Protein AF-A0A1Z5KNC5-F1 (afdb_monomer_lite)

Sequence (476 aa):
MRALVLTAAAIVVIATVFLSRTPSVPLILRLSDSSTSNSTNSVSTNDETIHSTSTSSPGELPYFPATAYVVLPNETTTFNDAENNPYYQIIEFHGNEDMLKLAHTLMKGQFCKHVLPPEWMKEEDDSSRTQNILINVTFNCQDLFDHSGMGTGNFLLAFYALRMIAHAVGNIAISYHCPDAEETQTALVLPWLTGFFPAVEHVVPLQDRQRPTVPEACTHFNQIALGYKIPAMRYDMRRMALALVGEDVATMAGLNTSFYSDAPPDGAVMQLPVDLTKPLYPHIELDDVVLHFRCGDLINSDHKSFGFISFHSFSRHISSDARFIGIVTQPFDTQEAQMRPLEQTDLHTDRCRLVVTQFVQHLEERFPHARIRIRNDAQETIALTFARMIMAQQIVSPISTFSVVPALATFGTGYIREPDFEKAPNWFLLHPNVSTLVDNVHLIQEPVLMAAELKKLWGDDGSAVLDWFQNDGAVR

pLDDT: mean 76.1, std 24.63, range [22.03, 98.56]

Secondary structure (DSSP, 8-state):
----------------------------------------------------------PPPPPPP---------S---HHHHHT-TTEEEEEEEHHHHHHHHHHHHHTT-HHHHHS-GGGG-TT-GGG---EEEEEEE--HHHHHHHS---HHHHHHHHHHHHHHHHHHSSEEEEEE-TTHHHHTTT-SGGGG-EEE----TTS--TT-PPPPHHHHSS-TTT--GGGGHHHHHHHHHHHHHHHH-S-SS--TT--THHHHSPPTT--EESS---TTS-SSTT----SEEEE---TTTTT---SS-EE--HHHHHTTS-TT-SEEEEE---SSTTSTT--GGG-SHHHHHHHHHHHHHHHHHHHHH-TTSEEEEE--TT--HHHHHHHHHHSSEEEE-S-HHHHHHHHH-SSEEEEE---STT-TTGGGBTTBHHHH-SSEEEE----EEHHHHHHHTTTTSHHHHHHHHTTT---

Radius of gyration: 27.82 Å; chains: 1; bounding box: 73×60×100 Å

Foldseek 3Di:
DDDDDDDDDDDDDDDDDDDDDDDDDDDDDDDDDDDDDDDDDDDDDDDDDDDDDDDDDDDDDDDDDDDDDADDDDDDDDVVRVVVHRLADEAEQEEQVSVLVLLVCLQALNCCVPPPDPVLPDPPPLVPLRGAYEYEYEYAQLCNQQPNLDDLLSSVLSLLLVVLLLQQSQRYKYAYHHPCLVVCLQFHLVSLSGFIFHRNHPPDPPVPQDRDHNVLSSHRLLRRQSLSCLLVLLLSLQLSLLQAEADPPPDQDDPPVVVNVDARPRNTDRPDDGDRVDHNHYPDDAWQEEEEDEQQLQQQDLDPQDFDFALCVVVVQDDLPTAEYEYEYEALDLPADGDRPSRNDNVSSVSVVVLVVLSQVVCCVSRVNHDYYYQHDNSNHLSNVLSSLQAHQEYEAEQDSSNVSSLSNHPHAREYADRDDDSRSVSSCVNVPNVVVDVRYDHDHGDTDGSSNSNVQCPPPRPSVSCCNHPRNPPD

Organism: Fistulifera solaris (NCBI:txid1519565)

Structure (mmCIF, N/CA/C/O backbone):
data_AF-A0A1Z5KNC5-F1
#
_entry.id   AF-A0A1Z5KNC5-F1
#
loop_
_atom_site.group_PDB
_atom_site.id
_atom_site.type_symbol
_atom_site.label_atom_id
_atom_site.label_alt_id
_atom_site.label_comp_id
_atom_site.label_asym_id
_atom_site.label_entity_id
_atom_site.label_seq_id
_atom_site.pdbx_PDB_ins_code
_atom_site.Cartn_x
_atom_site.Cartn_y
_atom_site.Cartn_z
_atom_site.occupancy
_atom_site.B_iso_or_equiv
_atom_site.auth_seq_id
_atom_site.auth_comp_id
_atom_site.auth_asym_id
_atom_site.auth_atom_id
_atom_site.pdbx_PDB_model_num
ATOM 1 N N . MET A 1 1 ? 5.410 21.656 65.618 1.00 31.19 1 MET A N 1
ATOM 2 C CA . MET A 1 1 ? 6.328 22.811 65.571 1.00 31.19 1 MET A CA 1
ATOM 3 C C . MET A 1 1 ? 7.748 22.256 65.653 1.00 31.19 1 MET A C 1
ATOM 5 O O . MET A 1 1 ? 8.089 21.758 66.712 1.00 31.19 1 MET A O 1
ATOM 9 N N . ARG A 1 2 ? 8.497 22.327 64.534 1.00 30.47 2 ARG A N 1
ATOM 10 C CA . ARG A 1 2 ? 9.946 22.047 64.342 1.00 30.47 2 ARG A CA 1
ATOM 11 C C . ARG A 1 2 ? 10.442 20.611 64.614 1.00 30.47 2 ARG A C 1
ATOM 13 O O . ARG A 1 2 ? 10.043 20.014 65.594 1.00 30.47 2 ARG A O 1
ATOM 20 N N . ALA A 1 3 ? 11.386 20.020 63.888 1.00 30.84 3 ALA A N 1
ATOM 21 C CA . ALA A 1 3 ? 11.979 20.165 62.551 1.00 30.84 3 ALA A CA 1
ATOM 22 C C . ALA A 1 3 ? 13.030 19.027 62.441 1.00 30.84 3 ALA A C 1
ATOM 24 O O . ALA A 1 3 ? 13.658 18.723 63.449 1.00 30.84 3 ALA A O 1
ATOM 25 N N . LEU A 1 4 ? 13.157 18.421 61.249 1.00 36.41 4 LEU A N 1
ATOM 26 C CA . LEU A 1 4 ? 14.373 17.953 60.538 1.00 36.41 4 LEU A CA 1
ATOM 27 C C . LEU A 1 4 ? 15.681 17.700 61.346 1.00 36.41 4 LEU A C 1
ATOM 29 O O . LEU A 1 4 ? 16.078 18.535 62.146 1.00 36.41 4 LEU A O 1
ATOM 33 N N . VAL A 1 5 ? 16.459 16.626 61.113 1.00 30.77 5 VAL A N 1
ATOM 34 C CA . VAL A 1 5 ? 17.376 16.409 59.959 1.00 30.77 5 VAL A CA 1
ATOM 35 C C . VAL A 1 5 ? 17.900 14.943 59.919 1.00 30.77 5 VAL A C 1
ATOM 37 O O . VAL A 1 5 ? 18.038 14.312 60.961 1.00 30.77 5 VAL A O 1
ATOM 40 N N . LEU A 1 6 ? 18.191 14.476 58.688 1.00 31.09 6 LEU A N 1
ATOM 41 C CA . LEU A 1 6 ? 19.028 13.366 58.152 1.00 31.09 6 LEU A CA 1
ATOM 42 C C . LEU A 1 6 ? 20.097 12.704 59.080 1.00 31.09 6 LEU A C 1
ATOM 44 O O . LEU A 1 6 ? 20.608 13.347 59.984 1.00 31.09 6 LEU A O 1
ATOM 48 N N . THR A 1 7 ? 20.602 11.464 58.886 1.00 30.31 7 THR A N 1
ATOM 49 C CA . THR A 1 7 ? 21.325 10.923 57.698 1.00 30.31 7 THR A CA 1
ATOM 50 C C . THR A 1 7 ? 21.711 9.420 57.861 1.00 30.31 7 THR A C 1
ATOM 52 O O . THR A 1 7 ? 22.054 9.006 58.960 1.00 30.31 7 THR A O 1
ATOM 55 N N . ALA A 1 8 ? 21.721 8.675 56.740 1.00 27.08 8 ALA A N 1
ATOM 56 C CA . ALA A 1 8 ? 22.616 7.583 56.268 1.00 27.08 8 ALA A CA 1
ATOM 57 C C . ALA A 1 8 ? 22.985 6.290 57.070 1.00 27.08 8 ALA A C 1
ATOM 59 O O . ALA A 1 8 ? 23.667 6.328 58.084 1.00 27.08 8 ALA A O 1
ATOM 60 N N . ALA A 1 9 ? 22.676 5.154 56.410 1.00 26.81 9 ALA A N 1
ATOM 61 C CA . ALA A 1 9 ? 23.482 3.951 56.084 1.00 26.81 9 ALA A CA 1
ATOM 62 C C . ALA A 1 9 ? 24.197 3.099 57.164 1.00 26.81 9 ALA A C 1
ATOM 64 O O . ALA A 1 9 ? 25.116 3.572 57.818 1.00 26.81 9 ALA A O 1
ATOM 65 N N . ALA A 1 10 ? 23.923 1.778 57.179 1.00 24.53 10 ALA A N 1
ATOM 66 C CA . ALA A 1 10 ? 24.923 0.722 56.910 1.00 24.53 10 ALA A CA 1
ATOM 67 C C . ALA A 1 10 ? 24.358 -0.720 56.983 1.00 24.53 10 ALA A C 1
ATOM 69 O O . ALA A 1 10 ? 23.532 -1.072 57.817 1.00 24.53 10 ALA A O 1
ATOM 70 N N . ILE A 1 11 ? 24.898 -1.522 56.068 1.00 26.00 11 ILE A N 1
ATOM 71 C CA . ILE A 1 11 ? 24.857 -2.969 55.806 1.00 26.00 11 ILE A CA 1
ATOM 72 C C . ILE A 1 11 ? 25.130 -3.853 57.040 1.00 26.00 11 ILE A C 1
ATOM 74 O O . ILE A 1 11 ? 26.129 -3.623 57.712 1.00 26.00 11 ILE A O 1
ATOM 78 N N . VAL A 1 12 ? 24.373 -4.953 57.222 1.00 26.75 12 VAL A N 1
ATOM 79 C CA . VAL A 1 12 ? 24.858 -6.201 57.861 1.00 26.75 12 VAL A CA 1
ATOM 80 C C . VAL A 1 12 ? 24.231 -7.445 57.202 1.00 26.75 12 VAL A C 1
ATOM 82 O O . VAL A 1 12 ? 23.021 -7.547 57.023 1.00 26.75 12 VAL A O 1
ATOM 85 N N . VAL A 1 13 ? 25.123 -8.369 56.847 1.00 24.27 13 VAL A N 1
ATOM 86 C CA . VAL A 1 13 ? 24.982 -9.714 56.259 1.00 24.27 13 VAL A CA 1
ATOM 87 C C . VAL A 1 13 ? 24.689 -10.769 57.341 1.00 24.27 13 VAL A C 1
ATOM 89 O O . VAL A 1 13 ? 25.162 -10.578 58.452 1.00 24.27 13 VAL A O 1
ATOM 92 N N . ILE A 1 14 ? 23.993 -11.874 57.000 1.00 26.12 14 ILE A N 1
ATOM 93 C CA . ILE A 1 14 ? 24.117 -13.286 57.493 1.00 26.12 14 ILE A CA 1
ATOM 94 C C . ILE A 1 14 ? 22.965 -14.088 56.815 1.00 26.12 14 ILE A C 1
ATOM 96 O O . ILE A 1 14 ? 21.800 -13.785 57.043 1.00 26.12 14 ILE A O 1
ATOM 100 N N . ALA A 1 15 ? 23.181 -14.888 55.753 1.00 24.98 15 ALA A N 1
ATOM 101 C CA . ALA A 1 15 ? 23.545 -16.327 55.727 1.00 24.98 15 ALA A CA 1
ATOM 102 C C . ALA A 1 15 ? 22.690 -17.189 56.693 1.00 24.98 15 ALA A C 1
ATOM 104 O O . ALA A 1 15 ? 22.664 -16.929 57.883 1.00 24.98 15 ALA A O 1
ATOM 105 N N . THR A 1 16 ? 21.974 -18.263 56.337 1.00 28.12 16 THR A N 1
ATOM 106 C CA . THR A 1 16 ? 22.441 -19.567 55.812 1.00 28.12 16 THR A CA 1
ATOM 107 C C . THR A 1 16 ? 21.218 -20.529 55.785 1.00 28.12 16 THR A C 1
ATOM 109 O O . THR A 1 16 ? 20.418 -20.461 56.711 1.00 28.12 16 THR A O 1
ATOM 112 N N . VAL A 1 17 ? 20.977 -21.348 54.739 1.00 24.95 17 VAL A N 1
ATOM 113 C CA . VAL A 1 17 ? 20.997 -22.854 54.688 1.00 24.95 17 VAL A CA 1
ATOM 114 C C . VAL A 1 17 ? 19.694 -23.336 54.003 1.00 24.95 17 VAL A C 1
ATOM 116 O O . VAL A 1 17 ? 18.648 -22.806 54.340 1.00 24.95 17 VAL A O 1
ATOM 119 N N . PHE A 1 18 ? 19.579 -24.358 53.140 1.00 28.42 18 PHE A N 1
ATOM 120 C CA . PHE A 1 18 ? 20.424 -25.092 52.175 1.00 28.42 18 PHE A CA 1
ATOM 121 C C . PHE A 1 18 ? 19.534 -26.203 51.542 1.00 28.42 18 PHE A C 1
ATOM 123 O O . PHE A 1 18 ? 18.564 -26.619 52.170 1.00 28.42 18 PHE A O 1
ATOM 130 N N . LEU A 1 19 ? 19.989 -26.756 50.400 1.00 27.84 19 LEU A N 1
ATOM 131 C CA . LEU A 1 19 ? 19.666 -28.058 49.749 1.00 27.84 19 LEU A CA 1
ATOM 132 C C . LEU A 1 19 ? 18.450 -28.068 48.800 1.00 27.84 19 LEU A C 1
ATOM 134 O O . LEU A 1 19 ? 17.357 -27.698 49.190 1.00 27.84 19 LEU A O 1
ATOM 138 N N . SER A 1 20 ? 18.529 -28.522 47.541 1.00 25.89 20 SER A N 1
ATOM 139 C CA . SER A 1 20 ? 19.389 -29.509 46.835 1.00 25.89 20 SER A CA 1
ATOM 140 C C . SER A 1 20 ? 19.139 -29.370 45.307 1.00 25.89 20 SER A C 1
ATOM 142 O O . SER A 1 20 ? 18.137 -28.766 44.954 1.00 25.89 20 SER A O 1
ATOM 144 N N . ARG A 1 21 ? 19.875 -29.873 44.302 1.00 27.33 21 ARG A N 1
ATOM 145 C CA . ARG A 1 21 ? 21.155 -30.578 44.063 1.00 27.33 21 ARG A CA 1
ATOM 146 C C . ARG A 1 21 ? 21.416 -30.468 42.532 1.00 27.33 21 ARG A C 1
ATOM 148 O O . ARG A 1 21 ? 20.476 -30.572 41.754 1.00 27.33 21 ARG A O 1
ATOM 155 N N . THR A 1 22 ? 22.673 -30.265 42.135 1.00 30.09 22 THR A N 1
ATOM 156 C CA . THR A 1 22 ? 23.287 -30.334 40.773 1.00 30.09 22 THR A CA 1
ATOM 157 C C . THR A 1 22 ? 23.543 -31.811 40.349 1.00 30.09 22 THR A C 1
ATOM 159 O O . THR A 1 22 ? 23.137 -32.661 41.151 1.00 30.09 22 THR A O 1
ATOM 162 N N . PRO A 1 23 ? 24.212 -32.210 39.214 1.00 45.16 23 PRO A N 1
ATOM 163 C CA . PRO A 1 23 ? 25.140 -31.514 38.271 1.00 45.16 23 PRO A CA 1
ATOM 164 C C . PRO A 1 23 ? 24.907 -31.833 36.753 1.00 45.16 23 PRO A C 1
ATOM 166 O O . PRO A 1 23 ? 23.997 -32.576 36.419 1.00 45.16 23 PRO A O 1
ATOM 169 N N . SER A 1 24 ? 25.607 -31.297 35.735 1.00 25.77 24 SER A N 1
ATOM 170 C CA . SER A 1 24 ? 27.068 -31.203 35.537 1.00 25.77 24 SER A CA 1
ATOM 171 C C . SER A 1 24 ? 27.448 -30.292 34.354 1.00 25.77 24 SER A C 1
ATOM 173 O O . SER A 1 24 ? 26.777 -30.289 33.329 1.00 25.77 24 SER A O 1
ATOM 175 N N . VAL A 1 25 ? 28.584 -29.604 34.495 1.00 26.80 25 VAL A N 1
ATOM 176 C CA . VAL A 1 25 ? 29.365 -28.884 33.464 1.00 26.80 25 VAL A CA 1
ATOM 177 C C . VAL A 1 25 ? 30.669 -29.681 33.230 1.00 26.80 25 VAL A C 1
ATOM 179 O O . VAL A 1 25 ? 31.036 -30.482 34.095 1.00 26.80 25 VAL A O 1
ATOM 182 N N . PRO A 1 26 ? 31.420 -29.441 32.138 1.00 29.17 26 PRO A N 1
ATOM 183 C CA . PRO A 1 26 ? 32.764 -28.922 32.383 1.00 29.17 26 PRO A CA 1
ATOM 184 C C . PRO A 1 26 ? 33.134 -27.715 31.511 1.00 29.17 26 PRO A C 1
ATOM 186 O O . PRO A 1 26 ? 32.814 -27.608 30.332 1.00 29.17 26 PRO A O 1
ATOM 189 N N . LEU A 1 27 ? 33.830 -26.812 32.192 1.00 22.75 27 LEU A N 1
ATOM 190 C CA . LEU A 1 27 ? 34.393 -25.538 31.787 1.00 22.75 27 LEU A CA 1
ATOM 191 C C . LEU A 1 27 ? 35.861 -25.780 31.401 1.00 22.75 27 LEU A C 1
ATOM 193 O O . LEU A 1 27 ? 36.539 -26.549 32.085 1.00 22.75 27 LEU A O 1
ATOM 197 N N . ILE A 1 28 ? 36.384 -25.073 30.398 1.00 22.86 28 ILE A N 1
ATOM 198 C CA . ILE A 1 28 ? 37.830 -24.853 30.257 1.00 22.86 28 ILE A CA 1
ATOM 199 C C . ILE A 1 28 ? 38.085 -23.343 30.232 1.00 22.86 28 ILE A C 1
ATOM 201 O O . ILE A 1 28 ? 37.488 -22.603 29.457 1.00 22.86 28 ILE A O 1
ATOM 205 N N . LEU A 1 29 ? 38.974 -22.922 31.132 1.00 22.06 29 LEU A N 1
ATOM 206 C CA . LEU A 1 29 ? 39.467 -21.571 31.396 1.00 22.06 29 LEU A CA 1
ATOM 207 C C . LEU A 1 29 ? 40.986 -21.561 31.165 1.00 22.06 29 LEU A C 1
ATOM 209 O O . LEU A 1 29 ? 41.653 -22.501 31.603 1.00 22.06 29 LEU A O 1
ATOM 213 N N . ARG A 1 30 ? 41.522 -20.473 30.596 1.00 22.03 30 ARG A N 1
ATOM 214 C CA . ARG A 1 30 ? 42.771 -19.758 30.982 1.00 22.03 30 ARG A CA 1
ATOM 215 C C . ARG A 1 30 ? 42.969 -18.572 30.013 1.00 22.03 30 ARG A C 1
ATOM 217 O O . ARG A 1 30 ? 42.898 -18.794 28.813 1.00 22.03 30 ARG A O 1
ATOM 224 N N . LEU A 1 31 ? 42.938 -17.304 30.460 1.00 23.30 31 LEU A N 1
ATOM 225 C CA . LEU A 1 31 ? 43.971 -16.511 31.188 1.00 23.30 31 LEU A CA 1
ATOM 226 C C . LEU A 1 31 ? 45.250 -16.327 30.339 1.00 23.30 31 LEU A C 1
ATOM 228 O O . LEU A 1 31 ? 45.733 -17.321 29.814 1.00 23.30 31 LEU A O 1
ATOM 232 N N . SER A 1 32 ? 45.923 -15.180 30.205 1.00 25.03 32 SER A N 1
ATOM 233 C CA . SER A 1 32 ? 45.773 -13.782 30.648 1.00 25.03 32 SER A CA 1
ATOM 234 C C . SER A 1 32 ? 46.891 -12.946 29.987 1.00 25.03 32 SER A C 1
ATOM 236 O O . SER A 1 32 ? 47.795 -13.512 29.378 1.00 25.03 32 SER A O 1
ATOM 238 N N . ASP A 1 33 ? 46.833 -11.633 30.241 1.00 23.98 33 ASP A N 1
ATOM 239 C CA . ASP A 1 33 ? 47.926 -10.657 30.449 1.00 23.98 33 ASP A CA 1
ATOM 240 C C . ASP A 1 33 ? 48.001 -9.552 29.386 1.00 23.98 33 ASP A C 1
ATOM 242 O O . ASP A 1 33 ? 48.289 -9.794 28.223 1.00 23.98 33 ASP A O 1
ATOM 246 N N . SER A 1 34 ? 47.511 -8.346 29.709 1.00 27.02 34 SER A N 1
ATOM 247 C CA . SER A 1 34 ? 48.152 -7.248 30.477 1.00 27.02 34 SER A CA 1
ATOM 248 C C . SER A 1 34 ? 49.007 -6.377 29.536 1.00 27.02 34 SER A C 1
ATOM 250 O O . SER A 1 34 ? 49.751 -6.898 28.723 1.00 27.02 34 SER A O 1
ATOM 252 N N . SER A 1 35 ? 48.968 -5.045 29.547 1.00 27.86 35 SER A N 1
ATOM 253 C CA . SER A 1 35 ? 48.948 -4.156 30.706 1.00 27.86 35 SER A CA 1
ATOM 254 C C . SER A 1 35 ? 48.828 -2.676 30.272 1.00 27.86 35 SER A C 1
ATOM 256 O O . SER A 1 35 ? 49.338 -2.299 29.222 1.00 27.86 35 SER A O 1
ATOM 258 N N . THR A 1 36 ? 48.236 -1.866 31.170 1.00 28.08 36 THR A N 1
ATOM 259 C CA . THR A 1 36 ? 48.610 -0.479 31.581 1.00 28.08 36 THR A CA 1
ATOM 260 C C . THR A 1 36 ? 48.557 0.696 30.585 1.00 28.08 36 THR A C 1
ATOM 262 O O . THR A 1 36 ? 48.980 0.568 29.452 1.00 28.08 36 THR A O 1
ATOM 265 N N . SER A 1 37 ? 48.211 1.942 30.946 1.00 28.05 37 SER A N 1
ATOM 266 C CA . SER A 1 37 ? 47.568 2.582 32.117 1.00 28.05 37 SER A CA 1
ATOM 267 C C . SER A 1 37 ? 47.594 4.119 31.939 1.00 28.05 37 SER A C 1
ATOM 269 O O . SER A 1 37 ? 48.501 4.619 31.280 1.00 28.05 37 SER A O 1
ATOM 271 N N . ASN A 1 38 ? 46.735 4.811 32.706 1.00 26.59 38 ASN A N 1
ATOM 272 C CA . ASN A 1 38 ? 46.801 6.206 33.211 1.00 26.59 38 ASN A CA 1
ATOM 273 C C . ASN A 1 38 ? 46.233 7.331 32.321 1.00 26.59 38 ASN A C 1
ATOM 275 O O . ASN A 1 38 ? 46.665 7.514 31.194 1.00 26.59 38 ASN A O 1
ATOM 279 N N . SER A 1 39 ? 45.122 7.976 32.729 1.00 28.28 39 SER A N 1
ATOM 280 C CA . SER A 1 39 ? 44.923 9.066 33.737 1.00 28.28 39 SER A CA 1
ATOM 281 C C . SER A 1 39 ? 44.996 10.444 33.039 1.00 28.28 39 SER A C 1
ATOM 283 O O . SER A 1 39 ? 45.779 10.598 32.118 1.00 28.28 39 SER A O 1
ATOM 285 N N . THR A 1 40 ? 44.248 11.518 33.322 1.00 28.72 40 THR A N 1
ATOM 286 C CA . THR A 1 40 ? 43.467 11.997 34.479 1.00 28.72 40 THR A CA 1
ATOM 287 C C . THR A 1 40 ? 42.681 13.256 34.034 1.00 28.72 40 THR A C 1
ATOM 289 O O . THR A 1 40 ? 43.185 13.988 33.193 1.00 28.72 40 THR A O 1
ATOM 292 N N . ASN A 1 41 ? 41.544 13.540 34.687 1.00 28.03 41 ASN A N 1
ATOM 293 C CA . ASN A 1 41 ? 40.925 14.852 34.999 1.00 28.03 41 ASN A CA 1
ATOM 294 C C . ASN A 1 41 ? 40.715 15.937 33.913 1.00 28.03 41 ASN A C 1
ATOM 296 O O . ASN A 1 41 ? 41.667 16.509 33.400 1.00 28.03 41 ASN A O 1
ATOM 300 N N . SER A 1 42 ? 39.485 16.455 33.794 1.00 27.64 42 SER A N 1
ATOM 301 C CA . SER A 1 42 ? 39.068 17.732 34.425 1.00 27.64 42 SER A CA 1
ATOM 302 C C . SER A 1 42 ? 37.698 18.226 33.929 1.00 27.64 42 SER A C 1
ATOM 304 O O . SER A 1 42 ? 37.231 17.890 32.848 1.00 27.64 42 SER A O 1
ATOM 306 N N . VAL A 1 43 ? 37.052 18.992 34.807 1.00 29.53 43 VAL A N 1
ATOM 307 C CA . VAL A 1 43 ? 35.740 19.640 34.705 1.00 29.53 43 VAL A CA 1
ATOM 308 C C . VAL A 1 43 ? 35.814 20.886 33.813 1.00 29.53 43 VAL A C 1
ATOM 310 O O . VAL A 1 43 ? 36.743 21.673 33.967 1.00 29.53 43 VAL A O 1
ATOM 313 N N . SER A 1 44 ? 34.793 21.129 32.985 1.00 26.55 44 SER A N 1
ATOM 314 C CA . SER A 1 44 ? 34.413 22.475 32.527 1.00 26.55 44 SER A CA 1
ATOM 315 C C . SER A 1 44 ? 32.959 22.495 32.056 1.00 26.55 44 SER A C 1
ATOM 317 O O . SER A 1 44 ? 32.566 21.730 31.182 1.00 26.55 44 SER A O 1
ATOM 319 N N . THR A 1 45 ? 32.181 23.396 32.644 1.00 34.09 45 THR A N 1
ATOM 320 C CA . THR A 1 45 ? 30.876 23.887 32.183 1.00 34.09 45 THR A CA 1
ATOM 321 C C . THR A 1 45 ? 30.999 24.605 30.838 1.00 34.09 45 THR A C 1
ATOM 323 O O . THR A 1 45 ? 32.031 25.234 30.614 1.00 34.09 45 THR A O 1
ATOM 326 N N . ASN A 1 46 ? 29.954 24.564 30.001 1.00 27.19 46 ASN A N 1
ATOM 327 C CA . ASN A 1 46 ? 29.421 25.730 29.280 1.00 27.19 46 ASN A CA 1
ATOM 328 C C . ASN A 1 46 ? 28.091 25.409 28.578 1.00 27.19 46 ASN A C 1
ATOM 330 O O . ASN A 1 46 ? 27.953 24.381 27.919 1.00 27.19 46 ASN A O 1
ATOM 334 N N . ASP A 1 47 ? 27.145 26.332 28.754 1.00 29.50 47 ASP A N 1
ATOM 335 C CA . ASP A 1 47 ? 25.953 26.550 27.936 1.00 29.50 47 ASP A CA 1
ATOM 336 C C . ASP A 1 47 ? 26.339 26.811 26.474 1.00 29.50 47 ASP A C 1
ATOM 338 O O . ASP A 1 47 ? 27.151 27.699 26.221 1.00 29.50 47 ASP A O 1
ATOM 342 N N . GLU A 1 48 ? 25.681 26.147 25.520 1.00 28.23 48 GLU A N 1
ATOM 343 C CA . GLU A 1 48 ? 25.555 26.664 24.153 1.00 28.23 48 GLU A CA 1
ATOM 344 C C . GLU A 1 48 ? 24.146 26.437 23.587 1.00 28.23 48 GLU A C 1
ATOM 346 O O . GLU A 1 48 ? 23.695 25.332 23.291 1.00 28.23 48 GLU A O 1
ATOM 351 N N . THR A 1 49 ? 23.462 27.565 23.433 1.00 28.19 49 THR A N 1
ATOM 352 C CA . THR A 1 49 ? 22.277 27.811 22.615 1.00 28.19 49 THR A CA 1
ATOM 353 C C . THR A 1 49 ? 22.572 27.474 21.147 1.00 28.19 49 THR A C 1
ATOM 355 O O . THR A 1 49 ? 23.421 28.117 20.531 1.00 28.19 49 THR A O 1
ATOM 358 N N . ILE A 1 50 ? 21.853 26.518 20.549 1.00 25.55 50 ILE A N 1
ATOM 359 C CA . ILE A 1 50 ? 21.987 26.190 19.119 1.00 25.55 50 ILE A CA 1
ATOM 360 C C . ILE A 1 50 ? 20.925 26.947 18.313 1.00 25.55 50 ILE A C 1
ATOM 362 O O . ILE A 1 50 ? 19.759 26.560 18.256 1.00 25.55 50 ILE A O 1
ATOM 366 N N . HIS A 1 51 ? 21.353 28.012 17.632 1.00 26.67 51 HIS A N 1
ATOM 367 C CA . HIS A 1 51 ? 20.669 28.532 16.450 1.00 26.67 51 HIS A CA 1
ATOM 368 C C . HIS A 1 51 ? 21.083 27.693 15.233 1.00 26.67 51 HIS A C 1
ATOM 370 O O . HIS A 1 51 ? 22.226 27.761 14.790 1.00 26.67 51 HIS A O 1
ATOM 376 N N . SER A 1 52 ? 20.153 26.916 14.672 1.00 25.78 52 SER A N 1
ATOM 377 C CA . SER A 1 52 ? 20.349 26.238 13.385 1.00 25.78 52 SER A CA 1
ATOM 378 C C . SER A 1 52 ? 19.843 27.111 12.237 1.00 25.78 52 SER A C 1
ATOM 380 O O . SER A 1 52 ? 18.644 27.196 11.981 1.00 25.78 52 SER A O 1
ATOM 382 N N . THR A 1 53 ? 20.773 27.733 11.518 1.00 26.80 53 THR A N 1
ATOM 383 C CA . THR A 1 53 ? 20.576 28.211 10.145 1.00 26.80 53 THR A CA 1
ATOM 384 C C . THR A 1 53 ? 21.481 27.391 9.234 1.00 26.80 53 THR A C 1
ATOM 386 O O . THR A 1 53 ? 22.680 27.652 9.170 1.00 26.80 53 THR A O 1
ATOM 389 N N . SER A 1 54 ? 20.925 26.404 8.527 1.00 26.28 54 SER A N 1
ATOM 390 C CA . SER A 1 54 ? 21.620 25.724 7.430 1.00 26.28 54 SER A CA 1
ATOM 391 C C . SER A 1 54 ? 21.026 26.168 6.094 1.00 26.28 54 SER A C 1
ATOM 393 O O . SER A 1 54 ? 19.974 25.698 5.664 1.00 26.28 54 SER A O 1
ATOM 395 N N . THR A 1 55 ? 21.718 27.087 5.433 1.00 26.20 55 THR A N 1
ATOM 396 C CA . THR A 1 55 ? 21.612 27.323 3.993 1.00 26.20 55 THR A CA 1
ATOM 397 C C . THR A 1 55 ? 22.312 26.177 3.262 1.00 26.20 55 THR A C 1
ATOM 399 O O . THR A 1 55 ? 23.535 26.075 3.331 1.00 26.20 55 THR A O 1
ATOM 402 N N . SER A 1 56 ? 21.561 25.315 2.575 1.00 27.62 56 SER A N 1
ATOM 403 C CA . SER A 1 56 ? 22.115 24.315 1.659 1.00 27.62 56 SER A CA 1
ATOM 404 C C . SER A 1 56 ? 22.183 24.875 0.235 1.00 27.62 56 SER A C 1
ATOM 406 O O . SER A 1 56 ? 21.193 25.337 -0.333 1.00 27.62 56 SER A O 1
ATOM 408 N N . SER A 1 57 ? 23.386 24.858 -0.336 1.00 28.17 57 SER A N 1
ATOM 409 C CA . SER A 1 57 ? 23.640 25.082 -1.762 1.00 28.17 57 SER A CA 1
ATOM 410 C C . SER A 1 57 ? 23.182 23.868 -2.593 1.00 28.17 57 SER A C 1
ATOM 412 O O . SER A 1 57 ? 23.124 22.757 -2.060 1.00 28.17 57 SER A O 1
ATOM 414 N N . PRO A 1 58 ? 22.857 24.040 -3.889 1.00 29.56 58 PRO A N 1
ATOM 415 C CA . PRO A 1 58 ? 22.390 22.949 -4.737 1.00 29.56 58 PRO A CA 1
ATOM 416 C C . PRO A 1 58 ? 23.562 22.020 -5.079 1.00 29.56 58 PRO A C 1
ATOM 418 O O . PRO A 1 58 ? 24.499 22.430 -5.759 1.00 29.56 58 PRO A O 1
ATOM 421 N N . GLY A 1 59 ? 23.527 20.789 -4.566 1.00 28.44 59 GLY A N 1
ATOM 422 C CA . GLY A 1 59 ? 24.535 19.763 -4.835 1.00 28.44 59 GLY A CA 1
ATOM 423 C C . GLY A 1 59 ? 24.422 19.181 -6.247 1.00 28.44 59 GLY A C 1
ATOM 424 O O . GLY A 1 59 ? 23.318 18.956 -6.748 1.00 28.44 59 GLY A O 1
ATOM 425 N N . GLU A 1 60 ? 25.574 18.946 -6.875 1.00 28.95 60 GLU A N 1
ATOM 426 C CA . GLU A 1 60 ? 25.722 18.218 -8.138 1.00 28.95 60 GLU A CA 1
ATOM 427 C C . GLU A 1 60 ? 25.230 16.761 -8.011 1.00 28.95 60 GLU A C 1
ATOM 429 O O . GLU A 1 60 ? 25.405 16.110 -6.981 1.00 28.95 60 GLU A O 1
ATOM 434 N N . LEU A 1 61 ? 24.579 16.265 -9.069 1.00 29.25 61 LEU A N 1
ATOM 435 C CA . LEU A 1 61 ? 24.034 14.904 -9.185 1.00 29.25 61 LEU A CA 1
ATOM 436 C C . LEU A 1 61 ? 25.135 13.880 -9.542 1.00 29.25 61 LEU A C 1
ATOM 438 O O . LEU A 1 61 ? 26.113 14.253 -10.191 1.00 29.25 61 LEU A O 1
ATOM 442 N N . PRO A 1 62 ? 24.986 12.592 -9.168 1.00 34.25 62 PRO A N 1
ATOM 443 C CA . PRO A 1 62 ? 26.037 11.592 -9.338 1.00 34.25 62 PRO A CA 1
ATOM 444 C C . PRO A 1 62 ? 26.247 11.160 -10.800 1.00 34.25 62 PRO A C 1
ATOM 446 O O . PRO A 1 62 ? 25.320 11.110 -11.608 1.00 34.25 62 PRO A O 1
ATOM 449 N N . TYR A 1 63 ? 27.503 10.828 -11.100 1.00 29.03 63 TYR A N 1
ATOM 450 C CA . TYR A 1 63 ? 28.025 10.334 -12.375 1.00 29.03 63 TYR A CA 1
ATOM 451 C C . TYR A 1 63 ? 27.777 8.820 -12.525 1.00 29.03 63 TYR A C 1
ATOM 453 O O . TYR A 1 63 ? 28.098 8.056 -11.616 1.00 29.03 63 TYR A O 1
ATOM 461 N N . PHE A 1 64 ? 27.238 8.385 -13.670 1.00 31.14 64 PHE A N 1
ATOM 462 C CA . PHE A 1 64 ? 27.020 6.969 -14.008 1.00 31.14 64 PHE A CA 1
ATOM 463 C C . PHE A 1 64 ? 28.251 6.390 -14.740 1.00 31.14 64 PHE A C 1
ATOM 465 O O . PHE A 1 64 ? 28.755 7.041 -15.660 1.00 31.14 64 PHE A O 1
ATOM 472 N N . PRO A 1 65 ? 28.761 5.195 -14.379 1.00 29.75 65 PRO A N 1
ATOM 473 C CA . PRO A 1 65 ? 29.929 4.618 -15.039 1.00 29.75 65 PRO A CA 1
ATOM 474 C C . PRO A 1 65 ? 29.579 4.044 -16.421 1.00 29.75 65 PRO A C 1
ATOM 476 O O . PRO A 1 65 ? 28.569 3.371 -16.605 1.00 29.75 65 PRO A O 1
ATOM 479 N N . ALA A 1 66 ? 30.453 4.297 -17.398 1.00 29.22 66 ALA A N 1
ATOM 480 C CA . ALA A 1 66 ? 30.360 3.787 -18.761 1.00 29.22 66 ALA A CA 1
ATOM 481 C C . ALA A 1 66 ? 31.322 2.603 -18.946 1.00 29.22 66 ALA A C 1
ATOM 483 O O . ALA A 1 66 ? 32.528 2.837 -18.970 1.00 29.22 66 ALA A O 1
ATOM 484 N N . THR A 1 67 ? 30.833 1.359 -19.060 1.00 28.84 67 THR A N 1
ATOM 485 C CA . THR A 1 67 ? 31.453 0.243 -19.831 1.00 28.84 67 THR A CA 1
ATOM 486 C C . THR A 1 67 ? 30.653 -1.071 -19.715 1.00 28.84 67 THR A C 1
ATOM 488 O O . THR A 1 67 ? 30.179 -1.405 -18.638 1.00 28.84 67 THR A O 1
ATOM 491 N N . ALA A 1 68 ? 30.541 -1.827 -20.821 1.00 26.86 68 ALA A N 1
ATOM 492 C CA . ALA A 1 68 ? 29.958 -3.178 -20.922 1.00 26.86 68 ALA A CA 1
ATOM 493 C C . ALA A 1 68 ? 30.792 -4.051 -21.897 1.00 26.86 68 ALA A C 1
ATOM 495 O O . ALA A 1 68 ? 31.398 -3.505 -22.822 1.00 26.86 68 ALA A O 1
ATOM 496 N N . TYR A 1 69 ? 30.821 -5.382 -21.720 1.00 27.08 69 TYR A N 1
ATOM 497 C CA . TYR A 1 69 ? 31.508 -6.359 -22.598 1.00 27.08 69 TYR A CA 1
ATOM 498 C C . TYR A 1 69 ? 30.577 -7.533 -23.000 1.00 27.08 69 TYR A C 1
ATOM 500 O O . TYR A 1 69 ? 29.609 -7.807 -22.301 1.00 27.08 69 TYR A O 1
ATOM 508 N N . VAL A 1 70 ? 30.870 -8.202 -24.135 1.00 26.69 70 VAL A N 1
ATOM 509 C CA . VAL A 1 70 ? 29.948 -9.034 -24.964 1.00 26.69 70 VAL A CA 1
ATOM 510 C C . VAL A 1 70 ? 30.469 -10.468 -25.207 1.00 26.69 70 VAL A C 1
ATOM 512 O O . VAL A 1 70 ? 31.590 -10.572 -25.701 1.00 26.69 70 VAL A O 1
ATOM 515 N N . VAL A 1 71 ? 29.656 -11.536 -25.014 1.00 26.52 71 VAL A N 1
ATOM 516 C CA . VAL A 1 71 ? 29.812 -12.909 -25.606 1.00 26.52 71 VAL A CA 1
ATOM 517 C C . VAL A 1 71 ? 28.467 -13.709 -25.650 1.00 26.52 71 VAL A C 1
ATOM 519 O O . VAL A 1 71 ? 27.763 -13.718 -24.657 1.00 26.52 71 VAL A O 1
ATOM 522 N N . LEU A 1 72 ? 28.141 -14.397 -26.770 1.00 28.45 72 LEU A N 1
ATOM 523 C CA . LEU A 1 72 ? 26.899 -15.151 -27.199 1.00 28.45 72 LEU A CA 1
ATOM 524 C C . LEU A 1 72 ? 26.863 -16.665 -26.832 1.00 28.45 72 LEU A C 1
ATOM 526 O O . LEU A 1 72 ? 27.960 -17.174 -26.602 1.00 28.45 72 LEU A O 1
ATOM 530 N N . PRO A 1 73 ? 25.766 -17.480 -27.011 1.00 35.91 73 PRO A N 1
ATOM 531 C CA . PRO A 1 73 ? 24.269 -17.327 -26.997 1.00 35.91 73 PRO A CA 1
ATOM 532 C C . PRO A 1 73 ? 23.441 -18.527 -26.349 1.00 35.91 73 PRO A C 1
ATOM 534 O O . PRO A 1 73 ? 24.033 -19.509 -25.911 1.00 35.91 73 PRO A O 1
ATOM 537 N N . ASN A 1 74 ? 22.083 -18.495 -26.468 1.00 27.41 74 ASN A N 1
ATOM 538 C CA . ASN A 1 74 ? 21.037 -19.571 -26.631 1.00 27.41 74 ASN A CA 1
ATOM 539 C C . ASN A 1 74 ? 20.016 -19.999 -25.525 1.00 27.41 74 ASN A C 1
ATOM 541 O O . ASN A 1 74 ? 20.282 -19.979 -24.333 1.00 27.41 74 ASN A O 1
ATOM 545 N N . GLU A 1 75 ? 18.815 -20.375 -26.014 1.00 38.97 75 GLU A N 1
ATOM 546 C CA . GLU A 1 75 ? 17.460 -20.411 -25.414 1.00 38.97 75 GLU A CA 1
ATOM 547 C C . GLU A 1 75 ? 17.162 -21.499 -24.352 1.00 38.97 75 GLU A C 1
ATOM 549 O O . GLU A 1 75 ? 17.051 -22.676 -24.686 1.00 38.97 75 GLU A O 1
ATOM 554 N N . THR A 1 76 ? 16.935 -21.060 -23.104 1.00 39.09 76 THR A N 1
ATOM 555 C CA . THR A 1 76 ? 15.936 -21.516 -22.099 1.00 39.09 76 THR A CA 1
ATOM 556 C C . THR A 1 76 ? 16.188 -20.682 -20.842 1.00 39.09 76 THR A C 1
ATOM 558 O O . THR A 1 76 ? 16.994 -21.074 -20.015 1.00 39.09 76 THR A O 1
ATOM 561 N N . THR A 1 77 ? 15.613 -19.484 -20.734 1.00 43.31 77 THR A N 1
ATOM 562 C CA . THR A 1 77 ? 16.185 -18.442 -19.865 1.00 43.31 77 THR A CA 1
ATOM 563 C C . THR A 1 77 ? 15.759 -18.559 -18.391 1.00 43.31 77 THR A C 1
ATOM 565 O O . THR A 1 77 ? 14.689 -18.094 -18.008 1.00 43.31 77 THR A O 1
ATOM 568 N N . THR A 1 78 ? 16.593 -19.154 -17.539 1.00 51.06 78 THR A N 1
ATOM 569 C CA . THR A 1 78 ? 16.577 -18.945 -16.078 1.00 51.06 78 THR A CA 1
ATOM 570 C C . THR A 1 78 ? 17.284 -17.625 -15.709 1.00 51.06 78 THR A C 1
ATOM 572 O O . THR A 1 78 ? 17.916 -17.007 -16.564 1.00 51.06 78 THR A O 1
ATOM 575 N N . PHE A 1 79 ? 17.214 -17.161 -14.450 1.00 46.66 79 PHE A N 1
ATOM 576 C CA . PHE A 1 79 ? 17.973 -15.976 -13.987 1.00 46.66 79 PHE A CA 1
ATOM 577 C C . PHE A 1 79 ? 19.470 -16.075 -14.348 1.00 46.66 79 PHE A C 1
ATOM 579 O O . PHE A 1 79 ? 20.038 -15.130 -14.893 1.00 46.66 79 PHE A O 1
ATOM 586 N N . ASN A 1 80 ? 20.059 -17.263 -14.171 1.00 49.06 80 ASN A N 1
ATOM 587 C CA . ASN A 1 80 ? 21.448 -17.547 -14.543 1.00 49.06 80 ASN A CA 1
ATOM 588 C C . ASN A 1 80 ? 21.692 -17.455 -16.056 1.00 49.06 80 ASN A C 1
ATOM 590 O O . ASN A 1 80 ? 22.807 -17.165 -16.485 1.00 49.06 80 ASN A O 1
ATOM 594 N N . ASP A 1 81 ? 20.672 -17.700 -16.874 1.00 48.62 81 ASP A N 1
ATOM 595 C CA . ASP A 1 81 ? 20.778 -17.591 -18.326 1.00 48.62 81 ASP A CA 1
ATOM 596 C C . ASP A 1 81 ? 20.611 -16.141 -18.788 1.00 48.62 81 ASP A C 1
ATOM 598 O O . ASP A 1 81 ? 21.238 -15.756 -19.764 1.00 48.62 81 ASP A O 1
ATOM 602 N N . ALA A 1 82 ? 19.828 -15.309 -18.087 1.00 51.31 82 ALA A N 1
ATOM 603 C CA . ALA A 1 82 ? 19.707 -13.879 -18.387 1.00 51.31 82 ALA A CA 1
ATOM 604 C C . ALA A 1 82 ? 20.982 -13.103 -18.015 1.00 51.31 82 ALA A C 1
ATOM 606 O O . ALA A 1 82 ? 21.426 -12.257 -18.789 1.00 51.31 82 ALA A O 1
ATOM 607 N N . GLU A 1 83 ? 21.599 -13.425 -16.874 1.00 49.56 83 GLU A N 1
ATOM 608 C CA . GLU A 1 83 ? 22.849 -12.806 -16.406 1.00 49.56 83 GLU A CA 1
ATOM 609 C C . GLU A 1 83 ? 24.048 -13.140 -17.319 1.00 49.56 83 GLU A C 1
ATOM 611 O O . GLU A 1 83 ? 24.968 -12.339 -17.466 1.00 49.56 83 GLU A O 1
ATOM 616 N N . ASN A 1 84 ? 23.999 -14.285 -18.012 1.00 48.16 84 ASN A N 1
ATOM 617 C CA . ASN A 1 84 ? 25.019 -14.723 -18.973 1.00 48.16 84 ASN A CA 1
ATOM 618 C C . ASN A 1 84 ? 24.634 -14.486 -20.449 1.00 48.16 84 ASN A C 1
ATOM 620 O O . ASN A 1 84 ? 25.353 -14.922 -21.352 1.00 48.16 84 ASN A O 1
ATOM 624 N N . ASN A 1 85 ? 23.514 -13.806 -20.721 1.00 53.44 85 ASN A N 1
ATOM 625 C CA . ASN A 1 85 ? 23.034 -13.543 -22.074 1.00 53.44 85 ASN A CA 1
ATOM 626 C C . ASN A 1 85 ? 23.526 -12.169 -22.575 1.00 53.44 85 ASN A C 1
ATOM 628 O O . ASN A 1 85 ? 23.119 -11.137 -22.042 1.00 53.44 85 ASN A O 1
ATOM 632 N N . PRO A 1 86 ? 24.326 -12.100 -23.655 1.00 56.00 86 PRO A N 1
ATOM 633 C CA . PRO A 1 86 ? 24.871 -10.828 -24.143 1.00 56.00 86 PRO A CA 1
ATOM 634 C C . PRO A 1 86 ? 23.855 -9.933 -24.848 1.00 56.00 86 PRO A C 1
ATOM 636 O O . PRO A 1 86 ? 24.209 -8.836 -25.277 1.00 56.00 86 PRO A O 1
ATOM 639 N N . TYR A 1 87 ? 22.628 -10.410 -25.059 1.00 69.75 87 TYR A N 1
ATOM 640 C CA . TYR A 1 87 ? 21.577 -9.609 -25.672 1.00 69.75 87 TYR A CA 1
ATOM 641 C C . TYR A 1 87 ? 21.048 -8.541 -24.713 1.00 69.75 87 TYR A C 1
ATOM 643 O O . TYR A 1 87 ? 20.378 -7.612 -25.165 1.00 69.75 87 TYR A O 1
ATOM 651 N N . TYR A 1 88 ? 21.372 -8.647 -23.420 1.00 76.50 88 TYR A N 1
ATOM 652 C CA . TYR A 1 88 ? 21.010 -7.663 -22.416 1.00 76.50 88 TYR A CA 1
ATOM 653 C C . TYR A 1 88 ? 22.150 -6.682 -22.134 1.00 76.50 88 TYR A C 1
ATOM 655 O O . TYR A 1 88 ? 23.265 -7.058 -21.783 1.00 76.50 88 TYR A O 1
ATOM 663 N N . GLN A 1 89 ? 21.841 -5.391 -22.204 1.00 88.56 89 GLN A N 1
ATOM 664 C CA . GLN A 1 89 ? 22.559 -4.388 -21.430 1.00 88.56 89 GLN A CA 1
ATOM 665 C C . GLN A 1 89 ? 22.127 -4.505 -19.973 1.00 88.56 89 GLN A C 1
ATOM 667 O O . GLN A 1 89 ? 20.949 -4.331 -19.666 1.00 88.56 89 GLN A O 1
ATOM 672 N N . ILE A 1 90 ? 23.072 -4.769 -19.077 1.00 90.31 90 ILE A N 1
ATOM 673 C CA . ILE A 1 90 ? 22.780 -4.882 -17.649 1.00 90.31 90 ILE A CA 1
ATOM 674 C C . ILE A 1 90 ? 22.950 -3.510 -16.988 1.00 90.31 90 ILE A C 1
ATOM 676 O O . ILE A 1 90 ? 23.968 -2.840 -17.172 1.00 90.31 90 ILE A O 1
ATOM 680 N N . ILE A 1 91 ? 21.939 -3.090 -16.231 1.00 91.38 91 ILE A N 1
ATOM 681 C CA . ILE A 1 91 ? 21.953 -1.891 -15.392 1.00 91.38 91 ILE A CA 1
ATOM 682 C C . ILE A 1 91 ? 21.769 -2.348 -13.952 1.00 91.38 91 ILE A C 1
ATOM 684 O O . ILE A 1 91 ? 20.722 -2.893 -13.605 1.00 91.38 91 ILE A O 1
ATOM 688 N N . GLU A 1 92 ? 22.787 -2.129 -13.127 1.00 93.81 92 GLU A N 1
ATOM 689 C CA . GLU A 1 92 ? 22.831 -2.661 -11.770 1.00 93.81 92 GLU A CA 1
ATOM 690 C C . GLU A 1 92 ? 22.570 -1.595 -10.706 1.00 93.81 92 GLU A C 1
ATOM 692 O O . GLU A 1 92 ? 23.067 -0.471 -10.788 1.00 93.81 92 GLU A O 1
ATOM 697 N N . PHE A 1 93 ? 21.821 -1.987 -9.680 1.00 93.38 93 PHE A N 1
ATOM 698 C CA . PHE A 1 93 ? 21.604 -1.234 -8.452 1.00 93.38 93 PHE A CA 1
ATOM 699 C C . PHE A 1 93 ? 21.915 -2.161 -7.276 1.00 93.38 93 PHE A C 1
ATOM 701 O O . PHE A 1 93 ? 21.233 -3.173 -7.094 1.00 93.38 93 PHE A O 1
ATOM 708 N N . HIS A 1 94 ? 22.938 -1.824 -6.488 1.00 94.75 94 HIS A N 1
ATOM 709 C CA . HIS A 1 94 ? 23.426 -2.684 -5.408 1.00 94.75 94 HIS A CA 1
ATOM 710 C C . HIS A 1 94 ? 23.332 -1.990 -4.054 1.00 94.75 94 HIS A C 1
ATOM 712 O O . HIS A 1 94 ? 23.878 -0.911 -3.834 1.00 94.75 94 HIS A O 1
ATOM 718 N N . GLY A 1 95 ? 22.671 -2.655 -3.114 1.00 93.38 95 GLY A N 1
ATOM 719 C CA . GLY A 1 95 ? 22.479 -2.166 -1.760 1.00 93.38 95 GLY A CA 1
ATOM 720 C C . GLY A 1 95 ? 21.365 -1.126 -1.631 1.00 93.38 95 GLY A C 1
ATOM 721 O O . GLY A 1 95 ? 20.726 -0.682 -2.589 1.00 93.38 95 GLY A O 1
ATOM 722 N N . ASN A 1 96 ? 21.117 -0.737 -0.384 1.00 90.69 96 ASN A N 1
ATOM 723 C CA . ASN A 1 96 ? 19.926 0.028 -0.024 1.00 90.69 96 ASN A CA 1
ATOM 724 C C . ASN A 1 96 ? 19.997 1.494 -0.444 1.00 90.69 96 ASN A C 1
ATOM 726 O O . ASN A 1 96 ? 18.974 2.076 -0.801 1.00 90.69 96 ASN A O 1
ATOM 730 N N . GLU A 1 97 ? 21.192 2.087 -0.481 1.00 92.94 97 GLU A N 1
ATOM 731 C CA . GLU A 1 97 ? 21.365 3.454 -0.977 1.00 92.94 97 GLU A CA 1
ATOM 732 C C . GLU A 1 97 ? 20.967 3.585 -2.450 1.00 92.94 97 GLU A C 1
ATOM 734 O O . GLU A 1 97 ? 20.276 4.535 -2.827 1.00 92.94 97 GLU A O 1
ATOM 739 N N . ASP A 1 98 ? 21.371 2.631 -3.288 1.00 92.06 98 ASP A N 1
ATOM 740 C CA . ASP A 1 98 ? 21.044 2.644 -4.712 1.00 92.06 98 ASP A CA 1
ATOM 741 C C . ASP A 1 98 ? 19.566 2.339 -4.944 1.00 92.06 98 ASP A C 1
ATOM 743 O O . ASP A 1 98 ? 18.927 3.011 -5.759 1.00 92.06 98 ASP A O 1
ATOM 747 N N . MET A 1 99 ? 18.980 1.435 -4.154 1.00 91.75 99 MET A N 1
ATOM 748 C CA . MET A 1 99 ? 17.536 1.205 -4.162 1.00 91.75 99 MET A CA 1
ATOM 749 C C . MET A 1 99 ? 16.749 2.468 -3.767 1.00 91.75 99 MET A C 1
ATOM 751 O O . MET A 1 99 ? 15.742 2.803 -4.398 1.00 91.75 99 MET A O 1
ATOM 755 N N . LEU A 1 100 ? 17.223 3.233 -2.779 1.00 90.25 100 LEU A N 1
ATOM 756 C CA . LEU A 1 100 ? 16.611 4.508 -2.390 1.00 90.25 100 LEU A CA 1
ATOM 757 C C . LEU A 1 100 ? 16.727 5.566 -3.488 1.00 90.25 100 LEU A C 1
ATOM 759 O O . LEU A 1 100 ? 15.764 6.290 -3.758 1.00 90.25 100 LEU A O 1
ATOM 763 N N . LYS A 1 101 ? 17.886 5.664 -4.147 1.00 91.31 101 LYS A N 1
ATOM 764 C CA . LYS A 1 101 ? 18.075 6.557 -5.301 1.00 91.31 101 LYS A CA 1
ATOM 765 C C . LYS A 1 101 ? 17.152 6.161 -6.451 1.00 91.31 101 LYS A C 1
ATOM 767 O O . LYS A 1 101 ? 16.519 7.041 -7.040 1.00 91.31 101 LYS A O 1
ATOM 772 N N . LEU A 1 102 ? 17.028 4.865 -6.739 1.00 91.00 102 LEU A N 1
ATOM 773 C CA . LEU A 1 102 ? 16.128 4.331 -7.759 1.00 91.00 102 LEU A CA 1
ATOM 774 C C . LEU A 1 102 ? 14.670 4.685 -7.444 1.00 91.00 102 LEU A C 1
ATOM 776 O O . LEU A 1 102 ? 13.994 5.282 -8.283 1.00 91.00 102 LEU A O 1
ATOM 780 N N . ALA A 1 103 ? 14.210 4.414 -6.219 1.00 89.88 103 ALA A N 1
ATOM 781 C CA . ALA A 1 103 ? 12.858 4.750 -5.779 1.00 89.88 103 ALA A CA 1
ATOM 782 C C . ALA A 1 103 ? 12.576 6.256 -5.907 1.00 89.88 103 ALA A C 1
ATOM 784 O O . ALA A 1 103 ? 11.555 6.646 -6.471 1.00 89.88 103 ALA A O 1
ATOM 785 N N . HIS A 1 104 ? 13.494 7.126 -5.472 1.00 89.62 104 HIS A N 1
ATOM 786 C CA . HIS A 1 104 ? 13.348 8.575 -5.649 1.00 89.62 104 HIS A CA 1
ATOM 787 C C . HIS A 1 104 ? 13.328 9.005 -7.119 1.00 89.62 104 HIS A C 1
ATOM 789 O O . HIS A 1 104 ? 12.573 9.906 -7.485 1.00 89.62 104 HIS A O 1
ATOM 795 N N . THR A 1 105 ? 14.141 8.371 -7.961 1.00 90.06 105 THR A N 1
ATOM 796 C CA . THR A 1 105 ? 14.216 8.665 -9.397 1.00 90.06 105 THR A CA 1
ATOM 797 C C . THR A 1 105 ? 12.917 8.282 -10.106 1.00 90.06 105 THR A C 1
ATOM 799 O O . THR A 1 105 ? 12.399 9.062 -10.909 1.00 90.06 105 THR A O 1
ATOM 802 N N . LEU A 1 106 ? 12.346 7.126 -9.759 1.00 89.94 106 LEU A N 1
ATOM 803 C CA . LEU A 1 106 ? 11.020 6.697 -10.205 1.00 89.94 106 LEU A CA 1
ATOM 804 C C . LEU A 1 106 ? 9.941 7.654 -9.702 1.00 89.94 106 LEU A C 1
ATOM 806 O O . LEU A 1 106 ? 9.121 8.124 -10.487 1.00 89.94 106 LEU A O 1
ATOM 810 N N . MET A 1 107 ? 9.989 8.023 -8.418 1.00 84.81 107 MET A N 1
ATOM 811 C CA . MET A 1 107 ? 8.992 8.915 -7.831 1.00 84.81 107 MET A CA 1
ATOM 812 C C . MET A 1 107 ? 8.958 10.297 -8.506 1.00 84.81 107 MET A C 1
ATOM 814 O O . MET A 1 107 ? 7.899 10.897 -8.680 1.00 84.81 107 MET A O 1
ATOM 818 N N . LYS A 1 108 ? 10.119 10.793 -8.942 1.00 86.75 108 LYS A N 1
ATOM 819 C CA . LYS A 1 108 ? 10.243 12.068 -9.660 1.00 86.75 108 LYS A CA 1
ATOM 820 C C . LYS A 1 108 ? 9.898 11.975 -11.153 1.00 86.75 108 LYS A C 1
ATOM 822 O O . LYS A 1 108 ? 9.960 12.996 -11.833 1.00 86.75 108 LYS A O 1
ATOM 827 N N . GLY A 1 109 ? 9.579 10.789 -11.678 1.00 84.50 109 GLY A N 1
ATOM 828 C CA . GLY A 1 109 ? 9.378 10.569 -13.116 1.00 84.50 109 GLY A CA 1
ATOM 829 C C . GLY A 1 109 ? 10.652 10.752 -13.942 1.00 84.50 109 GLY A C 1
ATOM 830 O O . GLY A 1 109 ? 10.602 11.072 -15.125 1.00 84.50 109 GLY A O 1
ATOM 831 N N . GLN A 1 110 ? 11.819 10.611 -13.312 1.00 88.81 110 GLN A N 1
ATOM 832 C CA . GLN A 1 110 ? 13.112 10.886 -13.938 1.00 88.81 110 GLN A CA 1
ATOM 833 C C . GLN A 1 110 ? 13.799 9.619 -14.456 1.00 88.81 110 GLN A C 1
ATOM 835 O O . GLN A 1 110 ? 14.792 9.719 -15.174 1.00 88.81 110 GLN A O 1
ATOM 840 N N . PHE A 1 111 ? 13.263 8.438 -14.137 1.00 89.19 111 PHE A N 1
ATOM 841 C CA . PHE A 1 111 ? 13.862 7.156 -14.505 1.00 89.19 111 PHE A CA 1
ATOM 842 C C . PHE A 1 111 ? 14.097 7.044 -16.010 1.00 89.19 111 PHE A C 1
ATOM 844 O O . PHE A 1 111 ? 15.231 6.861 -16.440 1.00 89.19 111 PHE A O 1
ATOM 851 N N . CYS A 1 112 ? 13.060 7.255 -16.821 1.00 88.81 112 CYS A N 1
ATOM 852 C CA . CYS A 1 112 ? 13.186 7.095 -18.266 1.00 88.81 112 CYS A CA 1
ATOM 853 C C . CYS A 1 112 ? 14.191 8.064 -18.894 1.00 88.81 112 CYS A C 1
ATOM 855 O O . CYS A 1 112 ? 14.901 7.703 -19.819 1.00 88.81 112 CYS A O 1
ATOM 857 N N . LYS A 1 113 ? 14.308 9.280 -18.352 1.00 87.69 113 LYS A N 1
ATOM 858 C CA . LYS A 1 113 ? 15.268 10.278 -18.834 1.00 87.69 113 LYS A CA 1
ATOM 859 C C . LYS A 1 113 ? 16.722 9.903 -18.529 1.00 87.69 113 LYS A C 1
ATOM 861 O O . LYS A 1 113 ? 17.613 10.309 -19.270 1.00 87.69 113 LYS A O 1
ATOM 866 N N . HIS A 1 114 ? 16.966 9.225 -17.409 1.00 85.19 114 HIS A N 1
ATOM 867 C CA . HIS A 1 114 ? 18.321 8.940 -16.929 1.00 85.19 114 HIS A CA 1
ATOM 868 C C . HIS A 1 114 ? 18.815 7.541 -17.269 1.00 85.19 114 HIS A C 1
ATOM 870 O O . HIS A 1 114 ? 20.022 7.340 -17.338 1.00 85.19 114 HIS A O 1
ATOM 876 N N . VAL A 1 115 ? 17.898 6.593 -17.449 1.00 83.12 115 VAL A N 1
ATOM 877 C CA . VAL A 1 115 ? 18.234 5.175 -17.585 1.00 83.12 115 VAL A CA 1
ATOM 878 C C . VAL A 1 115 ? 17.950 4.659 -18.991 1.00 83.12 115 VAL A C 1
ATOM 880 O O . VAL A 1 115 ? 18.668 3.783 -19.463 1.00 83.12 115 VAL A O 1
ATOM 883 N N . LEU A 1 116 ? 16.943 5.203 -19.684 1.00 84.00 116 LEU A N 1
ATOM 884 C CA . LEU A 1 116 ? 16.619 4.765 -21.040 1.00 84.00 116 LEU A CA 1
ATOM 885 C C . LEU A 1 116 ? 17.355 5.608 -22.088 1.00 84.00 116 LEU A C 1
ATOM 887 O O . LEU A 1 116 ? 17.553 6.811 -21.880 1.00 84.00 116 LEU A O 1
ATOM 891 N N . PRO A 1 117 ? 17.723 5.012 -23.236 1.00 81.88 117 PRO A N 1
ATOM 892 C CA . PRO A 1 117 ? 18.270 5.760 -24.357 1.00 81.88 117 PRO A CA 1
ATOM 893 C C . PRO A 1 117 ? 17.314 6.889 -24.798 1.00 81.88 117 PRO A C 1
ATOM 895 O O . PRO A 1 117 ? 16.110 6.644 -24.940 1.00 81.88 117 PRO A O 1
ATOM 898 N N . PRO A 1 118 ? 17.796 8.129 -25.030 1.00 80.69 118 PRO A N 1
ATOM 899 C CA . PRO A 1 118 ? 16.943 9.265 -25.396 1.00 80.69 118 PRO A CA 1
ATOM 900 C C . PRO A 1 118 ? 16.069 9.029 -26.636 1.00 80.69 118 PRO A C 1
ATOM 902 O O . PRO A 1 118 ? 14.983 9.596 -26.757 1.00 80.69 118 PRO A O 1
ATOM 905 N N . GLU A 1 119 ? 16.536 8.201 -27.565 1.00 79.62 119 GLU A N 1
ATOM 906 C CA . GLU A 1 119 ? 15.820 7.776 -28.764 1.00 79.62 119 GLU A CA 1
ATOM 907 C C . GLU A 1 119 ? 14.547 6.977 -28.458 1.00 79.62 119 GLU A C 1
ATOM 909 O O . GLU A 1 119 ? 13.558 7.141 -29.168 1.00 79.62 119 GLU A O 1
ATOM 914 N N . TRP A 1 120 ? 14.506 6.204 -27.366 1.00 76.00 120 TRP A N 1
ATOM 915 C CA . TRP A 1 120 ? 13.343 5.379 -27.009 1.00 76.00 120 TRP A CA 1
ATOM 916 C C . TRP A 1 120 ? 12.150 6.198 -26.520 1.00 76.00 120 TRP A C 1
ATOM 918 O O . TRP A 1 120 ? 11.025 5.693 -26.490 1.00 76.00 120 TRP A O 1
ATOM 928 N N . MET A 1 121 ? 12.398 7.459 -26.165 1.00 76.62 121 MET A N 1
ATOM 929 C CA . MET A 1 121 ? 11.383 8.418 -25.736 1.00 76.62 121 MET A CA 1
ATOM 930 C C . MET A 1 121 ? 10.621 9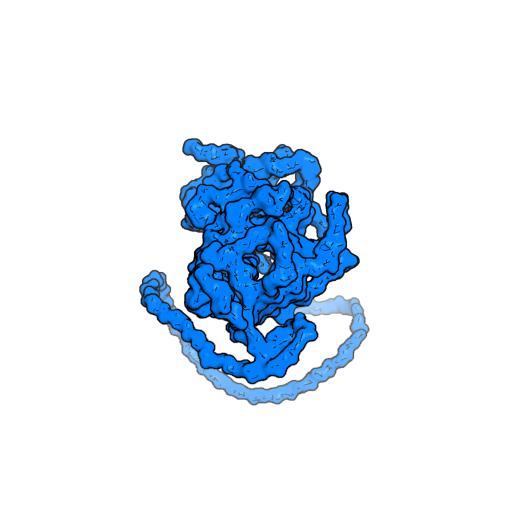.051 -26.908 1.00 76.62 121 MET A C 1
ATOM 932 O O . MET A 1 121 ? 9.672 9.797 -26.672 1.00 76.62 121 MET A O 1
ATOM 936 N N . LYS A 1 122 ? 11.018 8.787 -28.160 1.00 73.88 122 LYS A N 1
ATOM 937 C CA . LYS A 1 122 ? 10.309 9.259 -29.358 1.00 73.88 122 LYS A CA 1
ATOM 938 C C . LYS A 1 122 ? 9.284 8.201 -29.782 1.00 73.88 122 LYS A C 1
ATOM 940 O O . LYS A 1 122 ? 9.649 7.057 -30.019 1.00 73.88 122 LYS A O 1
ATOM 945 N N . GLU A 1 123 ? 8.007 8.578 -29.876 1.00 61.50 123 GLU A N 1
ATOM 946 C CA . GLU A 1 123 ? 6.897 7.655 -30.189 1.00 61.50 123 GLU A CA 1
ATOM 947 C C . GLU A 1 123 ? 6.956 7.051 -31.604 1.00 61.50 123 GLU A C 1
ATOM 949 O O . GLU A 1 123 ? 6.320 6.035 -31.860 1.00 61.50 123 GLU A O 1
ATOM 954 N N . GLU A 1 124 ? 7.709 7.657 -32.524 1.00 59.62 124 GLU A N 1
ATOM 955 C CA . GLU A 1 124 ? 7.598 7.380 -33.962 1.00 59.62 124 GLU A CA 1
ATOM 956 C C . GLU A 1 124 ? 8.467 6.219 -34.478 1.00 59.62 124 GLU A C 1
ATOM 958 O O . GLU A 1 124 ? 8.344 5.866 -35.649 1.00 59.62 124 GLU A O 1
ATOM 963 N N . ASP A 1 125 ? 9.323 5.603 -33.651 1.00 57.50 125 ASP A N 1
ATOM 964 C CA . ASP A 1 125 ? 10.283 4.605 -34.147 1.00 57.50 125 ASP A CA 1
ATOM 965 C C . ASP A 1 125 ? 10.503 3.410 -33.202 1.00 57.50 125 ASP A C 1
ATOM 967 O O . ASP A 1 125 ? 11.576 3.222 -32.622 1.00 57.50 125 ASP A O 1
ATOM 971 N N . ASP A 1 126 ? 9.480 2.557 -33.068 1.00 60.66 126 ASP A N 1
ATOM 972 C CA . ASP A 1 126 ? 9.575 1.276 -32.340 1.00 60.66 126 ASP A CA 1
ATOM 973 C C . ASP A 1 126 ? 10.633 0.339 -32.968 1.00 60.66 126 ASP A C 1
ATOM 975 O O . ASP A 1 126 ? 11.198 -0.518 -32.292 1.00 60.66 126 ASP A O 1
ATOM 979 N N . SER A 1 127 ? 10.989 0.560 -34.245 1.00 60.47 127 SER A N 1
ATOM 980 C CA . SER A 1 127 ? 12.005 -0.224 -34.963 1.00 60.47 127 SER A CA 1
ATOM 981 C C . SER A 1 127 ? 13.441 0.022 -34.478 1.00 60.47 127 SER A C 1
ATOM 983 O O . SER A 1 127 ? 14.331 -0.786 -34.744 1.00 60.47 127 SER A O 1
ATOM 985 N N . SER A 1 128 ? 13.663 1.096 -33.710 1.00 60.34 128 SER A N 1
ATOM 986 C CA . SER A 1 128 ? 14.965 1.441 -33.122 1.00 60.34 128 SER A CA 1
ATOM 987 C C . SER A 1 128 ? 15.280 0.699 -31.812 1.00 60.34 128 SER A C 1
ATOM 989 O O . SER A 1 128 ? 16.421 0.714 -31.343 1.00 60.34 128 SER A O 1
ATOM 991 N N . ARG A 1 129 ? 14.295 0.024 -31.204 1.00 70.88 129 ARG A N 1
ATOM 992 C CA . ARG A 1 129 ? 14.449 -0.663 -29.912 1.00 70.88 129 ARG A CA 1
ATOM 993 C C . ARG A 1 129 ? 14.993 -2.076 -30.107 1.00 70.88 129 ARG A C 1
ATOM 995 O O . ARG A 1 129 ? 14.288 -3.056 -29.917 1.00 70.88 129 ARG A O 1
ATOM 1002 N N . THR A 1 130 ? 16.257 -2.199 -30.499 1.00 70.50 130 THR A N 1
ATOM 1003 C CA . THR A 1 130 ? 16.875 -3.515 -30.760 1.00 70.50 130 THR A CA 1
ATOM 1004 C C . THR A 1 130 ? 17.662 -4.079 -29.580 1.00 70.50 130 THR A C 1
ATOM 1006 O O . THR A 1 130 ? 18.062 -5.238 -29.610 1.00 70.50 130 THR A O 1
ATOM 1009 N N . GLN A 1 131 ? 17.937 -3.262 -28.563 1.00 82.94 131 GLN A N 1
ATOM 1010 C CA . GLN A 1 131 ? 18.713 -3.662 -27.393 1.00 82.94 131 GLN A CA 1
ATOM 1011 C C . GLN A 1 131 ? 17.775 -4.093 -26.269 1.00 82.94 131 GLN A C 1
ATOM 1013 O O . GLN A 1 131 ? 16.880 -3.335 -25.898 1.00 82.94 131 GLN A O 1
ATOM 1018 N N . ASN A 1 132 ? 17.988 -5.286 -25.713 1.00 87.69 132 ASN A N 1
ATOM 1019 C CA . ASN A 1 132 ? 17.299 -5.680 -24.493 1.00 87.69 132 ASN A CA 1
ATOM 1020 C C . ASN A 1 132 ? 18.050 -5.107 -23.286 1.00 87.69 132 ASN A C 1
ATOM 1022 O O . ASN A 1 132 ? 19.276 -4.999 -23.303 1.00 87.69 132 ASN A O 1
ATOM 1026 N N . ILE A 1 133 ? 17.330 -4.724 -22.234 1.00 90.44 133 ILE A N 1
ATOM 1027 C CA . ILE A 1 133 ? 17.909 -4.209 -20.987 1.00 90.44 133 ILE A CA 1
ATOM 1028 C C . ILE A 1 133 ? 17.502 -5.123 -19.837 1.00 90.44 133 ILE A C 1
ATOM 1030 O O . ILE A 1 133 ? 16.335 -5.486 -19.720 1.00 90.44 133 ILE A O 1
ATOM 1034 N N . LEU A 1 134 ? 18.460 -5.507 -18.999 1.00 93.06 134 LEU A N 1
ATOM 1035 C CA . LEU A 1 134 ? 18.206 -6.167 -17.726 1.00 93.06 134 LEU A CA 1
ATOM 1036 C C . LEU A 1 134 ? 18.495 -5.166 -16.616 1.00 93.06 134 LEU A C 1
ATOM 1038 O O . LEU A 1 134 ? 19.629 -4.724 -16.449 1.00 93.06 134 LEU A O 1
ATOM 1042 N N . ILE A 1 135 ? 17.473 -4.821 -15.846 1.00 94.75 135 ILE A N 1
ATOM 1043 C CA . ILE A 1 135 ? 17.643 -4.015 -14.642 1.00 94.75 135 ILE A CA 1
ATOM 1044 C C . ILE A 1 135 ? 17.793 -4.970 -13.467 1.00 94.75 135 ILE A C 1
ATOM 1046 O O . ILE A 1 135 ? 16.820 -5.605 -13.063 1.00 94.75 135 ILE A O 1
ATOM 1050 N N . ASN A 1 136 ? 19.006 -5.078 -12.937 1.00 95.88 136 ASN A N 1
ATOM 1051 C CA . ASN A 1 136 ? 19.326 -5.946 -11.814 1.00 95.88 136 ASN A CA 1
ATOM 1052 C C . ASN A 1 136 ? 19.396 -5.123 -10.525 1.00 95.88 136 ASN A C 1
ATOM 1054 O O . ASN A 1 136 ? 20.189 -4.190 -10.420 1.00 95.88 136 ASN A O 1
ATOM 1058 N N . VAL A 1 137 ? 18.555 -5.444 -9.550 1.00 96.31 137 VAL A N 1
ATOM 1059 C CA . VAL A 1 137 ? 18.427 -4.696 -8.300 1.00 96.31 137 VAL A CA 1
ATOM 1060 C C . VAL A 1 137 ? 18.581 -5.664 -7.137 1.00 96.31 137 VAL A C 1
ATOM 1062 O O . VAL A 1 137 ? 17.717 -6.510 -6.914 1.00 96.31 137 VAL A O 1
ATOM 1065 N N . THR A 1 138 ? 19.659 -5.514 -6.373 1.00 96.62 138 THR A N 1
ATOM 1066 C CA . THR A 1 138 ? 19.932 -6.332 -5.185 1.00 96.62 138 THR A CA 1
ATOM 1067 C C . THR A 1 138 ? 19.967 -5.456 -3.941 1.00 96.62 138 THR A C 1
ATOM 1069 O O . THR A 1 138 ? 20.701 -4.472 -3.900 1.00 96.62 138 THR A O 1
ATOM 1072 N N . PHE A 1 139 ? 19.189 -5.798 -2.916 1.00 96.19 139 PHE A N 1
ATOM 1073 C CA . PHE A 1 139 ? 19.064 -5.012 -1.682 1.00 96.19 139 PHE A CA 1
ATOM 1074 C C . PHE A 1 139 ? 18.732 -5.920 -0.490 1.00 96.19 139 PHE A C 1
ATOM 1076 O O . PHE A 1 139 ? 18.212 -7.010 -0.686 1.00 96.19 139 PHE A O 1
ATOM 1083 N N . ASN A 1 140 ? 19.022 -5.495 0.740 1.00 97.00 140 ASN A N 1
ATOM 1084 C CA . ASN A 1 140 ? 18.622 -6.242 1.938 1.00 97.00 140 ASN A CA 1
ATOM 1085 C C . ASN A 1 140 ? 17.267 -5.705 2.419 1.00 97.00 140 ASN A C 1
ATOM 1087 O O . ASN A 1 140 ? 17.140 -4.502 2.657 1.00 97.00 140 ASN A O 1
ATOM 1091 N N . CYS A 1 141 ? 16.248 -6.562 2.500 1.00 95.75 141 CYS A N 1
ATOM 1092 C CA . CYS A 1 141 ? 14.874 -6.153 2.786 1.00 95.75 141 CYS A CA 1
ATOM 1093 C C . CYS A 1 141 ? 14.740 -5.512 4.168 1.00 95.75 141 CYS A C 1
ATOM 1095 O O . CYS A 1 141 ? 14.082 -4.473 4.280 1.00 95.75 141 CYS A O 1
ATOM 1097 N N . GLN A 1 142 ? 15.358 -6.108 5.191 1.00 94.25 142 GLN A N 1
ATOM 1098 C CA . GLN A 1 142 ? 15.315 -5.593 6.558 1.00 94.25 142 GLN A CA 1
ATOM 1099 C C . GLN A 1 142 ? 16.004 -4.233 6.658 1.00 94.25 142 GLN A C 1
ATOM 1101 O O . GLN A 1 142 ? 15.401 -3.257 7.094 1.00 94.25 142 GLN A O 1
ATOM 1106 N N . ASP A 1 143 ? 17.234 -4.136 6.162 1.00 93.44 143 ASP A N 1
ATOM 1107 C CA . ASP A 1 143 ? 18.031 -2.914 6.221 1.00 93.44 143 ASP A CA 1
ATOM 1108 C C . ASP A 1 143 ? 17.393 -1.783 5.388 1.00 93.44 143 ASP A C 1
ATOM 1110 O O . ASP A 1 143 ? 17.433 -0.616 5.783 1.00 93.44 143 ASP A O 1
ATOM 1114 N N . LEU A 1 144 ? 16.717 -2.110 4.275 1.00 91.31 144 LEU A N 1
ATOM 1115 C CA . LEU A 1 144 ? 15.969 -1.127 3.490 1.00 91.31 144 LEU A CA 1
ATOM 1116 C C . LEU A 1 144 ? 14.749 -0.621 4.265 1.00 91.31 144 LEU A C 1
ATOM 1118 O O . LEU A 1 144 ? 14.443 0.574 4.224 1.00 91.31 144 LEU A O 1
ATOM 1122 N N . PHE A 1 145 ? 14.047 -1.513 4.962 1.00 89.88 145 PHE A N 1
ATOM 1123 C CA . PHE A 1 145 ? 12.921 -1.144 5.808 1.00 89.88 145 PHE A CA 1
ATOM 1124 C C . PHE A 1 145 ? 13.366 -0.236 6.966 1.00 89.88 145 PHE A C 1
ATOM 1126 O O . PHE A 1 145 ? 12.804 0.850 7.129 1.00 89.88 145 PHE A O 1
ATOM 1133 N N . ASP A 1 146 ? 14.421 -0.620 7.683 1.00 88.06 146 ASP A N 1
ATOM 1134 C CA . ASP A 1 146 ? 14.894 0.075 8.883 1.00 88.06 146 ASP A CA 1
ATOM 1135 C C . ASP A 1 146 ? 15.478 1.465 8.580 1.00 88.06 146 ASP A C 1
ATOM 1137 O O . ASP A 1 146 ? 15.264 2.414 9.340 1.00 88.06 146 ASP A O 1
ATOM 1141 N N . HIS A 1 147 ? 16.177 1.625 7.449 1.00 87.56 147 HIS A N 1
ATOM 1142 C CA . HIS A 1 147 ? 16.981 2.829 7.193 1.00 87.56 147 HIS A CA 1
ATOM 1143 C C . HIS A 1 147 ? 16.449 3.755 6.094 1.00 87.56 147 HIS A C 1
ATOM 1145 O O . HIS A 1 147 ? 16.932 4.880 5.954 1.00 87.56 147 HIS A O 1
ATOM 1151 N N . SER A 1 148 ? 15.446 3.348 5.314 1.00 87.81 148 SER A N 1
ATOM 1152 C CA . SER A 1 148 ? 14.950 4.191 4.214 1.00 87.81 148 SER A CA 1
ATOM 1153 C C . SER A 1 148 ? 14.148 5.413 4.650 1.00 87.81 148 SER A C 1
ATOM 1155 O O . SER A 1 148 ? 14.053 6.388 3.900 1.00 87.81 148 SER A O 1
ATOM 1157 N N . GLY A 1 149 ? 13.474 5.331 5.802 1.00 84.12 149 GLY A N 1
ATOM 1158 C CA . GLY A 1 149 ? 12.432 6.281 6.207 1.00 84.12 149 GLY A CA 1
ATOM 1159 C C . GLY A 1 149 ? 11.191 6.287 5.297 1.00 84.12 149 GLY A C 1
ATOM 1160 O O . GLY A 1 149 ? 10.267 7.080 5.507 1.00 84.12 149 GLY A O 1
ATOM 1161 N N . MET A 1 150 ? 11.138 5.414 4.287 1.00 85.06 150 MET A N 1
ATOM 1162 C CA . MET A 1 150 ? 10.053 5.333 3.318 1.00 85.06 150 MET A CA 1
ATOM 1163 C C . MET A 1 150 ? 9.013 4.310 3.784 1.00 85.06 150 MET A C 1
ATOM 1165 O O . MET A 1 150 ? 9.343 3.197 4.171 1.00 85.06 150 MET A O 1
ATOM 1169 N N . GLY A 1 151 ? 7.728 4.673 3.736 1.00 87.31 151 GLY A N 1
ATOM 1170 C CA . GLY A 1 151 ? 6.659 3.730 4.071 1.00 87.31 151 GLY A CA 1
ATOM 1171 C C . GLY A 1 151 ? 6.555 2.600 3.042 1.00 87.31 151 GLY A C 1
ATOM 1172 O O . GLY A 1 151 ? 6.710 2.849 1.845 1.00 87.31 151 GLY A O 1
ATOM 1173 N N . THR A 1 152 ? 6.213 1.387 3.489 1.00 91.56 152 THR A N 1
ATOM 1174 C CA . THR A 1 152 ? 6.072 0.184 2.644 1.00 91.56 152 THR A CA 1
ATOM 1175 C C . THR A 1 152 ? 5.255 0.450 1.383 1.00 91.56 152 THR A C 1
ATOM 1177 O O . THR A 1 152 ? 5.697 0.121 0.288 1.00 91.56 152 THR A O 1
ATOM 1180 N N . GLY A 1 153 ? 4.117 1.143 1.505 1.00 91.81 153 GLY A N 1
ATOM 1181 C CA . GLY A 1 153 ? 3.267 1.502 0.367 1.00 91.81 153 GLY A CA 1
ATOM 1182 C C . GLY A 1 153 ? 3.982 2.274 -0.748 1.00 91.81 153 GLY A C 1
ATOM 1183 O O . GLY A 1 153 ? 3.704 2.054 -1.922 1.00 91.81 153 GLY A O 1
ATOM 1184 N N . ASN A 1 154 ? 4.944 3.138 -0.416 1.00 90.12 154 ASN A N 1
ATOM 1185 C CA . ASN A 1 154 ? 5.707 3.879 -1.423 1.00 90.12 154 ASN A CA 1
ATOM 1186 C C . ASN A 1 154 ? 6.694 2.968 -2.164 1.00 90.12 154 ASN A C 1
ATOM 1188 O O . ASN A 1 154 ? 6.835 3.101 -3.379 1.00 90.12 154 ASN A O 1
ATOM 1192 N N . PHE A 1 155 ? 7.319 2.010 -1.470 1.00 91.75 155 PHE A N 1
ATOM 1193 C CA . PHE A 1 155 ? 8.155 1.009 -2.132 1.00 91.75 155 PHE A CA 1
ATOM 1194 C C . PHE A 1 155 ? 7.350 0.136 -3.084 1.00 91.75 155 PHE A C 1
ATOM 1196 O O . PHE A 1 155 ? 7.786 -0.062 -4.214 1.00 91.75 155 PHE A O 1
ATOM 1203 N N . LEU A 1 156 ? 6.158 -0.318 -2.676 1.00 93.88 156 LEU A N 1
ATOM 1204 C CA . LEU A 1 156 ? 5.271 -1.080 -3.561 1.00 93.88 156 LEU A CA 1
ATOM 1205 C C . LEU A 1 156 ? 5.053 -0.320 -4.867 1.00 93.88 156 LEU A C 1
ATOM 1207 O O . LEU A 1 156 ? 5.313 -0.835 -5.952 1.00 93.88 156 LEU A O 1
ATOM 1211 N N . LEU A 1 157 ? 4.635 0.939 -4.759 1.00 91.94 157 LEU A N 1
ATOM 1212 C CA . LEU A 1 157 ? 4.339 1.758 -5.925 1.00 91.94 157 LEU A CA 1
ATOM 1213 C C . LEU A 1 157 ? 5.592 2.035 -6.774 1.00 91.94 157 LEU A C 1
ATOM 1215 O O . LEU A 1 157 ? 5.482 2.046 -7.996 1.00 91.94 157 LEU A O 1
ATOM 1219 N N . ALA A 1 158 ? 6.780 2.177 -6.175 1.00 92.88 158 ALA A N 1
ATOM 1220 C CA . ALA A 1 158 ? 8.037 2.288 -6.918 1.00 92.88 158 ALA A CA 1
ATOM 1221 C C . ALA A 1 158 ? 8.385 0.998 -7.692 1.00 92.88 158 ALA A C 1
ATOM 1223 O O . ALA A 1 158 ? 8.742 1.068 -8.868 1.00 92.88 158 ALA A O 1
ATOM 1224 N N . PHE A 1 159 ? 8.223 -0.181 -7.085 1.00 94.38 159 PHE A N 1
ATOM 1225 C CA . PHE A 1 159 ? 8.471 -1.468 -7.752 1.00 94.38 159 PHE A CA 1
ATOM 1226 C C . PHE A 1 159 ? 7.507 -1.668 -8.927 1.00 94.38 159 PHE A C 1
ATOM 1228 O O . PHE A 1 159 ? 7.918 -1.997 -10.043 1.00 94.38 159 PHE A O 1
ATOM 1235 N N . TYR A 1 160 ? 6.218 -1.389 -8.717 1.00 94.25 160 TYR A N 1
ATOM 1236 C CA . TYR A 1 160 ? 5.237 -1.466 -9.797 1.00 94.25 160 TYR A CA 1
ATOM 1237 C C . TYR A 1 160 ? 5.446 -0.385 -10.862 1.00 94.25 160 TYR A C 1
ATOM 1239 O O . TYR A 1 160 ? 5.176 -0.660 -12.028 1.00 94.25 160 TYR A O 1
ATOM 1247 N N . ALA A 1 161 ? 5.970 0.795 -10.513 1.00 93.88 161 ALA A N 1
ATOM 1248 C CA . ALA A 1 161 ? 6.337 1.831 -11.480 1.00 93.88 161 ALA A CA 1
ATOM 1249 C C . ALA A 1 161 ? 7.439 1.357 -12.424 1.00 93.88 161 ALA A C 1
ATOM 1251 O O . ALA A 1 161 ? 7.305 1.497 -13.638 1.00 93.88 161 ALA A O 1
ATOM 1252 N N . LEU A 1 162 ? 8.486 0.722 -11.896 1.00 94.81 162 LEU A N 1
ATOM 1253 C CA . LEU A 1 162 ? 9.547 0.181 -12.740 1.00 94.81 162 LEU A CA 1
ATOM 1254 C C . LEU A 1 162 ? 9.035 -0.952 -13.639 1.00 94.81 162 LEU A C 1
ATOM 1256 O O . LEU A 1 162 ? 9.302 -0.953 -14.839 1.00 94.81 162 LEU A O 1
ATOM 1260 N N . ARG A 1 163 ? 8.213 -1.862 -13.097 1.00 93.38 163 ARG A N 1
ATOM 1261 C CA . ARG A 1 163 ? 7.542 -2.908 -13.892 1.00 93.38 163 ARG A CA 1
ATOM 1262 C C . ARG A 1 163 ? 6.598 -2.331 -14.946 1.00 93.38 163 ARG A C 1
ATOM 1264 O O . ARG A 1 163 ? 6.393 -2.952 -15.990 1.00 93.38 163 ARG A O 1
ATOM 1271 N N . MET A 1 164 ? 5.968 -1.188 -14.674 1.00 92.00 164 MET A N 1
ATOM 1272 C CA . MET A 1 164 ? 5.136 -0.462 -15.635 1.00 92.00 164 MET A CA 1
ATOM 1273 C C . MET A 1 164 ? 6.013 0.058 -16.777 1.00 92.00 164 MET A C 1
ATOM 1275 O O . MET A 1 164 ? 5.739 -0.267 -17.928 1.00 92.00 164 MET A O 1
ATOM 1279 N N . ILE A 1 165 ? 7.109 0.756 -16.467 1.00 92.31 165 ILE A N 1
ATOM 1280 C CA . ILE A 1 165 ? 8.073 1.241 -17.466 1.00 92.31 165 ILE A CA 1
ATOM 1281 C C . ILE A 1 165 ? 8.585 0.089 -18.329 1.00 92.31 165 ILE A C 1
ATOM 1283 O O . ILE A 1 165 ? 8.556 0.189 -19.554 1.00 92.31 165 ILE A O 1
ATOM 1287 N N . ALA A 1 166 ? 8.959 -1.035 -17.717 1.00 91.62 166 ALA A N 1
ATOM 1288 C CA . ALA A 1 166 ? 9.385 -2.213 -18.459 1.00 91.62 166 ALA A CA 1
ATOM 1289 C C . ALA A 1 166 ? 8.305 -2.746 -19.412 1.00 91.62 166 ALA A C 1
ATOM 1291 O O . ALA A 1 166 ? 8.602 -3.073 -20.556 1.00 91.62 166 ALA A O 1
ATOM 1292 N N . HIS A 1 167 ? 7.040 -2.751 -18.987 1.00 88.62 167 HIS A N 1
ATOM 1293 C CA . HIS A 1 167 ? 5.911 -3.149 -19.830 1.00 88.62 167 HIS A CA 1
ATOM 1294 C C . HIS A 1 167 ? 5.633 -2.153 -20.965 1.00 88.62 167 HIS A C 1
ATOM 1296 O O . HIS A 1 167 ? 5.353 -2.560 -22.091 1.00 88.62 167 HIS A O 1
ATOM 1302 N N . ALA A 1 168 ? 5.728 -0.851 -20.702 1.00 88.88 168 ALA A N 1
ATOM 1303 C CA . ALA A 1 168 ? 5.534 0.173 -21.723 1.00 88.88 168 ALA A CA 1
ATOM 1304 C C . ALA A 1 168 ? 6.641 0.127 -22.784 1.00 88.88 168 ALA A C 1
ATOM 1306 O O . ALA A 1 168 ? 6.355 0.215 -23.975 1.00 88.88 168 ALA A O 1
ATOM 1307 N N . VAL A 1 169 ? 7.892 -0.098 -22.375 1.00 87.81 169 VAL A N 1
ATOM 1308 C CA . VAL A 1 169 ? 9.050 -0.169 -23.280 1.00 87.81 169 VAL A CA 1
ATOM 1309 C C . VAL A 1 169 ? 9.151 -1.521 -23.994 1.00 87.81 169 VAL A C 1
ATOM 1311 O O . VAL A 1 169 ? 9.450 -1.558 -25.182 1.00 87.81 169 VAL A O 1
ATOM 1314 N N . GLY A 1 170 ? 8.821 -2.627 -23.323 1.00 86.00 170 GLY A N 1
ATOM 1315 C CA . GLY A 1 170 ? 8.742 -3.980 -23.894 1.00 86.00 170 GLY A CA 1
ATOM 1316 C C . GLY A 1 170 ? 10.031 -4.785 -23.763 1.00 86.00 170 GLY A C 1
ATOM 1317 O O . GLY A 1 170 ? 9.979 -5.936 -23.351 1.00 86.00 170 GLY A O 1
ATOM 1318 N N . ASN A 1 171 ? 11.189 -4.164 -23.995 1.00 87.25 171 ASN A N 1
ATOM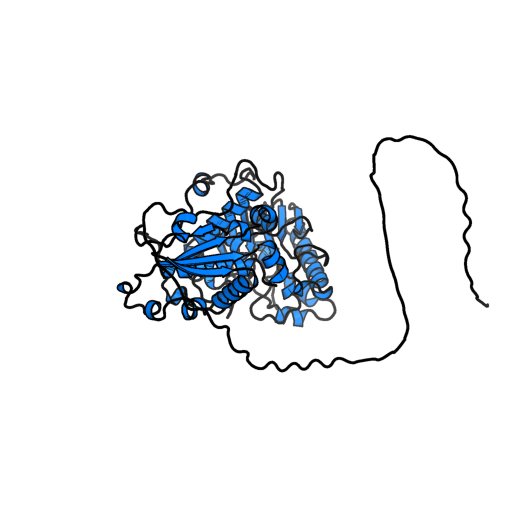 1319 C CA . ASN A 1 171 ? 12.487 -4.858 -24.052 1.00 87.25 171 ASN A CA 1
ATOM 1320 C C . ASN A 1 171 ? 13.288 -4.783 -22.744 1.00 87.25 171 ASN A C 1
ATOM 1322 O O . ASN A 1 171 ? 14.516 -4.864 -22.747 1.00 87.25 171 ASN A O 1
ATOM 1326 N N . ILE A 1 172 ? 12.607 -4.577 -21.618 1.00 91.00 172 ILE A N 1
ATOM 1327 C CA . ILE A 1 172 ? 13.241 -4.465 -20.304 1.00 91.00 172 ILE A CA 1
ATOM 1328 C C . ILE A 1 172 ? 12.818 -5.658 -19.454 1.00 91.00 172 ILE A C 1
ATOM 1330 O O . ILE A 1 172 ? 11.640 -5.799 -19.133 1.00 91.00 172 ILE A O 1
ATOM 1334 N N . ALA A 1 173 ? 13.787 -6.481 -19.069 1.00 93.19 173 ALA A N 1
ATOM 1335 C CA . ALA A 1 173 ? 13.647 -7.445 -17.990 1.00 93.19 173 ALA A CA 1
ATOM 1336 C C . ALA A 1 173 ? 14.072 -6.798 -16.664 1.00 93.19 173 ALA A C 1
ATOM 1338 O O . ALA A 1 173 ? 14.920 -5.901 -16.634 1.00 93.19 173 ALA A O 1
ATOM 1339 N N . ILE A 1 174 ? 13.491 -7.252 -15.558 1.00 95.50 174 ILE A N 1
ATOM 1340 C CA . ILE A 1 174 ? 13.823 -6.772 -14.214 1.00 95.50 174 ILE A CA 1
ATOM 1341 C C . ILE A 1 174 ? 14.154 -7.972 -13.338 1.00 95.50 174 ILE A C 1
ATOM 1343 O O . ILE A 1 174 ? 13.419 -8.953 -13.328 1.00 95.50 174 ILE A O 1
ATOM 1347 N N . SER A 1 175 ? 15.222 -7.873 -12.559 1.00 96.31 175 SER A N 1
ATOM 1348 C CA . SER A 1 175 ? 15.488 -8.769 -11.442 1.00 96.31 175 SER A CA 1
ATOM 1349 C C . SER A 1 175 ? 15.499 -7.966 -10.152 1.00 96.31 175 SER A C 1
ATOM 1351 O O . SER A 1 175 ? 16.288 -7.034 -10.005 1.00 96.31 175 SER A O 1
ATOM 1353 N N . TYR A 1 176 ? 14.620 -8.325 -9.225 1.00 97.12 176 TYR A N 1
ATOM 1354 C CA . TYR A 1 176 ? 14.696 -7.894 -7.837 1.00 97.12 176 TYR A CA 1
ATOM 1355 C C . TYR A 1 176 ? 15.206 -9.065 -7.012 1.00 97.12 176 TYR A C 1
ATOM 1357 O O . TYR A 1 176 ? 14.577 -10.123 -7.003 1.00 97.12 176 TYR A O 1
ATOM 1365 N N . HIS A 1 177 ? 16.293 -8.868 -6.279 1.00 96.69 177 HIS A N 1
ATOM 1366 C CA . HIS A 1 177 ? 16.840 -9.877 -5.390 1.00 96.69 177 HIS A CA 1
ATOM 1367 C C . HIS A 1 177 ? 17.001 -9.330 -3.974 1.00 96.69 177 HIS A C 1
ATOM 1369 O O . HIS A 1 177 ? 17.579 -8.264 -3.760 1.00 96.69 177 HIS A O 1
ATOM 1375 N N . CYS A 1 178 ? 16.488 -10.088 -3.009 1.00 96.50 178 CYS A N 1
ATOM 1376 C CA . CYS A 1 178 ? 16.607 -9.789 -1.591 1.00 96.50 178 CYS A CA 1
ATOM 1377 C C . CYS A 1 178 ? 17.267 -10.969 -0.862 1.00 96.50 178 CYS A C 1
ATOM 1379 O O . CYS A 1 178 ? 16.603 -11.985 -0.653 1.00 96.50 178 CYS A O 1
ATOM 1381 N N . PRO A 1 179 ? 18.563 -10.899 -0.500 1.00 97.38 179 PRO A N 1
ATOM 1382 C CA . PRO A 1 179 ? 19.278 -12.038 0.086 1.00 97.38 179 PRO A CA 1
ATOM 1383 C C . PRO A 1 179 ? 18.673 -12.561 1.399 1.00 97.38 179 PRO A C 1
ATOM 1385 O O . PRO A 1 179 ? 18.758 -13.749 1.687 1.00 97.38 179 PRO A O 1
ATOM 1388 N N . ASP A 1 180 ? 18.030 -11.688 2.172 1.00 97.69 180 ASP A N 1
ATOM 1389 C CA . ASP A 1 180 ? 17.347 -11.962 3.442 1.00 97.69 180 ASP A CA 1
ATOM 1390 C C . ASP A 1 180 ? 15.835 -12.218 3.278 1.00 97.69 180 ASP A C 1
ATOM 1392 O O . ASP A 1 180 ? 15.078 -12.155 4.248 1.00 97.69 180 ASP A O 1
ATOM 1396 N N . ALA A 1 181 ? 15.364 -12.515 2.059 1.00 97.06 181 ALA A N 1
ATOM 1397 C CA . ALA A 1 181 ? 13.939 -12.706 1.782 1.00 97.06 181 ALA A CA 1
ATOM 1398 C C . ALA A 1 181 ? 13.308 -13.826 2.625 1.00 97.06 181 ALA A C 1
ATOM 1400 O O . ALA A 1 181 ? 12.215 -13.644 3.152 1.00 97.06 181 ALA A O 1
ATOM 1401 N N . GLU A 1 182 ? 13.980 -14.973 2.774 1.00 96.25 182 GLU A N 1
ATOM 1402 C CA . GLU A 1 182 ? 13.447 -16.105 3.549 1.00 96.25 182 GLU A CA 1
ATOM 1403 C C . GLU A 1 182 ? 13.329 -15.790 5.047 1.00 96.25 182 GLU A C 1
ATOM 1405 O O . GLU A 1 182 ? 12.380 -16.236 5.694 1.00 96.25 182 GLU A O 1
ATOM 1410 N N . GLU A 1 183 ? 14.264 -15.010 5.593 1.00 97.12 183 GLU A N 1
ATOM 1411 C CA . GLU A 1 183 ? 14.265 -14.594 7.000 1.00 97.12 183 GLU A CA 1
ATOM 1412 C C . GLU A 1 183 ? 13.164 -13.564 7.276 1.00 97.12 183 GLU A C 1
ATOM 1414 O O . GLU A 1 183 ? 12.475 -13.629 8.293 1.00 97.12 183 GLU A O 1
ATOM 1419 N N . THR A 1 184 ? 12.954 -12.638 6.339 1.00 96.50 184 THR A N 1
ATOM 1420 C CA . THR A 1 184 ? 12.067 -11.481 6.525 1.00 96.50 184 THR A CA 1
ATOM 1421 C C . THR A 1 184 ? 10.651 -11.676 5.977 1.00 96.50 184 THR A C 1
ATOM 1423 O O . THR A 1 184 ? 9.799 -10.809 6.181 1.00 96.50 184 THR A O 1
ATOM 1426 N N . GLN A 1 185 ? 10.350 -12.806 5.323 1.00 96.12 185 GLN A N 1
ATOM 1427 C CA . GLN A 1 185 ? 9.060 -13.062 4.658 1.00 96.12 185 GLN A CA 1
ATOM 1428 C C . GLN A 1 185 ? 7.835 -12.956 5.581 1.00 96.12 185 GLN A C 1
ATOM 1430 O O . GLN A 1 185 ? 6.741 -12.627 5.130 1.00 96.12 185 GLN A O 1
ATOM 1435 N N . THR A 1 186 ? 7.987 -13.232 6.875 1.00 95.44 186 THR A N 1
ATOM 1436 C CA . THR A 1 186 ? 6.892 -13.120 7.850 1.00 95.44 186 THR A CA 1
ATOM 1437 C C . THR A 1 186 ? 6.726 -11.699 8.379 1.00 95.44 186 THR A C 1
ATOM 1439 O O . THR A 1 186 ? 5.642 -11.337 8.833 1.00 95.44 186 THR A O 1
ATOM 1442 N N . ALA A 1 187 ? 7.773 -10.876 8.302 1.00 94.69 187 ALA A N 1
ATOM 1443 C CA . ALA A 1 187 ? 7.790 -9.520 8.831 1.00 94.69 187 ALA A CA 1
ATOM 1444 C C . ALA A 1 187 ? 7.406 -8.469 7.776 1.00 94.69 187 ALA A C 1
ATOM 1446 O O . ALA A 1 187 ? 6.626 -7.552 8.057 1.00 94.69 187 ALA A O 1
ATOM 1447 N N . L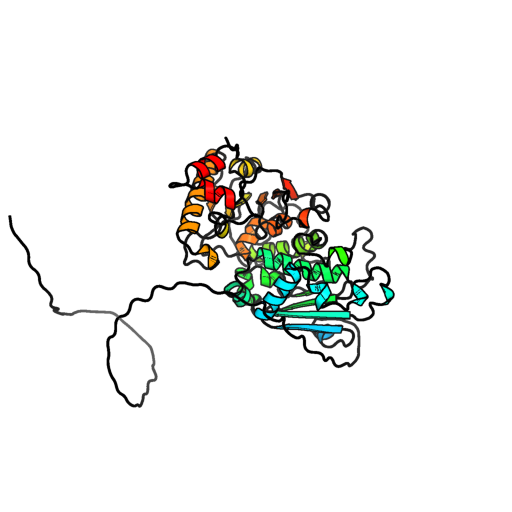EU A 1 188 ? 7.933 -8.613 6.557 1.00 95.75 188 LEU A N 1
ATOM 1448 C CA . LEU A 1 188 ? 7.929 -7.584 5.520 1.00 95.75 188 LEU A CA 1
ATOM 1449 C C . LEU A 1 188 ? 7.202 -8.029 4.248 1.00 95.75 188 LEU A C 1
ATOM 1451 O O . LEU A 1 188 ? 7.166 -9.202 3.891 1.00 95.75 188 LEU A O 1
ATOM 1455 N N . VAL A 1 189 ? 6.662 -7.051 3.516 1.00 96.81 189 VAL A N 1
ATOM 1456 C CA . VAL A 1 189 ? 5.996 -7.277 2.219 1.00 96.81 189 VAL A CA 1
ATOM 1457 C C . VAL A 1 189 ? 7.007 -7.395 1.074 1.00 96.81 189 VAL A C 1
ATOM 1459 O O . VAL A 1 189 ? 6.775 -8.131 0.120 1.00 96.81 189 VAL A O 1
ATOM 1462 N N . LEU A 1 190 ? 8.137 -6.684 1.159 1.00 95.06 190 LEU A N 1
ATOM 1463 C CA . LEU A 1 190 ? 9.144 -6.611 0.091 1.00 95.06 190 LEU A CA 1
ATOM 1464 C C . LEU A 1 190 ? 9.650 -7.978 -0.407 1.00 95.06 190 LEU A C 1
ATOM 1466 O O . LEU A 1 190 ? 9.675 -8.147 -1.627 1.00 95.06 190 LEU A O 1
ATOM 1470 N N . PRO A 1 191 ? 9.971 -8.963 0.459 1.00 96.81 191 PRO A N 1
ATOM 1471 C CA . PRO A 1 191 ? 10.393 -10.300 0.025 1.00 96.81 191 PRO A CA 1
ATOM 1472 C C . PRO A 1 191 ? 9.422 -10.985 -0.945 1.00 96.81 191 PRO A C 1
ATOM 1474 O O . PRO A 1 191 ? 9.820 -11.780 -1.789 1.00 96.81 191 PRO A O 1
ATOM 1477 N N . TRP A 1 192 ? 8.128 -10.673 -0.855 1.00 96.19 192 TRP A N 1
ATOM 1478 C CA . TRP A 1 192 ? 7.098 -11.295 -1.687 1.00 96.19 192 TRP A CA 1
ATOM 1479 C C . TRP A 1 192 ? 6.995 -10.706 -3.093 1.00 96.19 192 TRP A C 1
ATOM 1481 O O . TRP A 1 192 ? 6.317 -11.286 -3.940 1.00 96.19 192 TRP A O 1
ATOM 1491 N N . LEU A 1 193 ? 7.665 -9.579 -3.337 1.00 95.25 193 LEU A N 1
ATOM 1492 C CA . LEU A 1 193 ? 7.694 -8.862 -4.614 1.00 95.25 193 LEU A CA 1
ATOM 1493 C C . LEU A 1 193 ? 8.975 -9.113 -5.404 1.00 95.25 193 LEU A C 1
ATOM 1495 O O . LEU A 1 193 ? 9.100 -8.622 -6.527 1.00 95.25 193 LEU A O 1
ATOM 1499 N N . THR A 1 194 ? 9.948 -9.799 -4.804 1.00 95.56 194 THR A N 1
ATOM 1500 C CA . THR A 1 194 ? 11.227 -10.068 -5.446 1.00 95.56 194 THR A CA 1
ATOM 1501 C C . THR A 1 194 ? 11.145 -11.291 -6.349 1.00 95.56 194 THR A C 1
ATOM 1503 O O . THR A 1 194 ? 10.298 -12.176 -6.184 1.00 95.56 194 THR A O 1
ATOM 1506 N N . GLY A 1 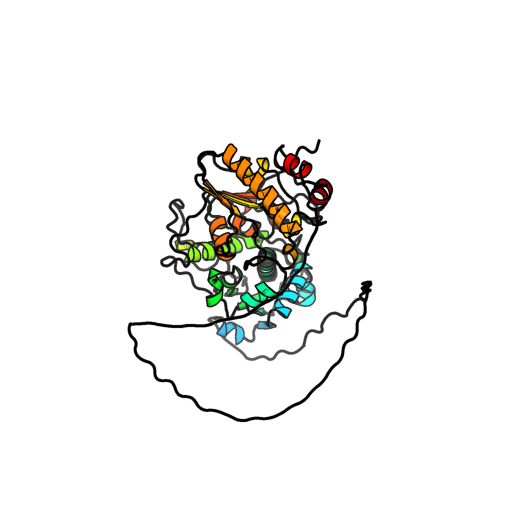195 ? 12.011 -11.319 -7.354 1.00 94.56 195 GLY A N 1
ATOM 1507 C CA . GLY A 1 195 ? 11.970 -12.289 -8.433 1.00 94.56 195 GLY A CA 1
ATOM 1508 C C . GLY A 1 195 ? 12.494 -11.719 -9.743 1.00 94.56 195 GLY A C 1
ATOM 1509 O O . GLY A 1 195 ? 12.942 -10.574 -9.825 1.00 94.56 195 GLY A O 1
ATOM 1510 N N . PHE A 1 196 ? 12.400 -12.539 -10.778 1.00 94.44 196 PHE A N 1
ATOM 1511 C CA . PHE A 1 196 ? 12.729 -12.189 -12.148 1.00 94.44 196 PHE A CA 1
ATOM 1512 C C . PHE A 1 196 ? 11.450 -11.931 -12.948 1.00 94.44 196 PHE A C 1
ATOM 1514 O O . PHE A 1 196 ? 10.527 -12.741 -12.943 1.00 94.44 196 PHE A O 1
ATOM 1521 N N . PHE A 1 197 ? 11.408 -10.812 -13.657 1.00 92.94 197 PHE A N 1
ATOM 1522 C CA . PHE A 1 197 ? 10.291 -10.365 -14.479 1.00 92.94 197 PHE A CA 1
ATOM 1523 C C . PHE A 1 197 ? 10.808 -10.241 -15.913 1.00 92.94 197 PHE A C 1
ATOM 1525 O O . PHE A 1 197 ? 11.589 -9.323 -16.191 1.00 92.94 197 PHE A O 1
ATOM 1532 N N . PRO A 1 198 ? 10.440 -11.166 -16.816 1.00 89.75 198 PRO A N 1
ATOM 1533 C CA . PRO A 1 198 ? 10.971 -11.159 -18.168 1.00 89.75 198 PRO A CA 1
ATOM 1534 C C . PRO A 1 198 ? 10.502 -9.921 -18.937 1.00 89.75 198 PRO A C 1
ATOM 1536 O O . PRO A 1 198 ? 9.461 -9.325 -18.644 1.00 89.75 198 PRO A O 1
ATOM 1539 N N . ALA A 1 199 ? 11.280 -9.552 -19.954 1.00 87.44 199 ALA A N 1
ATOM 1540 C CA . ALA A 1 199 ? 10.833 -8.596 -20.953 1.00 87.44 199 ALA A CA 1
ATOM 1541 C C . ALA A 1 199 ? 9.546 -9.127 -21.602 1.00 87.44 199 ALA A C 1
ATOM 1543 O O . ALA A 1 199 ? 9.449 -10.315 -21.919 1.00 87.44 199 ALA A O 1
ATOM 1544 N N . VAL A 1 200 ? 8.553 -8.257 -21.786 1.00 78.44 200 VAL A N 1
ATOM 1545 C CA . VAL A 1 200 ? 7.323 -8.632 -22.487 1.00 78.44 200 VAL A CA 1
ATOM 1546 C C . VAL A 1 200 ? 7.663 -8.658 -23.971 1.00 78.44 200 VAL A C 1
ATOM 1548 O O . VAL A 1 200 ? 7.473 -7.669 -24.680 1.00 78.44 200 VAL A O 1
ATOM 1551 N N . GLU A 1 201 ? 8.211 -9.781 -24.437 1.00 62.62 201 GLU A N 1
ATOM 1552 C CA . GLU A 1 201 ? 8.377 -10.006 -25.867 1.00 62.62 201 GLU A CA 1
ATOM 1553 C C . GLU A 1 201 ? 7.002 -9.882 -26.536 1.00 62.62 201 GLU A C 1
ATOM 1555 O O . GLU A 1 201 ? 5.974 -10.252 -25.962 1.00 62.62 201 GLU A O 1
ATOM 1560 N N . HIS A 1 202 ? 6.973 -9.350 -27.758 1.00 51.66 202 HIS A N 1
ATOM 1561 C CA . HIS A 1 202 ? 5.780 -9.068 -28.570 1.00 51.66 202 HIS A CA 1
ATOM 1562 C C . HIS A 1 202 ? 4.908 -10.309 -28.917 1.00 51.66 202 HIS A C 1
ATOM 1564 O O . HIS A 1 202 ? 4.162 -10.295 -29.894 1.00 51.66 202 HIS A O 1
ATOM 1570 N N . VAL A 1 203 ? 5.014 -11.406 -28.163 1.00 41.09 203 VAL A N 1
ATOM 1571 C CA . VAL A 1 203 ? 4.710 -12.779 -28.582 1.00 41.09 203 VAL A CA 1
ATOM 1572 C C . VAL A 1 203 ? 3.398 -13.321 -28.008 1.00 41.09 203 VAL A C 1
ATOM 1574 O O . VAL A 1 203 ? 2.964 -14.402 -28.395 1.00 41.09 203 VAL A O 1
ATOM 1577 N N . VAL A 1 204 ? 2.662 -12.560 -27.197 1.00 42.88 204 VAL A N 1
ATOM 1578 C CA . VAL A 1 204 ? 1.254 -12.894 -26.940 1.00 42.88 204 VAL A CA 1
ATOM 1579 C C . VAL A 1 204 ? 0.390 -11.780 -27.513 1.00 42.88 204 VAL A C 1
ATOM 1581 O O . VAL A 1 204 ? 0.542 -10.634 -27.085 1.00 42.88 204 VAL A O 1
ATOM 1584 N N . PRO A 1 205 ? -0.526 -12.067 -28.461 1.00 40.94 205 PRO A N 1
ATOM 1585 C CA . PRO A 1 205 ? -1.590 -11.134 -28.766 1.00 40.94 205 PRO A CA 1
ATOM 1586 C C . PRO A 1 205 ? -2.390 -10.964 -27.473 1.00 40.94 205 PRO A C 1
ATOM 1588 O O . PRO A 1 205 ? -3.240 -11.788 -27.140 1.00 40.94 205 PRO A O 1
ATOM 1591 N N . LEU A 1 206 ? -2.070 -9.915 -26.711 1.00 47.31 206 LEU A N 1
ATOM 1592 C CA . LEU A 1 206 ? -2.883 -9.370 -25.631 1.00 47.31 206 LEU A CA 1
ATOM 1593 C C . LEU A 1 206 ? -4.166 -8.875 -26.294 1.00 47.31 206 LEU A C 1
ATOM 1595 O O . LEU A 1 206 ? -4.326 -7.687 -26.547 1.00 47.31 206 LEU A O 1
ATOM 1599 N N . GLN A 1 207 ? -5.041 -9.807 -26.668 1.00 40.97 207 GLN A N 1
ATOM 1600 C CA . GLN A 1 207 ? -6.151 -9.544 -27.575 1.00 40.97 207 GLN A CA 1
ATOM 1601 C C . GLN A 1 207 ? -7.181 -8.569 -26.994 1.00 40.97 207 GLN A C 1
ATOM 1603 O O . GLN A 1 207 ? -8.037 -8.136 -27.744 1.00 40.97 207 GLN A O 1
ATOM 1608 N N . ASP A 1 208 ? -7.055 -8.152 -25.726 1.00 48.53 208 ASP A N 1
ATOM 1609 C CA . ASP A 1 208 ? -7.985 -7.210 -25.090 1.00 48.53 208 ASP A CA 1
ATOM 1610 C C . ASP A 1 208 ? -7.390 -6.328 -23.967 1.00 48.53 208 ASP A C 1
ATOM 1612 O O . ASP A 1 208 ? -8.136 -5.672 -23.240 1.00 48.53 208 ASP A O 1
ATOM 1616 N N . ARG A 1 209 ? -6.061 -6.259 -23.774 1.00 56.72 209 ARG A N 1
ATOM 1617 C CA . ARG A 1 209 ? -5.471 -5.369 -22.746 1.00 56.72 209 ARG A CA 1
ATOM 1618 C C . ARG A 1 209 ? -4.605 -4.292 -23.387 1.00 56.72 209 ARG A C 1
ATOM 1620 O O . ARG A 1 209 ? -3.543 -4.591 -23.923 1.00 56.72 209 ARG A O 1
ATOM 1627 N N . GLN A 1 210 ? -5.064 -3.039 -23.306 1.00 69.56 210 GLN A N 1
ATOM 1628 C CA . GLN A 1 210 ? -4.277 -1.860 -23.678 1.00 69.56 210 GLN A CA 1
ATOM 1629 C C . GLN A 1 210 ? -2.909 -1.910 -22.982 1.00 69.56 210 GLN A C 1
ATOM 1631 O O . GLN A 1 210 ? -2.822 -2.063 -21.762 1.00 69.56 210 GLN A O 1
ATOM 1636 N N . ARG A 1 211 ? -1.838 -1.810 -23.772 1.00 78.25 211 ARG A N 1
ATOM 1637 C CA . ARG A 1 211 ? -0.473 -1.621 -23.275 1.00 78.25 211 ARG A CA 1
ATOM 1638 C C . ARG A 1 211 ? -0.298 -0.138 -22.924 1.00 78.25 211 ARG A C 1
ATOM 1640 O O . ARG A 1 211 ? -0.709 0.693 -23.736 1.00 78.25 211 ARG A O 1
ATOM 1647 N N . PRO A 1 212 ? 0.306 0.208 -21.773 1.00 87.00 212 PRO A N 1
ATOM 1648 C CA . PRO A 1 212 ? 0.640 1.597 -21.490 1.00 87.00 212 PRO A CA 1
ATOM 1649 C C . PRO A 1 212 ? 1.626 2.134 -22.525 1.00 87.00 212 PRO A C 1
ATOM 1651 O O . PRO A 1 212 ? 2.566 1.443 -22.927 1.00 87.00 212 PRO A O 1
ATOM 1654 N N . THR A 1 213 ? 1.444 3.386 -22.915 1.00 87.75 213 THR A N 1
ATOM 1655 C CA . THR A 1 213 ? 2.422 4.122 -23.714 1.00 87.75 213 THR A CA 1
ATOM 1656 C C . THR A 1 213 ? 3.642 4.490 -22.863 1.00 87.75 213 THR A C 1
ATOM 1658 O O . THR A 1 213 ? 3.577 4.586 -21.634 1.00 87.75 213 THR A O 1
ATOM 1661 N N . VAL A 1 214 ? 4.784 4.727 -23.514 1.00 87.50 214 VAL A N 1
ATOM 1662 C CA . VAL A 1 214 ? 5.994 5.196 -22.820 1.00 87.50 214 VAL A CA 1
ATOM 1663 C C . VAL A 1 214 ? 5.749 6.530 -22.094 1.00 87.50 214 VAL A C 1
ATOM 1665 O O . VAL A 1 214 ? 6.141 6.622 -20.933 1.00 87.50 214 VAL A O 1
ATOM 1668 N N . PRO A 1 215 ? 5.051 7.535 -22.663 1.00 88.88 215 PRO A N 1
ATOM 1669 C CA . PRO A 1 215 ? 4.717 8.756 -21.926 1.00 88.88 215 PRO A CA 1
ATOM 1670 C C . PRO A 1 215 ? 3.864 8.534 -20.669 1.00 88.88 215 PRO A C 1
ATOM 1672 O O . PRO A 1 215 ? 4.127 9.166 -19.647 1.00 88.88 215 PRO A O 1
ATOM 1675 N N . GLU A 1 216 ? 2.894 7.614 -20.698 1.00 88.88 216 GLU A N 1
ATOM 1676 C CA . GLU A 1 216 ? 2.101 7.253 -19.507 1.00 88.88 216 GLU A CA 1
ATOM 1677 C C . GLU A 1 216 ? 2.950 6.579 -18.414 1.00 88.88 216 GLU A C 1
ATOM 1679 O O . GLU A 1 216 ? 2.638 6.680 -17.224 1.00 88.88 216 GLU A O 1
ATOM 1684 N N . ALA A 1 217 ? 4.021 5.883 -18.807 1.00 89.62 217 ALA A N 1
ATOM 1685 C CA . ALA A 1 217 ? 4.949 5.199 -17.904 1.00 89.62 217 ALA A CA 1
ATOM 1686 C C . ALA A 1 217 ? 6.026 6.113 -17.334 1.00 89.62 217 ALA A C 1
ATOM 1688 O O . ALA A 1 217 ? 6.439 5.972 -16.185 1.00 89.62 217 ALA A O 1
ATOM 1689 N N . CYS A 1 218 ? 6.473 7.057 -18.149 1.00 89.00 218 CYS A N 1
ATOM 1690 C CA . CYS A 1 218 ? 7.615 7.916 -17.898 1.00 89.00 218 CYS A CA 1
ATOM 1691 C C . CYS A 1 218 ? 7.198 9.299 -17.390 1.00 89.00 218 CYS A C 1
ATOM 1693 O O . CYS A 1 218 ? 7.779 10.312 -17.778 1.00 89.00 218 CYS A O 1
ATOM 1695 N N . THR A 1 219 ? 6.183 9.341 -16.532 1.00 88.31 219 THR A N 1
ATOM 1696 C CA . THR A 1 219 ? 5.683 10.570 -15.913 1.00 88.31 219 THR A CA 1
ATOM 1697 C C . THR A 1 219 ? 5.986 10.603 -14.415 1.00 88.31 219 THR A C 1
ATOM 1699 O O . THR A 1 219 ? 6.522 9.656 -13.837 1.00 88.31 219 THR A O 1
ATOM 1702 N N . HIS A 1 220 ? 5.677 11.726 -13.773 1.00 85.19 220 HIS A N 1
ATOM 1703 C CA . HIS A 1 220 ? 5.807 11.881 -12.333 1.00 85.19 220 HIS A CA 1
ATOM 1704 C C . HIS A 1 220 ? 4.900 10.882 -11.594 1.00 85.19 220 HIS A C 1
ATOM 1706 O O . HIS A 1 220 ? 3.823 10.519 -12.059 1.00 85.19 220 HIS A O 1
ATOM 1712 N N . PHE A 1 221 ? 5.300 10.451 -10.402 1.00 80.69 221 PHE A N 1
ATOM 1713 C CA . PHE A 1 221 ? 4.623 9.382 -9.661 1.00 80.69 221 PHE A CA 1
ATOM 1714 C C . PHE A 1 221 ? 3.153 9.628 -9.312 1.00 80.69 221 PHE A C 1
ATOM 1716 O O . PHE A 1 221 ? 2.368 8.700 -9.164 1.00 80.69 221 PHE A O 1
ATOM 1723 N N . ASN A 1 222 ? 2.752 10.886 -9.189 1.00 78.19 222 ASN A N 1
ATOM 1724 C CA . ASN A 1 222 ? 1.347 11.235 -8.982 1.00 78.19 222 ASN A CA 1
ATOM 1725 C C . ASN A 1 222 ? 0.502 11.117 -10.264 1.00 78.19 222 ASN A C 1
ATOM 1727 O O . ASN A 1 222 ? -0.687 11.396 -10.212 1.00 78.19 222 ASN A O 1
ATOM 1731 N N . GLN A 1 223 ? 1.103 10.771 -11.401 1.00 83.31 223 GLN A N 1
ATOM 1732 C CA . GLN A 1 223 ? 0.459 10.682 -12.712 1.00 83.31 223 GLN A CA 1
ATOM 1733 C C . GLN A 1 223 ? 0.732 9.352 -13.418 1.00 83.31 223 GLN A C 1
ATOM 1735 O O . GLN A 1 223 ? 0.139 9.098 -14.462 1.00 83.31 223 GLN A O 1
ATOM 1740 N N . ILE A 1 224 ? 1.625 8.510 -12.886 1.00 85.75 224 ILE A N 1
ATOM 1741 C CA . ILE A 1 224 ? 1.962 7.245 -13.535 1.00 85.75 224 ILE A CA 1
ATOM 1742 C C . ILE A 1 224 ? 0.728 6.342 -13.600 1.00 85.75 224 ILE A C 1
ATOM 1744 O O . ILE A 1 224 ? 0.009 6.161 -12.613 1.00 85.75 224 ILE A O 1
ATOM 1748 N N . ALA A 1 225 ? 0.495 5.753 -14.772 1.00 87.50 225 ALA A N 1
ATOM 1749 C CA . ALA A 1 225 ? -0.654 4.891 -15.025 1.00 87.50 225 ALA A CA 1
ATOM 1750 C C . ALA A 1 225 ? -0.463 3.483 -14.420 1.00 87.50 225 ALA A C 1
ATOM 1752 O O . ALA A 1 225 ? -0.459 2.467 -15.118 1.00 87.50 225 ALA A O 1
ATOM 1753 N N . LEU A 1 226 ? -0.274 3.392 -13.096 1.00 89.56 226 LEU A N 1
ATOM 1754 C CA . LEU A 1 226 ? -0.108 2.106 -12.402 1.00 89.56 226 LEU A CA 1
ATOM 1755 C C . LEU A 1 226 ? -1.364 1.230 -12.454 1.00 89.56 226 LEU A C 1
ATOM 1757 O O . LEU A 1 226 ? -1.266 0.044 -12.138 1.00 89.56 226 LEU A O 1
ATOM 1761 N N . GLY A 1 227 ? -2.514 1.755 -12.899 1.00 87.62 227 GLY A N 1
ATOM 1762 C CA . GLY A 1 227 ? -3.720 0.958 -13.129 1.00 87.62 227 GLY A CA 1
ATOM 1763 C C . GLY A 1 227 ? -3.457 -0.265 -14.022 1.00 87.62 227 GLY A C 1
ATOM 1764 O O . GLY A 1 227 ? -3.952 -1.354 -13.739 1.00 87.62 227 GLY A O 1
ATOM 1765 N N . TYR A 1 228 ? -2.558 -0.151 -15.010 1.00 87.62 228 TYR A N 1
ATOM 1766 C CA . TYR A 1 228 ? -2.151 -1.269 -15.876 1.00 87.62 228 TYR A CA 1
ATOM 1767 C C . TYR A 1 228 ? -1.443 -2.415 -15.131 1.00 87.62 228 TYR A C 1
ATOM 1769 O O . TYR A 1 228 ? -1.317 -3.518 -15.666 1.00 87.62 228 TYR A O 1
ATOM 1777 N N . LYS A 1 229 ? -0.969 -2.182 -13.901 1.00 90.62 229 LYS A N 1
ATOM 1778 C CA . LYS A 1 229 ? -0.309 -3.183 -13.052 1.00 90.62 229 LYS A CA 1
ATOM 1779 C C . LYS A 1 229 ? -1.187 -3.716 -11.925 1.00 90.62 229 LYS A C 1
ATOM 1781 O O . LYS A 1 229 ? -0.728 -4.583 -11.190 1.00 90.62 229 LYS A O 1
ATOM 1786 N N . ILE A 1 230 ? -2.457 -3.316 -11.842 1.00 89.94 230 ILE A N 1
ATOM 1787 C CA . ILE A 1 230 ? -3.400 -3.860 -10.852 1.00 89.94 230 ILE A CA 1
ATOM 1788 C C . ILE A 1 230 ? -3.504 -5.398 -10.903 1.00 89.94 230 ILE A C 1
ATOM 1790 O O . ILE A 1 230 ? -3.475 -6.007 -9.834 1.00 89.94 230 ILE A O 1
ATOM 1794 N N . PRO A 1 231 ? -3.551 -6.073 -12.073 1.00 87.56 231 PRO A N 1
ATOM 1795 C CA . PRO A 1 231 ? -3.559 -7.539 -12.106 1.00 87.56 231 PRO A CA 1
ATOM 1796 C C . PRO A 1 231 ? -2.323 -8.174 -11.451 1.00 87.56 231 PRO A C 1
ATOM 1798 O O . PRO A 1 231 ? -2.461 -9.144 -10.710 1.00 87.56 231 PRO A O 1
ATOM 1801 N N . ALA A 1 232 ? -1.138 -7.599 -11.676 1.00 90.06 232 ALA A N 1
ATOM 1802 C CA . ALA A 1 232 ? 0.103 -8.046 -11.045 1.00 90.06 232 ALA A CA 1
ATOM 1803 C C . ALA A 1 232 ? 0.099 -7.763 -9.534 1.00 90.06 232 ALA A C 1
ATOM 1805 O O . ALA A 1 232 ? 0.373 -8.663 -8.750 1.00 90.06 232 ALA A O 1
ATOM 1806 N N . MET A 1 233 ? -0.322 -6.557 -9.124 1.00 93.12 233 MET A N 1
ATOM 1807 C CA . MET A 1 233 ? -0.479 -6.198 -7.708 1.00 93.12 233 MET A CA 1
ATOM 1808 C C . MET A 1 233 ? -1.378 -7.187 -6.967 1.00 93.12 233 MET A C 1
ATOM 1810 O O . MET A 1 233 ? -1.041 -7.644 -5.879 1.00 93.12 233 MET A O 1
ATOM 1814 N N . ARG A 1 234 ? -2.520 -7.541 -7.566 1.00 92.00 234 ARG A N 1
ATOM 1815 C CA . ARG A 1 234 ? -3.455 -8.517 -6.998 1.00 92.00 234 ARG A CA 1
ATOM 1816 C C . ARG A 1 234 ? -2.811 -9.883 -6.862 1.00 92.00 234 ARG A C 1
ATOM 1818 O O . ARG A 1 234 ? -2.937 -10.482 -5.803 1.00 92.00 234 ARG A O 1
ATOM 1825 N N . TYR A 1 235 ? -2.140 -10.357 -7.909 1.00 91.06 235 TYR A N 1
ATOM 1826 C CA . TYR A 1 235 ? -1.465 -11.648 -7.883 1.00 91.06 235 TYR A CA 1
ATOM 1827 C C . TYR A 1 235 ? -0.418 -11.703 -6.763 1.00 91.06 235 TYR A C 1
ATOM 1829 O O . TYR A 1 235 ? -0.542 -12.536 -5.868 1.00 91.06 235 TYR A O 1
ATOM 1837 N N . ASP A 1 236 ? 0.535 -10.769 -6.744 1.00 93.81 236 ASP A N 1
ATOM 1838 C CA . ASP A 1 236 ? 1.659 -10.781 -5.799 1.00 93.81 236 ASP A CA 1
ATOM 1839 C C . ASP A 1 236 ? 1.191 -10.665 -4.341 1.00 93.81 236 ASP A C 1
ATOM 1841 O O . ASP A 1 236 ? 1.636 -11.404 -3.460 1.00 93.81 236 ASP A O 1
ATOM 1845 N N . MET A 1 237 ? 0.244 -9.762 -4.078 1.00 95.56 237 MET A N 1
ATOM 1846 C CA . MET A 1 237 ? -0.259 -9.510 -2.727 1.00 95.56 237 MET A CA 1
ATOM 1847 C C . MET A 1 237 ? -1.149 -10.640 -2.211 1.00 95.56 237 MET A C 1
ATOM 1849 O O . MET A 1 237 ? -1.042 -11.019 -1.046 1.00 95.56 237 MET A O 1
ATOM 1853 N N . ARG A 1 238 ? -2.002 -11.221 -3.060 1.00 92.94 238 ARG A N 1
ATOM 1854 C CA . ARG A 1 238 ? -2.822 -12.378 -2.672 1.00 92.94 238 ARG A CA 1
ATOM 1855 C C . ARG A 1 238 ? -1.975 -13.619 -2.465 1.00 92.94 238 ARG A C 1
ATOM 1857 O O . ARG A 1 238 ? -2.204 -14.342 -1.504 1.00 92.94 238 ARG A O 1
ATOM 1864 N N . ARG A 1 239 ? -0.967 -13.823 -3.314 1.00 92.25 239 ARG A N 1
ATOM 1865 C CA . ARG A 1 239 ? 0.037 -14.877 -3.161 1.00 92.25 239 ARG A CA 1
ATOM 1866 C C . ARG A 1 239 ? 0.715 -14.789 -1.787 1.00 92.25 239 ARG A C 1
ATOM 1868 O O . ARG A 1 239 ? 0.768 -15.790 -1.079 1.00 92.25 239 ARG A O 1
ATOM 1875 N N . MET A 1 240 ? 1.157 -13.595 -1.385 1.00 95.31 240 MET A N 1
ATOM 1876 C CA . MET A 1 240 ? 1.684 -13.346 -0.038 1.00 95.31 240 MET A CA 1
ATOM 1877 C C . MET A 1 240 ? 0.651 -13.657 1.052 1.00 95.31 240 MET A C 1
ATOM 1879 O O . MET A 1 240 ? 0.954 -14.385 1.993 1.00 95.31 240 MET A O 1
ATOM 1883 N N . ALA A 1 241 ? -0.568 -13.120 0.942 1.00 94.88 241 ALA A N 1
ATOM 1884 C CA . ALA A 1 241 ? -1.601 -13.312 1.957 1.00 94.88 241 ALA A CA 1
ATOM 1885 C C . ALA A 1 241 ? -1.918 -14.801 2.173 1.00 94.88 241 ALA A C 1
ATOM 1887 O O . ALA A 1 241 ? -1.938 -15.265 3.310 1.00 94.88 241 ALA A O 1
ATOM 1888 N N . LEU A 1 242 ? -2.073 -15.564 1.089 1.00 91.38 242 LEU A N 1
ATOM 1889 C CA . LEU A 1 242 ? -2.310 -17.005 1.143 1.00 91.38 242 LEU A CA 1
ATOM 1890 C C . LEU A 1 242 ? -1.133 -17.767 1.766 1.00 91.38 242 LEU A C 1
ATOM 1892 O O . LEU A 1 242 ? -1.356 -18.652 2.587 1.00 91.38 242 LEU A O 1
ATOM 1896 N N . ALA A 1 243 ? 0.110 -17.405 1.438 1.00 92.75 243 ALA A N 1
ATOM 1897 C CA . ALA A 1 243 ? 1.289 -18.015 2.054 1.00 92.75 243 ALA A CA 1
ATOM 1898 C C . ALA A 1 243 ? 1.389 -17.723 3.562 1.00 92.75 243 ALA A C 1
ATOM 1900 O O . ALA A 1 243 ? 1.865 -18.553 4.337 1.00 92.75 243 ALA A O 1
ATOM 1901 N N . LEU A 1 244 ? 0.926 -16.548 3.995 1.00 94.19 244 LEU A N 1
ATOM 1902 C CA . LEU A 1 244 ? 0.959 -16.155 5.398 1.00 94.19 244 LEU A CA 1
ATOM 1903 C C . LEU A 1 244 ? -0.154 -16.816 6.209 1.00 94.19 244 LEU A C 1
ATOM 1905 O O . LEU A 1 244 ? 0.143 -17.367 7.261 1.00 94.19 244 LEU A O 1
ATOM 1909 N N . VAL A 1 245 ? -1.411 -16.781 5.757 1.00 92.31 245 VAL A N 1
ATOM 1910 C CA . VAL A 1 245 ? -2.559 -17.174 6.605 1.00 92.31 245 VAL A CA 1
ATOM 1911 C C . VAL A 1 245 ? -3.387 -18.351 6.079 1.00 92.31 245 VAL A C 1
ATOM 1913 O O . VAL A 1 245 ? -4.213 -18.882 6.820 1.00 92.31 245 VAL A O 1
ATOM 1916 N N . GLY A 1 246 ? -3.130 -18.819 4.855 1.00 86.38 246 GLY A N 1
ATOM 1917 C CA . GLY A 1 246 ? -3.747 -20.018 4.278 1.00 86.38 246 GLY A CA 1
ATOM 1918 C C . GLY A 1 246 ? -5.133 -19.801 3.659 1.00 86.38 246 GLY A C 1
ATOM 1919 O O . GLY A 1 246 ? -5.727 -18.728 3.756 1.00 86.38 246 GLY A O 1
ATOM 1920 N N . GLU A 1 247 ? -5.641 -20.850 3.001 1.00 73.88 247 GLU A N 1
ATOM 1921 C CA . GLU A 1 247 ? -6.938 -20.853 2.297 1.00 73.88 247 GLU A CA 1
ATOM 1922 C C . GLU A 1 247 ? -8.138 -21.097 3.220 1.00 73.88 247 GLU A C 1
ATOM 1924 O O . GLU A 1 247 ? -9.252 -20.668 2.922 1.00 73.88 247 GLU A O 1
ATOM 1929 N N . ASP A 1 248 ? -7.916 -21.777 4.348 1.00 60.19 248 ASP A N 1
ATOM 1930 C CA . ASP A 1 248 ? -8.964 -22.361 5.201 1.00 60.19 248 ASP A CA 1
ATOM 1931 C C . ASP A 1 248 ? -9.734 -21.327 6.047 1.00 60.19 248 ASP A C 1
ATOM 1933 O O . ASP A 1 248 ? -10.470 -21.653 6.982 1.00 60.19 248 ASP A O 1
ATOM 1937 N N . VAL A 1 249 ? -9.619 -20.045 5.698 1.00 52.94 249 VAL A N 1
ATOM 1938 C CA . VAL A 1 249 ? -10.418 -18.963 6.273 1.00 52.94 249 VAL A CA 1
ATOM 1939 C C . VAL A 1 249 ? -11.791 -18.951 5.586 1.00 52.94 249 VAL A C 1
ATOM 1941 O O . VAL A 1 249 ? -12.131 -18.046 4.836 1.00 52.94 249 VAL A O 1
ATOM 1944 N N . ALA A 1 250 ? -12.543 -20.024 5.837 1.00 37.66 250 ALA A N 1
ATOM 1945 C CA . ALA A 1 250 ? -13.994 -20.227 5.935 1.00 37.66 250 ALA A CA 1
ATOM 1946 C C . ALA A 1 250 ? -15.022 -19.498 5.030 1.00 37.66 250 ALA A C 1
ATOM 1948 O O . ALA A 1 250 ? -16.207 -19.809 5.152 1.00 37.66 250 ALA A O 1
ATOM 1949 N N . THR A 1 251 ? -14.677 -18.574 4.133 1.00 47.28 251 THR A N 1
ATOM 1950 C CA . THR A 1 251 ? -15.676 -17.785 3.380 1.00 47.28 251 THR A CA 1
ATOM 1951 C C . THR A 1 251 ? -15.399 -17.626 1.893 1.00 47.28 251 THR A C 1
ATOM 1953 O O . THR A 1 251 ? -16.247 -17.093 1.181 1.00 47.28 251 THR A O 1
ATOM 1956 N N . MET A 1 252 ? -14.290 -18.140 1.363 1.00 53.16 252 MET A N 1
ATOM 1957 C CA . MET A 1 252 ? -13.938 -17.906 -0.041 1.00 53.16 252 MET A CA 1
ATOM 1958 C C . MET A 1 252 ? -14.359 -19.052 -0.965 1.00 53.16 252 MET A C 1
ATOM 1960 O O . MET A 1 252 ? -13.553 -19.649 -1.680 1.00 53.16 252 MET A O 1
ATOM 1964 N N . ALA A 1 253 ? -15.659 -19.364 -0.958 1.00 44.09 253 ALA A N 1
ATOM 1965 C CA . ALA A 1 253 ? -16.256 -20.240 -1.959 1.00 44.09 253 ALA A CA 1
ATOM 1966 C C . ALA A 1 253 ? -16.011 -19.645 -3.359 1.00 44.09 253 ALA A C 1
ATOM 1968 O O . ALA A 1 253 ? -16.535 -18.583 -3.684 1.00 44.09 253 ALA A O 1
ATOM 1969 N N . GLY A 1 254 ? -15.206 -20.321 -4.182 1.00 52.62 254 GLY A N 1
ATOM 1970 C CA . GLY A 1 254 ? -14.905 -19.876 -5.546 1.00 52.62 254 GLY A CA 1
ATOM 1971 C C . GLY A 1 254 ? -13.507 -19.296 -5.761 1.00 52.62 254 GLY A C 1
ATOM 1972 O O . GLY A 1 254 ? -13.242 -18.794 -6.853 1.00 52.62 254 GLY A O 1
ATOM 1973 N N . LEU A 1 255 ? -12.590 -19.402 -4.791 1.00 60.31 255 LEU A N 1
ATOM 1974 C CA . LEU A 1 255 ? -11.172 -19.258 -5.115 1.00 60.31 255 LEU A CA 1
ATOM 1975 C C . LEU A 1 255 ? -10.780 -20.339 -6.113 1.00 60.31 255 LEU A C 1
ATOM 1977 O O . LEU A 1 255 ? -10.748 -21.524 -5.785 1.00 60.31 255 LEU A O 1
ATOM 1981 N N . ASN A 1 256 ? -10.466 -19.924 -7.338 1.00 55.84 256 ASN A N 1
ATOM 1982 C CA . ASN A 1 256 ? -9.739 -20.789 -8.242 1.00 55.84 256 ASN A CA 1
ATOM 1983 C C . ASN A 1 256 ? -8.294 -20.862 -7.743 1.00 55.84 256 ASN A C 1
ATOM 1985 O O . ASN A 1 256 ? -7.451 -20.072 -8.158 1.00 55.84 256 ASN A O 1
ATOM 1989 N N . THR A 1 257 ? -8.026 -21.766 -6.806 1.00 53.66 257 THR A N 1
ATOM 1990 C CA . THR A 1 257 ? -6.692 -21.988 -6.233 1.00 53.66 257 THR A CA 1
ATOM 1991 C C . THR A 1 257 ? -5.674 -22.348 -7.318 1.00 53.66 257 THR A C 1
ATOM 1993 O O . THR A 1 257 ? -4.497 -22.016 -7.181 1.00 53.66 257 THR A O 1
ATOM 1996 N N . SER A 1 258 ? -6.143 -22.878 -8.463 1.00 52.47 258 SER A N 1
ATOM 1997 C CA . SER A 1 258 ? -5.310 -23.100 -9.648 1.00 52.47 258 SER A CA 1
ATOM 1998 C C . SER A 1 258 ? -4.630 -21.816 -10.130 1.00 52.47 258 SER A C 1
ATOM 2000 O O . SER A 1 258 ? -3.475 -21.863 -10.530 1.00 52.47 258 SER A O 1
ATOM 2002 N N . PHE A 1 259 ? -5.295 -20.661 -10.014 1.00 62.16 259 PHE A N 1
ATOM 2003 C CA . PHE A 1 259 ? -4.783 -19.370 -10.482 1.00 62.16 259 PHE A CA 1
ATOM 2004 C C . PHE A 1 259 ? -3.469 -18.964 -9.801 1.00 62.16 259 PHE A C 1
ATOM 2006 O O . PHE A 1 259 ? -2.661 -18.265 -10.403 1.00 62.16 259 PHE A O 1
ATOM 2013 N N . TYR A 1 260 ? -3.250 -19.392 -8.554 1.00 60.47 260 TYR A N 1
ATOM 2014 C CA . TYR A 1 260 ? -2.020 -19.099 -7.808 1.00 60.47 260 TYR A CA 1
ATOM 2015 C C . TYR A 1 260 ? -0.960 -20.193 -7.953 1.00 60.47 260 TYR A C 1
ATOM 2017 O O . TYR A 1 260 ? 0.186 -19.986 -7.558 1.00 60.47 260 TYR A O 1
ATOM 2025 N N . SER A 1 261 ? -1.338 -21.345 -8.515 1.00 51.19 261 SER A N 1
ATOM 2026 C CA . SER A 1 261 ? -0.401 -22.364 -8.996 1.00 51.19 261 SER A CA 1
ATOM 2027 C C . SER A 1 261 ? -0.019 -22.185 -10.472 1.00 51.19 261 SER A C 1
ATOM 2029 O O . SER A 1 261 ? 0.959 -22.781 -10.917 1.00 51.19 261 SER A O 1
ATOM 2031 N N . ASP A 1 262 ? -0.778 -21.380 -11.222 1.00 51.81 262 ASP A N 1
ATOM 2032 C CA . ASP A 1 262 ? -0.489 -21.002 -12.604 1.00 51.81 262 ASP A CA 1
ATOM 2033 C C . ASP A 1 262 ? 0.631 -19.942 -12.658 1.00 51.81 262 ASP A C 1
ATOM 2035 O O . ASP A 1 262 ? 0.917 -19.249 -11.680 1.00 51.81 262 ASP A O 1
ATOM 2039 N N . ALA A 1 263 ? 1.296 -19.821 -13.813 1.00 59.53 263 ALA A N 1
ATOM 2040 C CA . ALA A 1 263 ? 2.372 -18.848 -14.000 1.00 59.53 263 ALA A CA 1
ATOM 2041 C C . ALA A 1 263 ? 1.867 -17.405 -13.777 1.00 59.53 263 ALA A C 1
ATOM 2043 O O . ALA A 1 263 ? 0.743 -17.090 -14.187 1.00 59.53 263 ALA A O 1
ATOM 2044 N N . PRO A 1 264 ? 2.680 -16.505 -13.182 1.00 69.19 264 PRO A N 1
ATOM 2045 C CA . PRO A 1 264 ? 2.296 -15.112 -12.991 1.00 69.19 264 PRO A CA 1
ATOM 2046 C C . PRO A 1 264 ? 1.826 -14.458 -14.300 1.00 69.19 264 PRO A C 1
ATOM 2048 O O . PRO A 1 264 ? 2.308 -14.834 -15.373 1.00 69.19 264 PRO A O 1
ATOM 2051 N N . PRO A 1 265 ? 0.935 -13.448 -14.250 1.00 67.19 265 PRO A N 1
ATOM 2052 C CA . PRO A 1 265 ? 0.347 -12.833 -15.447 1.00 67.19 265 PRO A CA 1
ATOM 2053 C C . PRO A 1 265 ? 1.356 -12.271 -16.462 1.00 67.19 265 PRO A C 1
ATOM 2055 O O . PRO A 1 265 ? 0.990 -12.002 -17.603 1.00 67.19 265 PRO A O 1
ATOM 2058 N N . ASP A 1 266 ? 2.594 -12.039 -16.036 1.00 72.31 266 ASP A N 1
ATOM 2059 C CA . ASP A 1 266 ? 3.713 -11.504 -16.808 1.00 72.31 266 ASP A CA 1
ATOM 2060 C C . ASP A 1 266 ? 4.862 -12.512 -16.998 1.00 72.31 266 ASP A C 1
ATOM 2062 O O . ASP A 1 266 ? 5.950 -12.122 -17.408 1.00 72.31 266 ASP A O 1
ATOM 2066 N N . GLY A 1 267 ? 4.641 -13.800 -16.707 1.00 78.19 267 GLY A N 1
ATOM 2067 C CA . GLY A 1 267 ? 5.672 -14.837 -16.810 1.00 78.19 267 GLY A CA 1
ATOM 2068 C C . GLY A 1 267 ? 6.778 -14.713 -15.759 1.00 78.19 267 GLY A C 1
ATOM 2069 O O . GLY A 1 267 ? 7.856 -15.276 -15.941 1.00 78.19 267 GLY A O 1
ATOM 2070 N N . ALA A 1 268 ? 6.537 -13.958 -14.682 1.00 86.06 268 ALA A N 1
ATOM 2071 C CA . ALA A 1 268 ? 7.514 -13.765 -13.622 1.00 86.06 268 ALA A CA 1
ATOM 2072 C C . ALA A 1 268 ? 7.910 -15.078 -12.926 1.00 86.06 268 ALA A C 1
ATOM 2074 O O . ALA A 1 268 ? 7.145 -16.039 -12.841 1.00 86.06 268 ALA A O 1
ATOM 2075 N N . VAL A 1 269 ? 9.114 -15.084 -12.367 1.00 89.44 269 VAL A N 1
ATOM 2076 C CA . VAL A 1 269 ? 9.627 -16.131 -11.486 1.00 89.44 269 VAL A CA 1
ATOM 2077 C C . VAL A 1 269 ? 9.893 -15.491 -10.133 1.00 89.44 269 VAL A C 1
ATOM 2079 O O . VAL A 1 269 ? 10.852 -14.739 -9.970 1.00 89.44 269 VAL A O 1
ATOM 2082 N N . MET A 1 270 ? 9.021 -15.757 -9.164 1.00 90.81 270 MET A N 1
ATOM 2083 C CA . MET A 1 270 ? 9.118 -15.162 -7.829 1.00 90.81 270 MET A CA 1
ATOM 2084 C C . MET A 1 270 ? 10.260 -15.794 -7.028 1.00 90.81 270 MET A C 1
ATOM 2086 O O . MET A 1 270 ? 10.498 -16.996 -7.134 1.00 90.81 270 MET A O 1
ATOM 2090 N N . GLN A 1 271 ? 10.946 -14.995 -6.207 1.00 93.81 271 GLN A N 1
ATOM 2091 C CA . GLN A 1 271 ? 12.060 -15.476 -5.385 1.00 93.81 271 GLN A CA 1
ATOM 2092 C C . GLN A 1 271 ? 11.585 -16.433 -4.285 1.00 93.81 271 GLN A C 1
ATOM 2094 O O . GLN A 1 271 ? 12.170 -17.494 -4.086 1.00 93.81 271 GLN A O 1
ATOM 2099 N N . LEU A 1 272 ? 10.530 -16.056 -3.559 1.00 92.62 272 LEU A N 1
ATOM 2100 C CA . LEU A 1 272 ? 9.929 -16.928 -2.554 1.00 92.62 272 LEU A CA 1
ATOM 2101 C C . LEU A 1 272 ? 8.993 -17.947 -3.227 1.00 92.62 272 LEU A C 1
ATOM 2103 O O . LEU A 1 272 ? 8.297 -17.590 -4.178 1.00 92.62 272 LEU A O 1
ATOM 2107 N N . PRO A 1 273 ? 8.899 -19.192 -2.738 1.00 88.00 273 PRO A N 1
ATOM 2108 C CA . PRO A 1 273 ? 7.837 -20.116 -3.129 1.00 88.00 273 PRO A CA 1
ATOM 2109 C C . PRO A 1 273 ? 6.523 -19.794 -2.392 1.00 88.00 273 PRO A C 1
ATOM 2111 O O . PRO A 1 273 ? 6.468 -18.899 -1.551 1.00 88.00 273 PRO A O 1
ATOM 2114 N N . VAL A 1 274 ? 5.440 -20.509 -2.712 1.00 83.56 274 VAL A N 1
ATOM 2115 C CA . VAL A 1 274 ? 4.229 -20.558 -1.873 1.00 83.56 274 VAL A CA 1
ATOM 2116 C C . VAL A 1 274 ? 3.864 -22.006 -1.611 1.00 83.56 274 VAL A C 1
ATOM 2118 O O . VAL A 1 274 ? 3.695 -22.778 -2.550 1.00 83.56 274 VAL A O 1
ATOM 2121 N N . ASP A 1 275 ? 3.717 -22.352 -0.334 1.00 83.56 275 ASP A N 1
ATOM 2122 C CA . ASP A 1 275 ? 3.150 -23.623 0.109 1.00 83.56 275 ASP A CA 1
ATOM 2123 C C . ASP A 1 275 ? 1.804 -23.358 0.794 1.00 83.56 275 ASP A C 1
ATOM 2125 O O . ASP A 1 275 ? 1.735 -23.032 1.978 1.00 83.56 275 ASP A O 1
ATOM 2129 N N . LEU A 1 276 ? 0.717 -23.505 0.033 1.00 78.44 276 LEU A N 1
ATOM 2130 C CA . LEU A 1 276 ? -0.651 -23.282 0.518 1.00 78.44 276 LEU A CA 1
ATOM 2131 C C . LEU A 1 276 ? -1.062 -24.288 1.605 1.00 78.44 276 LEU A C 1
ATOM 2133 O O . LEU A 1 276 ? -2.014 -24.045 2.343 1.00 78.44 276 LEU A O 1
ATOM 2137 N N . THR A 1 277 ? -0.338 -25.406 1.739 1.00 80.06 277 THR A N 1
ATOM 2138 C CA . THR A 1 277 ? -0.628 -26.438 2.746 1.00 80.06 277 THR A CA 1
ATOM 2139 C C . THR A 1 277 ? -0.037 -26.117 4.118 1.00 80.06 277 THR A C 1
ATOM 2141 O O . THR A 1 277 ? -0.387 -26.768 5.106 1.00 80.06 277 THR A O 1
ATOM 2144 N N . LYS A 1 278 ? 0.861 -25.127 4.198 1.00 87.31 278 LYS A N 1
ATOM 2145 C CA . LYS A 1 278 ? 1.587 -24.753 5.418 1.00 87.31 278 LYS A CA 1
ATOM 2146 C C . LYS A 1 278 ? 1.682 -23.231 5.538 1.00 87.31 278 LYS A C 1
ATOM 2148 O O . LYS A 1 278 ? 2.750 -22.672 5.283 1.00 87.31 278 LYS A O 1
ATOM 2153 N N . PRO A 1 279 ? 0.591 -22.556 5.942 1.00 91.62 279 PRO A N 1
ATOM 2154 C CA . PRO A 1 279 ? 0.642 -21.121 6.171 1.00 91.62 279 PRO A CA 1
ATOM 2155 C C . PRO A 1 279 ? 1.666 -20.783 7.256 1.00 91.62 279 PRO A C 1
ATOM 2157 O O . PRO A 1 279 ? 1.805 -21.518 8.237 1.00 91.62 279 PRO A O 1
ATOM 2160 N N . LEU A 1 280 ? 2.372 -19.666 7.086 1.00 92.31 280 LEU A N 1
ATOM 2161 C CA . LEU A 1 280 ? 3.418 -19.218 8.015 1.00 92.31 280 LEU A CA 1
ATOM 2162 C C . LEU A 1 280 ? 2.860 -18.757 9.372 1.00 92.31 280 LEU A C 1
ATOM 2164 O O . LEU A 1 280 ? 3.545 -18.834 10.389 1.00 92.31 280 LEU A O 1
ATOM 2168 N N . TYR A 1 281 ? 1.600 -18.330 9.391 1.00 91.06 281 TYR A N 1
ATOM 2169 C CA . TYR A 1 281 ? 0.830 -17.952 10.568 1.00 91.06 281 TYR A CA 1
ATOM 2170 C C . TYR A 1 281 ? -0.443 -18.805 10.670 1.00 91.06 281 TYR A C 1
ATOM 2172 O O . TYR A 1 281 ? -1.558 -18.307 10.465 1.00 91.06 281 TYR A O 1
ATOM 2180 N N . PRO A 1 282 ? -0.313 -20.106 10.992 1.00 84.12 282 PRO A N 1
ATOM 2181 C CA . PRO A 1 282 ? -1.479 -20.948 11.182 1.00 84.12 282 PRO A CA 1
ATOM 2182 C C . PRO A 1 282 ? -2.253 -20.452 12.413 1.00 84.12 282 PRO A C 1
ATOM 2184 O O . PRO A 1 282 ? -1.664 -20.125 13.442 1.00 84.12 282 PRO A O 1
ATOM 2187 N N . HIS A 1 283 ? -3.584 -20.428 12.322 1.00 85.50 283 HIS A N 1
ATOM 2188 C CA . HIS A 1 283 ? -4.494 -20.084 13.429 1.00 85.50 283 HIS A CA 1
ATOM 2189 C C . HIS A 1 283 ? -4.572 -18.602 13.823 1.00 85.50 283 HIS A C 1
ATOM 2191 O O . HIS A 1 283 ? -5.009 -18.281 14.932 1.00 85.50 283 HIS A O 1
ATOM 2197 N N . ILE A 1 284 ? -4.224 -17.683 12.922 1.00 89.12 284 ILE A N 1
ATOM 2198 C CA . ILE A 1 284 ? -4.578 -16.278 13.117 1.00 89.12 284 ILE A CA 1
ATOM 2199 C C . ILE A 1 284 ? -6.077 -16.076 12.876 1.00 89.12 284 ILE A C 1
ATOM 2201 O O . ILE A 1 284 ? -6.631 -16.458 11.850 1.00 89.12 284 ILE A O 1
ATOM 2205 N N . GLU A 1 285 ? -6.740 -15.433 13.831 1.00 89.81 285 GLU A N 1
ATOM 2206 C CA . GLU A 1 285 ? -8.132 -15.017 13.695 1.00 89.81 285 GLU A CA 1
ATOM 2207 C C . GLU A 1 285 ? -8.218 -13.765 12.819 1.00 89.81 285 GLU A C 1
ATOM 2209 O O . GLU A 1 285 ? -7.718 -12.708 13.213 1.00 89.81 285 GLU A O 1
ATOM 2214 N N . LEU A 1 286 ? -8.847 -13.883 11.651 1.00 92.25 286 LEU A N 1
ATOM 2215 C CA . LEU A 1 286 ? -9.037 -12.786 10.704 1.00 92.25 286 LEU A CA 1
ATOM 2216 C C . LEU A 1 286 ? -10.278 -11.947 11.017 1.00 92.25 286 LEU A C 1
ATOM 2218 O O . LEU A 1 286 ? -11.198 -12.390 11.705 1.00 92.25 286 LEU A O 1
ATOM 2222 N N . ASP A 1 287 ? -10.275 -10.719 10.509 1.00 95.06 287 ASP A N 1
ATOM 2223 C CA . ASP A 1 287 ? -11.386 -9.784 10.644 1.00 95.06 287 ASP A CA 1
ATOM 2224 C C . ASP A 1 287 ? -12.368 -9.953 9.476 1.00 95.06 287 ASP A C 1
ATOM 2226 O O . ASP A 1 287 ? -11.953 -10.175 8.338 1.00 95.06 287 ASP A O 1
ATOM 2230 N N . ASP A 1 288 ? -13.673 -9.819 9.734 1.00 95.81 288 ASP A N 1
ATOM 2231 C CA . ASP A 1 288 ? -14.660 -9.755 8.651 1.00 95.81 288 ASP A CA 1
ATOM 2232 C C . ASP A 1 288 ? -14.503 -8.420 7.899 1.00 95.81 288 ASP A C 1
ATOM 2234 O O . ASP A 1 288 ? -14.594 -8.376 6.671 1.00 95.81 288 ASP A O 1
ATOM 2238 N N . VAL A 1 289 ? -14.208 -7.340 8.633 1.00 98.12 289 VAL A N 1
ATOM 2239 C CA . VAL A 1 289 ? -13.995 -5.995 8.089 1.00 98.12 289 VAL A CA 1
ATOM 2240 C C . VAL A 1 289 ? -12.701 -5.393 8.624 1.00 98.12 289 VAL A C 1
ATOM 2242 O O . VAL A 1 289 ? -12.463 -5.410 9.830 1.00 98.12 289 VAL A O 1
ATOM 2245 N N . VAL A 1 290 ? -11.890 -4.799 7.747 1.00 98.25 290 VAL A N 1
ATOM 2246 C CA . VAL A 1 290 ? -10.683 -4.057 8.134 1.00 98.25 290 VAL A CA 1
ATOM 2247 C C . VAL A 1 290 ? -10.790 -2.584 7.748 1.00 98.25 290 VAL A C 1
ATOM 2249 O O . VAL A 1 290 ? -11.069 -2.226 6.606 1.00 98.25 290 VAL A O 1
ATOM 2252 N N . LEU A 1 291 ? -10.530 -1.703 8.707 1.00 98.44 291 LEU A N 1
ATOM 2253 C CA . LEU A 1 291 ? -10.548 -0.254 8.548 1.00 98.44 291 LEU A CA 1
ATOM 2254 C C . LEU A 1 291 ? -9.120 0.251 8.709 1.00 98.44 291 LEU A C 1
ATOM 2256 O O . LEU A 1 291 ? -8.523 0.083 9.769 1.00 98.44 291 LEU A O 1
ATOM 2260 N N . HIS A 1 292 ? -8.555 0.874 7.680 1.00 97.19 292 HIS A N 1
ATOM 2261 C CA . HIS A 1 292 ? -7.241 1.492 7.821 1.00 97.19 292 HIS A CA 1
ATOM 2262 C C . HIS A 1 292 ? -7.387 2.948 8.273 1.00 97.19 292 HIS A C 1
ATOM 2264 O O . HIS A 1 292 ? -7.955 3.777 7.560 1.00 97.19 292 HIS A O 1
ATOM 2270 N N . PHE A 1 293 ? -6.815 3.278 9.426 1.00 95.19 293 PHE A N 1
ATOM 2271 C CA . PHE A 1 293 ? -6.814 4.618 9.999 1.00 95.19 293 PHE A CA 1
ATOM 2272 C C . PHE A 1 293 ? -5.376 5.122 10.151 1.00 95.19 293 PHE A C 1
ATOM 2274 O O . PHE A 1 293 ? -4.728 4.896 11.167 1.00 95.19 293 PHE A O 1
ATOM 2281 N N . ARG A 1 294 ? -4.855 5.824 9.137 1.00 89.75 294 ARG A N 1
ATOM 2282 C CA . ARG A 1 294 ? -3.517 6.432 9.217 1.00 89.75 294 ARG A CA 1
ATOM 2283 C C . ARG A 1 294 ? -3.581 7.738 9.981 1.00 89.75 294 ARG A C 1
ATOM 2285 O O . ARG A 1 294 ? -4.092 8.728 9.468 1.00 89.75 294 ARG A O 1
ATOM 2292 N N . CYS A 1 295 ? -2.996 7.752 11.164 1.00 86.75 295 CYS A N 1
ATOM 2293 C CA . CYS A 1 295 ? -2.935 8.936 12.012 1.00 86.75 295 CYS A CA 1
ATOM 2294 C C . CYS A 1 295 ? -1.504 9.364 12.324 1.00 86.75 295 CYS A C 1
ATOM 2296 O O . CYS A 1 295 ? -1.292 10.563 12.385 1.00 86.75 295 CYS A O 1
ATOM 2298 N N . GLY A 1 296 ? -0.538 8.452 12.455 1.00 78.62 296 GLY A N 1
ATOM 2299 C CA . GLY A 1 296 ? 0.805 8.704 12.998 1.00 78.62 296 GLY A CA 1
ATOM 2300 C C . GLY A 1 296 ? 1.452 9.982 12.485 1.00 78.62 296 GLY A C 1
ATOM 2301 O O . GLY A 1 296 ? 1.342 11.043 13.103 1.00 78.62 296 GLY A O 1
ATOM 2302 N N . ASP A 1 297 ? 2.070 9.910 11.311 1.00 77.12 297 ASP A N 1
ATOM 2303 C CA . ASP A 1 297 ? 2.723 11.068 10.705 1.00 77.12 297 ASP A CA 1
ATOM 2304 C C . ASP A 1 297 ? 1.752 12.185 10.295 1.00 77.12 297 ASP A C 1
ATOM 2306 O O . ASP A 1 297 ? 2.190 13.311 10.088 1.00 77.12 297 ASP A O 1
ATOM 2310 N N . LEU A 1 298 ? 0.443 11.923 10.195 1.00 86.06 298 LEU A N 1
ATOM 2311 C CA . LEU A 1 298 ? -0.526 12.877 9.650 1.00 86.06 298 LEU A CA 1
ATOM 2312 C C . LEU A 1 298 ? -1.181 13.789 10.690 1.00 86.06 298 LEU A C 1
ATOM 2314 O O . LEU A 1 298 ? -1.390 14.967 10.399 1.00 86.06 298 LEU A O 1
ATOM 2318 N N . ILE A 1 299 ? -1.480 13.288 11.890 1.00 87.12 299 ILE A N 1
ATOM 2319 C CA . ILE A 1 299 ? -2.377 13.925 12.875 1.00 87.12 299 ILE A CA 1
ATOM 2320 C C . ILE A 1 299 ? -1.835 15.236 13.463 1.00 87.12 299 ILE A C 1
ATOM 2322 O O . ILE A 1 299 ? -2.552 16.006 14.098 1.00 87.12 299 ILE A O 1
ATOM 2326 N N . ASN A 1 300 ? -0.554 15.514 13.241 1.00 86.81 300 ASN A N 1
ATOM 2327 C CA . ASN A 1 300 ? 0.084 16.774 13.603 1.00 86.81 300 ASN A CA 1
ATOM 2328 C C . ASN A 1 300 ? 1.010 17.290 12.482 1.00 86.81 300 ASN A C 1
ATOM 2330 O O . ASN A 1 300 ? 2.011 17.960 12.736 1.00 86.81 300 ASN A O 1
ATOM 2334 N N . SER A 1 301 ? 0.675 16.996 11.221 1.00 85.81 301 SER A N 1
ATOM 2335 C CA . SER A 1 301 ? 1.439 17.461 10.054 1.00 85.81 301 SER A CA 1
ATOM 2336 C C . SER A 1 301 ? 0.778 18.622 9.319 1.00 85.81 301 SER A C 1
ATOM 2338 O O . SER A 1 301 ? -0.434 18.799 9.350 1.00 85.81 301 SER A O 1
ATOM 2340 N N . ASP A 1 302 ? 1.591 19.380 8.583 1.00 86.88 302 ASP A N 1
ATOM 2341 C CA . ASP A 1 302 ? 1.129 20.382 7.613 1.00 86.88 302 ASP A CA 1
ATOM 2342 C C . ASP A 1 302 ? 0.984 19.785 6.198 1.00 86.88 302 ASP A C 1
ATOM 2344 O O . ASP A 1 302 ? 1.068 20.497 5.191 1.00 86.88 302 ASP A O 1
ATOM 2348 N N . HIS A 1 303 ? 0.815 18.460 6.093 1.00 82.69 303 HIS A N 1
ATOM 2349 C CA . HIS A 1 303 ? 0.801 17.782 4.804 1.00 82.69 303 HIS A CA 1
ATOM 2350 C C . HIS A 1 303 ? -0.456 18.144 4.000 1.00 82.69 303 HIS A C 1
ATOM 2352 O O . HIS A 1 303 ? -1.583 18.002 4.470 1.00 82.69 303 HIS A O 1
ATOM 2358 N N . LYS A 1 304 ? -0.262 18.592 2.754 1.00 82.94 304 LYS A N 1
ATOM 2359 C CA . LYS A 1 304 ? -1.344 19.096 1.888 1.00 82.94 304 LYS A CA 1
ATOM 2360 C C . LYS A 1 304 ? -1.995 18.042 0.999 1.00 82.94 304 LYS A C 1
ATOM 2362 O O . LYS A 1 304 ? -3.015 18.333 0.399 1.00 82.94 304 LYS A O 1
ATOM 2367 N N . SER A 1 305 ? -1.406 16.854 0.894 1.00 80.19 305 SER A N 1
ATOM 2368 C CA . SER A 1 305 ? -1.921 15.773 0.036 1.00 80.19 305 SER A CA 1
ATOM 2369 C C . SER A 1 305 ? -2.473 14.563 0.793 1.00 80.19 305 SER A C 1
ATOM 2371 O O . SER A 1 305 ? -2.707 13.521 0.189 1.00 80.19 305 SER A O 1
ATOM 2373 N N . PHE A 1 306 ? -2.641 14.671 2.112 1.00 85.69 306 PHE A N 1
ATOM 2374 C CA . PHE A 1 306 ? -3.233 13.617 2.934 1.00 85.69 306 PHE A CA 1
ATOM 2375 C C . PHE A 1 306 ? -4.303 14.217 3.845 1.00 85.69 306 PHE A C 1
ATOM 2377 O O . PHE A 1 306 ? -4.222 15.387 4.230 1.00 85.69 306 PHE A O 1
ATOM 2384 N N . GLY A 1 307 ? -5.279 13.396 4.211 1.00 88.56 307 GLY A N 1
ATOM 2385 C CA . GLY A 1 307 ? -6.367 13.792 5.087 1.00 88.56 307 GLY A CA 1
ATOM 2386 C C . GLY A 1 307 ? -7.123 12.592 5.634 1.00 88.56 307 GLY A C 1
ATOM 2387 O O . GLY A 1 307 ? -6.770 11.439 5.379 1.00 88.56 307 GLY A O 1
ATOM 2388 N N . PHE A 1 308 ? -8.159 12.901 6.397 1.00 92.50 308 PHE A N 1
ATOM 2389 C CA . PHE A 1 308 ? -8.948 11.958 7.174 1.00 92.50 308 PHE A CA 1
ATOM 2390 C C . PHE A 1 308 ? -10.396 11.964 6.698 1.00 92.50 308 PHE A C 1
ATOM 2392 O O . PHE A 1 308 ? -10.901 13.011 6.307 1.00 92.50 308 PHE A O 1
ATOM 2399 N N . ILE A 1 309 ? -11.064 10.814 6.765 1.00 93.94 309 ILE A N 1
ATOM 2400 C CA . ILE A 1 309 ? -12.522 10.708 6.603 1.00 93.94 309 ILE A CA 1
ATOM 2401 C C . ILE A 1 309 ? -13.171 10.531 7.984 1.00 93.94 309 ILE A C 1
ATOM 2403 O O . ILE A 1 309 ? -12.501 10.106 8.929 1.00 93.94 309 ILE A O 1
ATOM 2407 N N . SER A 1 310 ? -14.455 10.868 8.110 1.00 95.12 310 SER A N 1
ATOM 2408 C CA . SER A 1 310 ? -15.189 10.785 9.383 1.00 95.12 310 SER A CA 1
ATOM 2409 C C . SER A 1 310 ? -15.448 9.334 9.818 1.00 95.12 310 SER A C 1
ATOM 2411 O O . SER A 1 310 ? -15.388 8.403 9.007 1.00 95.12 310 SER A O 1
ATOM 2413 N N . PHE A 1 311 ? -15.796 9.120 11.092 1.00 96.56 311 PHE A N 1
ATOM 2414 C CA . PHE A 1 311 ? -16.176 7.788 11.584 1.00 96.56 311 PHE A CA 1
ATOM 2415 C C . PHE A 1 311 ? -17.434 7.265 10.892 1.00 96.56 311 PHE A C 1
ATOM 2417 O O . PHE A 1 311 ? -17.529 6.075 10.575 1.00 96.56 311 PHE A O 1
ATOM 2424 N N . HIS A 1 312 ? -18.372 8.161 10.583 1.00 95.12 312 HIS A N 1
ATOM 2425 C CA . HIS A 1 312 ? -19.547 7.823 9.795 1.00 95.12 312 HIS A CA 1
ATOM 2426 C C . HIS A 1 312 ? -19.170 7.289 8.410 1.00 95.12 312 HIS A C 1
ATOM 2428 O O . HIS A 1 312 ? -19.647 6.219 8.024 1.00 95.12 312 HIS A O 1
ATOM 2434 N N . SER A 1 313 ? -18.266 7.982 7.706 1.00 95.19 313 SER A N 1
ATOM 2435 C CA . SER A 1 313 ? -17.769 7.578 6.386 1.00 95.19 313 SER A CA 1
ATOM 2436 C C . SER A 1 313 ? -17.148 6.183 6.394 1.00 95.19 313 SER A C 1
ATOM 2438 O O . SER A 1 313 ? -17.333 5.444 5.435 1.00 95.19 313 SER A O 1
ATOM 2440 N N . PHE A 1 314 ? -16.469 5.778 7.472 1.00 96.62 314 PHE A N 1
ATOM 2441 C CA . PHE A 1 314 ? -16.054 4.381 7.632 1.00 96.62 314 PHE A CA 1
ATOM 2442 C C . PHE A 1 314 ? -17.253 3.455 7.860 1.00 96.62 314 PHE A C 1
ATOM 2444 O O . PHE A 1 314 ? -17.449 2.491 7.122 1.00 96.62 314 PHE A O 1
ATOM 2451 N N . SER A 1 315 ? -18.060 3.748 8.883 1.00 96.38 315 SER A N 1
ATOM 2452 C CA . SER A 1 315 ? -19.098 2.835 9.376 1.00 96.38 315 SER A CA 1
ATOM 2453 C C . SER A 1 315 ? -20.210 2.536 8.370 1.00 96.38 315 SER A C 1
ATOM 2455 O O . SER A 1 315 ? -20.775 1.447 8.402 1.00 96.38 315 SER A O 1
ATOM 2457 N N . ARG A 1 316 ? -20.513 3.450 7.441 1.00 95.94 316 ARG A N 1
ATOM 2458 C CA . ARG A 1 316 ? -21.572 3.236 6.441 1.00 95.94 316 ARG A CA 1
ATOM 2459 C C . ARG A 1 316 ? -21.266 2.123 5.433 1.00 95.94 316 ARG A C 1
ATOM 2461 O O . ARG A 1 316 ? -22.190 1.626 4.799 1.00 95.94 316 ARG A O 1
ATOM 2468 N N . HIS A 1 317 ? -19.993 1.747 5.290 1.00 96.31 317 HIS A N 1
ATOM 2469 C CA . HIS A 1 317 ? -19.547 0.681 4.384 1.00 96.31 317 HIS A CA 1
ATOM 2470 C C . HIS A 1 317 ? -19.376 -0.669 5.089 1.00 96.31 317 HIS A C 1
ATOM 2472 O O . HIS A 1 317 ? -19.047 -1.657 4.441 1.00 96.31 317 HIS A O 1
ATOM 2478 N N . ILE A 1 318 ? -19.592 -0.734 6.404 1.00 97.50 318 ILE A N 1
ATOM 2479 C CA . ILE A 1 318 ? -19.454 -1.957 7.199 1.00 97.50 318 ILE A CA 1
ATOM 2480 C C . ILE A 1 318 ? -20.771 -2.738 7.150 1.00 97.50 318 ILE A C 1
ATOM 2482 O O . ILE A 1 318 ? -21.842 -2.186 7.409 1.00 97.50 318 ILE A O 1
ATOM 2486 N N . SER A 1 319 ? -20.692 -4.030 6.835 1.00 96.19 319 SER A N 1
ATOM 2487 C CA . SER A 1 319 ? -21.832 -4.945 6.895 1.00 96.19 319 SER A CA 1
ATOM 2488 C C . SER A 1 319 ? -22.415 -5.008 8.309 1.00 96.19 319 SER A C 1
ATOM 2490 O O . SER A 1 319 ? -21.681 -5.120 9.291 1.00 96.19 319 SER A O 1
ATOM 2492 N N . SER A 1 320 ? -23.746 -5.013 8.420 1.00 96.06 320 SER A N 1
ATOM 2493 C CA . SER A 1 320 ? -24.437 -5.219 9.702 1.00 96.06 320 SER A CA 1
ATOM 2494 C C . SER A 1 320 ? -24.139 -6.577 10.336 1.00 96.06 320 SER A C 1
ATOM 2496 O O . SER A 1 320 ? -24.305 -6.729 11.543 1.00 96.06 320 SER A O 1
ATOM 2498 N N . ASP A 1 321 ? -23.699 -7.541 9.526 1.00 96.06 321 ASP A N 1
ATOM 2499 C CA . ASP A 1 321 ? -23.437 -8.919 9.940 1.00 96.06 321 ASP A CA 1
ATOM 2500 C C . ASP A 1 321 ? -21.962 -9.145 10.314 1.00 96.06 321 ASP A C 1
ATOM 2502 O O . ASP A 1 321 ? -21.562 -10.272 10.616 1.00 96.06 321 ASP A O 1
ATOM 2506 N N . ALA A 1 322 ? -21.136 -8.092 10.287 1.00 96.94 322 ALA A N 1
ATOM 2507 C CA . ALA A 1 322 ? -19.736 -8.171 10.680 1.00 96.94 322 ALA A CA 1
ATOM 2508 C C . ALA A 1 322 ? -19.612 -8.618 12.146 1.00 96.94 322 ALA A C 1
ATOM 2510 O O . ALA A 1 322 ? -20.177 -8.006 13.052 1.00 96.94 322 ALA A O 1
ATOM 2511 N N . ARG A 1 323 ? -18.838 -9.677 12.392 1.00 96.94 323 ARG A N 1
ATOM 2512 C CA . ARG A 1 323 ? -18.575 -10.209 13.740 1.00 96.94 323 ARG A CA 1
ATOM 2513 C C . ARG A 1 323 ? -17.249 -9.705 14.282 1.00 96.94 323 ARG A C 1
ATOM 2515 O O . ARG A 1 323 ? -17.106 -9.557 15.492 1.00 96.94 323 ARG A O 1
ATOM 2522 N N . PHE A 1 324 ? -16.286 -9.443 13.402 1.00 97.62 324 PHE A N 1
ATOM 2523 C CA . PHE A 1 324 ? -14.959 -8.946 13.759 1.00 97.62 324 PHE A CA 1
ATOM 2524 C C . PHE A 1 324 ? -14.594 -7.744 12.894 1.00 97.62 324 PHE A C 1
ATOM 2526 O O . PHE A 1 324 ? -14.612 -7.838 11.666 1.00 97.62 324 PHE A O 1
ATOM 2533 N N . ILE A 1 325 ? -14.261 -6.627 13.542 1.00 98.56 325 ILE A N 1
ATOM 2534 C CA . ILE A 1 325 ? -13.836 -5.396 12.873 1.00 98.56 325 ILE A CA 1
ATOM 2535 C C . ILE A 1 325 ? -12.444 -5.027 13.388 1.00 98.56 325 ILE A C 1
ATOM 2537 O O . ILE A 1 325 ? -12.269 -4.730 14.573 1.00 98.56 325 ILE A O 1
ATOM 2541 N N . GLY A 1 326 ? -11.458 -5.045 12.494 1.00 98.19 326 GLY A N 1
ATOM 2542 C CA . GLY A 1 326 ? -10.076 -4.670 12.779 1.00 98.19 326 GLY A CA 1
ATOM 2543 C C . GLY A 1 326 ? -9.780 -3.235 12.348 1.00 98.19 326 GLY A C 1
ATOM 2544 O O . GLY A 1 326 ? -10.017 -2.874 11.199 1.00 98.19 326 GLY A O 1
ATOM 2545 N N . ILE A 1 327 ? -9.226 -2.416 13.238 1.00 98.19 327 ILE A N 1
ATOM 2546 C CA . ILE A 1 327 ? -8.695 -1.085 12.923 1.00 98.19 327 ILE A CA 1
ATOM 2547 C C . ILE A 1 327 ? -7.182 -1.205 12.766 1.00 98.19 327 ILE A C 1
ATOM 2549 O O . ILE A 1 327 ? -6.469 -1.376 13.751 1.00 98.19 327 ILE A O 1
ATOM 2553 N N . VAL A 1 328 ? -6.689 -1.096 11.537 1.00 96.19 328 VAL A N 1
ATOM 2554 C CA . VAL A 1 328 ? -5.256 -1.052 11.232 1.00 96.19 328 VAL A CA 1
ATOM 2555 C C . VAL A 1 328 ? -4.771 0.388 11.355 1.00 96.19 328 VAL A C 1
ATOM 2557 O O . VAL A 1 328 ? -5.241 1.277 10.643 1.00 96.19 328 VAL A O 1
ATOM 2560 N N . THR A 1 329 ? -3.828 0.615 12.260 1.00 93.50 329 THR A N 1
ATOM 2561 C CA . THR A 1 329 ? -3.214 1.917 12.545 1.00 93.50 329 THR A CA 1
ATOM 2562 C C . THR A 1 329 ? -1.785 1.697 13.037 1.00 93.50 329 THR A C 1
ATOM 2564 O O . THR A 1 329 ? -1.416 0.564 13.339 1.00 93.50 329 THR A O 1
ATOM 2567 N N . GLN A 1 330 ? -0.964 2.744 13.115 1.00 87.50 330 GLN A N 1
ATOM 2568 C CA . GLN A 1 330 ? 0.391 2.586 13.642 1.00 87.50 330 GLN A CA 1
ATOM 2569 C C . GLN A 1 330 ? 0.385 2.239 15.149 1.00 87.50 330 GLN A C 1
ATOM 2571 O O . GLN A 1 330 ? -0.579 2.568 15.859 1.00 87.50 330 GLN A O 1
ATOM 2576 N N . PRO A 1 331 ? 1.454 1.604 15.665 1.00 87.12 331 PRO A N 1
ATOM 2577 C CA . PRO A 1 331 ? 1.561 1.281 17.082 1.00 87.12 331 PRO A CA 1
ATOM 2578 C C . PRO A 1 331 ? 1.470 2.514 17.978 1.00 87.12 331 PRO A C 1
ATOM 2580 O O . PRO A 1 331 ? 1.851 3.621 17.593 1.00 87.12 331 PRO A O 1
ATOM 2583 N N . PHE A 1 332 ? 0.955 2.316 19.191 1.00 86.62 332 PHE A N 1
ATOM 2584 C CA . PHE A 1 332 ? 0.894 3.380 20.194 1.00 86.62 332 PHE A CA 1
ATOM 2585 C C . PHE A 1 332 ? 2.070 3.375 21.170 1.00 86.62 332 PHE A C 1
ATOM 2587 O O . PHE A 1 332 ? 2.117 4.251 22.032 1.00 86.62 332 PHE A O 1
ATOM 2594 N N . ASP A 1 333 ? 2.954 2.384 21.112 1.00 79.38 333 ASP A N 1
ATOM 2595 C CA . ASP A 1 333 ? 4.118 2.286 21.991 1.00 79.38 333 ASP A CA 1
ATOM 2596 C C . ASP A 1 333 ? 5.395 2.511 21.180 1.00 79.38 333 ASP A C 1
ATOM 2598 O O . ASP A 1 333 ? 5.680 1.770 20.239 1.00 79.38 333 ASP A O 1
ATOM 2602 N N . THR A 1 334 ? 6.142 3.565 21.531 1.00 64.75 334 THR A N 1
ATOM 2603 C CA . THR A 1 334 ? 7.325 4.082 20.812 1.00 64.75 334 THR A CA 1
ATOM 2604 C C . THR A 1 334 ? 8.486 3.097 20.731 1.00 64.75 334 THR A C 1
ATOM 2606 O O . THR A 1 334 ? 9.432 3.351 19.989 1.00 64.75 334 THR A O 1
ATOM 2609 N N . GLN A 1 335 ? 8.408 1.966 21.437 1.00 63.16 335 GLN A N 1
ATOM 2610 C CA . GLN A 1 335 ? 9.430 0.919 21.432 1.00 63.16 335 GLN A CA 1
ATOM 2611 C C . GLN A 1 335 ? 9.150 -0.239 20.457 1.00 63.16 335 GLN A C 1
ATOM 2613 O O . GLN A 1 335 ? 9.942 -1.180 20.398 1.00 63.16 335 GLN A O 1
ATOM 2618 N N . GLU A 1 336 ? 8.052 -0.203 19.697 1.00 63.88 336 GLU A N 1
ATOM 2619 C CA . GLU A 1 336 ? 7.653 -1.320 18.831 1.00 63.88 336 GLU A CA 1
ATOM 2620 C C . GLU A 1 336 ? 8.192 -1.234 17.389 1.00 63.88 336 GLU A C 1
ATOM 2622 O O . GLU A 1 336 ? 8.378 -0.160 16.813 1.00 63.88 336 GLU A O 1
ATOM 2627 N N . ALA A 1 337 ? 8.400 -2.410 16.783 1.00 57.34 337 ALA A N 1
ATOM 2628 C CA . ALA A 1 337 ? 9.161 -2.653 15.550 1.00 57.34 337 ALA A CA 1
ATOM 2629 C C . ALA A 1 337 ? 8.563 -2.082 14.242 1.00 57.34 337 ALA A C 1
ATOM 2631 O O . ALA A 1 337 ? 9.059 -2.386 13.160 1.00 57.34 337 ALA A O 1
ATOM 2632 N N . GLN A 1 338 ? 7.499 -1.277 14.306 1.00 66.00 338 GLN A N 1
ATOM 2633 C CA . GLN A 1 338 ? 6.801 -0.766 13.114 1.00 66.00 338 GLN A CA 1
ATOM 2634 C C . GLN A 1 338 ? 6.664 0.746 13.046 1.00 66.00 338 GLN A C 1
ATOM 2636 O O . GLN A 1 338 ? 6.095 1.265 12.083 1.00 66.00 338 GLN A O 1
ATOM 2641 N N . MET A 1 339 ? 7.159 1.468 14.049 1.00 67.44 339 MET A N 1
ATOM 2642 C CA . MET A 1 339 ? 7.096 2.920 14.019 1.00 67.44 339 MET A CA 1
ATOM 2643 C C . MET A 1 339 ? 8.243 3.517 13.223 1.00 67.44 339 MET A C 1
ATOM 2645 O O . MET A 1 339 ? 9.418 3.254 13.486 1.00 67.44 339 MET A O 1
ATOM 2649 N N . ARG A 1 340 ? 7.905 4.413 12.294 1.00 67.06 340 ARG A N 1
ATOM 2650 C CA . ARG A 1 340 ? 8.919 5.202 11.594 1.00 67.06 340 ARG A CA 1
ATOM 2651 C C . ARG A 1 340 ? 9.500 6.246 12.552 1.00 67.06 340 ARG A C 1
ATOM 2653 O O . ARG A 1 340 ? 8.750 6.791 13.359 1.00 67.06 340 ARG A O 1
ATOM 2660 N N . PRO A 1 341 ? 10.780 6.639 12.418 1.00 65.81 341 PRO A N 1
ATOM 2661 C CA . PRO A 1 341 ? 11.388 7.651 13.290 1.00 65.81 341 PRO A CA 1
ATOM 2662 C C . PRO A 1 341 ? 10.597 8.969 13.384 1.00 65.81 341 PRO A C 1
ATOM 2664 O O . PRO A 1 341 ? 10.545 9.594 14.437 1.00 65.81 341 PRO A O 1
ATOM 2667 N N . LEU A 1 342 ? 9.928 9.375 12.297 1.00 63.59 342 LEU A N 1
ATOM 2668 C CA . LEU A 1 342 ? 9.093 10.586 12.241 1.00 63.59 342 LEU A CA 1
ATOM 2669 C C . LEU A 1 342 ? 7.802 10.501 13.078 1.00 63.59 342 LEU A C 1
ATOM 2671 O O . LEU A 1 342 ? 7.168 11.525 13.317 1.00 63.59 342 LEU A O 1
ATOM 2675 N N . GLU A 1 343 ? 7.400 9.302 13.497 1.00 60.59 343 GLU A N 1
ATOM 2676 C CA . GLU A 1 343 ? 6.160 9.031 14.236 1.00 60.59 343 GLU A CA 1
ATOM 2677 C C . GLU A 1 343 ? 6.404 8.879 15.744 1.00 60.59 343 GLU A C 1
ATOM 2679 O O . GLU A 1 343 ? 5.456 8.910 16.521 1.00 60.59 343 GLU A O 1
ATOM 2684 N N . GLN A 1 344 ? 7.668 8.794 16.174 1.00 63.56 344 GLN A N 1
ATOM 2685 C CA . GLN A 1 344 ? 8.076 8.506 17.555 1.00 63.56 344 GLN A CA 1
ATOM 2686 C C . GLN A 1 344 ? 8.015 9.723 18.496 1.00 63.56 344 GLN A C 1
ATOM 2688 O O . GLN A 1 344 ? 8.806 9.818 19.434 1.00 63.56 344 GLN A O 1
ATOM 2693 N N . THR A 1 345 ? 7.112 10.683 18.271 1.00 72.81 345 THR A N 1
ATOM 2694 C CA . THR A 1 345 ? 6.872 11.731 19.277 1.00 72.81 345 THR A CA 1
ATOM 2695 C C . THR A 1 345 ? 5.622 11.409 20.077 1.00 72.81 345 THR A C 1
ATOM 2697 O O . THR A 1 345 ? 4.592 11.037 19.509 1.00 72.81 345 THR A O 1
ATOM 2700 N N . ASP A 1 346 ? 5.698 11.609 21.395 1.00 78.81 346 ASP A N 1
ATOM 2701 C CA . ASP A 1 346 ? 4.576 11.389 22.316 1.00 78.81 346 ASP A CA 1
ATOM 2702 C C . ASP A 1 346 ? 3.308 12.108 21.832 1.00 78.81 346 ASP A C 1
ATOM 2704 O O . ASP A 1 346 ? 2.211 11.562 21.874 1.00 78.81 346 ASP A O 1
ATOM 2708 N N . LEU A 1 347 ? 3.467 13.299 21.241 1.00 84.19 347 LEU A N 1
ATOM 2709 C CA . LEU A 1 347 ? 2.357 14.085 20.714 1.00 84.19 347 LEU A CA 1
ATOM 2710 C C . LEU A 1 347 ? 1.619 13.398 19.553 1.00 84.19 347 LEU A C 1
ATOM 2712 O O . LEU A 1 347 ? 0.392 13.424 19.527 1.00 84.19 347 LEU A O 1
ATOM 2716 N N . HIS A 1 348 ? 2.322 12.820 18.574 1.00 84.94 348 HIS A N 1
ATOM 2717 C CA . HIS A 1 348 ? 1.664 12.119 17.459 1.00 84.94 348 HIS A CA 1
ATOM 2718 C C . HIS A 1 348 ? 0.913 10.883 17.963 1.00 84.94 348 HIS A C 1
ATOM 2720 O O . HIS A 1 348 ? -0.250 10.653 17.611 1.00 84.94 348 HIS A O 1
ATOM 2726 N N . THR A 1 349 ? 1.575 10.133 18.836 1.00 85.62 349 THR A N 1
ATOM 2727 C CA . THR A 1 349 ? 1.085 8.886 19.411 1.00 85.62 349 THR A CA 1
ATOM 2728 C C . THR A 1 349 ? -0.145 9.093 20.291 1.00 85.62 349 THR A C 1
ATOM 2730 O O . THR A 1 349 ? -1.164 8.435 20.075 1.00 85.62 349 THR A O 1
ATOM 2733 N N . ASP A 1 350 ? -0.105 10.050 21.220 1.00 89.31 350 ASP A N 1
ATOM 2734 C CA . ASP A 1 350 ? -1.210 10.337 22.140 1.00 89.31 350 ASP A CA 1
ATOM 2735 C C . ASP A 1 350 ? -2.442 10.855 21.400 1.00 89.31 350 ASP A C 1
ATOM 2737 O O . ASP A 1 350 ? -3.566 10.407 21.646 1.00 89.31 350 ASP A O 1
ATOM 2741 N N . ARG A 1 351 ? -2.232 11.755 20.432 1.00 91.44 351 ARG A N 1
ATOM 2742 C CA . ARG A 1 351 ? -3.312 12.269 19.585 1.00 91.44 351 ARG A CA 1
ATOM 2743 C C . ARG A 1 351 ? -3.964 11.162 18.775 1.00 91.44 351 ARG A C 1
ATOM 2745 O O . ARG A 1 351 ? -5.192 11.111 18.693 1.00 91.44 351 ARG A O 1
ATOM 2752 N N . CYS A 1 352 ? -3.168 10.262 18.195 1.00 92.06 352 CYS A N 1
ATOM 2753 C CA . CYS A 1 352 ? -3.752 9.145 17.469 1.00 92.06 352 CYS A CA 1
ATOM 2754 C C . CYS A 1 352 ? -4.519 8.209 18.408 1.00 92.06 352 CYS A C 1
ATOM 2756 O O 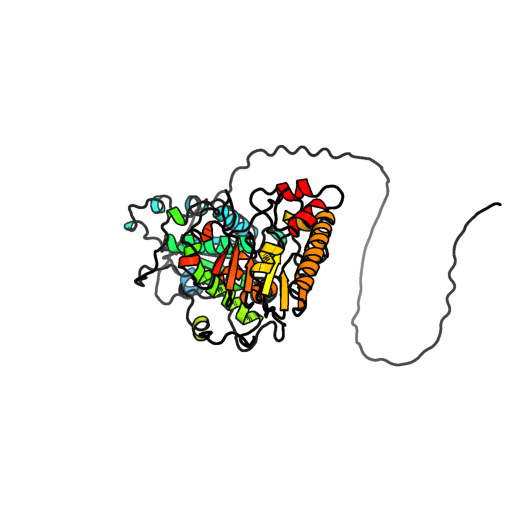. CYS A 1 352 ? -5.664 7.863 18.113 1.00 92.06 352 CYS A O 1
ATOM 2758 N N . ARG A 1 353 ? -3.920 7.833 19.543 1.00 92.81 353 ARG A N 1
ATOM 2759 C CA . ARG A 1 353 ? -4.559 6.960 20.531 1.00 92.81 353 ARG A CA 1
ATOM 2760 C C . ARG A 1 353 ? -5.915 7.519 20.960 1.00 92.81 353 ARG A C 1
ATOM 2762 O O . ARG A 1 353 ? -6.883 6.762 21.016 1.00 92.81 353 ARG A O 1
ATOM 2769 N N . LEU A 1 354 ? -6.004 8.831 21.194 1.00 93.50 354 LEU A N 1
ATOM 2770 C CA . LEU A 1 354 ? -7.254 9.511 21.536 1.00 93.50 354 LEU A CA 1
ATOM 2771 C C . LEU A 1 354 ? -8.326 9.325 20.451 1.00 93.50 354 LEU A C 1
ATOM 2773 O O . LEU A 1 354 ? -9.425 8.858 20.749 1.00 93.50 354 LEU A O 1
ATOM 2777 N N . VAL A 1 355 ? -8.003 9.638 19.193 1.00 95.06 355 VAL A N 1
ATOM 2778 C CA . VAL A 1 355 ? -8.964 9.548 18.079 1.00 95.06 355 VAL A CA 1
ATOM 2779 C C . VAL A 1 355 ? -9.367 8.104 17.796 1.00 95.06 355 VAL A C 1
ATOM 2781 O O . VAL A 1 355 ? -10.550 7.826 17.629 1.00 95.06 355 VAL A O 1
ATOM 2784 N N . VAL A 1 356 ? -8.422 7.162 17.791 1.00 96.25 356 VAL A N 1
ATOM 2785 C CA . VAL A 1 356 ? -8.732 5.744 17.551 1.00 96.25 356 VAL A CA 1
ATOM 2786 C C . VAL A 1 356 ? -9.571 5.163 18.690 1.00 96.25 356 VAL A C 1
ATOM 2788 O O . VAL A 1 356 ? -10.482 4.388 18.426 1.00 96.25 356 VAL A O 1
ATOM 2791 N N . THR A 1 357 ? -9.345 5.575 19.941 1.00 96.44 357 THR A N 1
ATOM 2792 C CA . THR A 1 357 ? -10.200 5.156 21.068 1.00 96.44 357 THR A CA 1
ATOM 2793 C C . THR A 1 357 ? -11.639 5.646 20.884 1.00 96.44 357 THR A C 1
ATOM 2795 O O . THR A 1 357 ? -12.579 4.885 21.100 1.00 96.44 357 THR A O 1
ATOM 2798 N N . GLN A 1 358 ? -11.825 6.888 20.429 1.00 96.50 358 GLN A N 1
ATOM 2799 C CA . GLN A 1 358 ? -13.153 7.407 20.079 1.00 96.50 358 GLN A CA 1
ATOM 2800 C C . GLN A 1 358 ? -13.765 6.673 18.880 1.00 96.50 358 GLN A C 1
ATOM 2802 O O . GLN A 1 358 ? -14.967 6.422 18.853 1.00 96.50 358 GLN A O 1
ATOM 2807 N N . PHE A 1 359 ? -12.942 6.267 17.912 1.00 97.81 359 PHE A N 1
ATOM 2808 C CA . PHE A 1 359 ? -13.410 5.483 16.777 1.00 97.81 359 PHE A CA 1
ATOM 2809 C C . PHE A 1 359 ? -13.902 4.093 17.202 1.00 97.81 359 PHE A C 1
ATOM 2811 O O . PHE A 1 359 ? -14.937 3.638 16.721 1.00 97.81 359 PHE A O 1
ATOM 2818 N N . VAL A 1 360 ? -13.204 3.442 18.140 1.00 98.19 360 VAL A N 1
ATOM 2819 C CA . VAL A 1 360 ? -13.655 2.179 18.742 1.00 98.19 360 VAL A CA 1
ATOM 2820 C C . VAL A 1 360 ? -15.024 2.359 19.396 1.00 98.19 360 VAL A C 1
ATOM 2822 O O . VAL A 1 360 ? -15.924 1.588 19.083 1.00 98.19 360 VAL A O 1
ATOM 2825 N N . GLN A 1 361 ? -15.214 3.403 20.212 1.00 97.94 361 GLN A N 1
ATOM 2826 C CA . GLN A 1 361 ? -16.504 3.684 20.862 1.00 97.94 361 GLN A CA 1
ATOM 2827 C C . GLN A 1 361 ? -17.636 3.864 19.839 1.00 97.94 361 GLN A C 1
ATOM 2829 O O . GLN A 1 361 ? -18.679 3.225 19.954 1.00 97.94 361 GLN A O 1
ATOM 2834 N N . HIS A 1 362 ? -17.401 4.651 18.781 1.00 97.44 362 HIS A N 1
ATOM 2835 C CA . HIS A 1 362 ? -18.360 4.821 17.679 1.00 97.44 362 HIS A CA 1
ATOM 2836 C C . HIS A 1 362 ? -18.754 3.482 17.037 1.00 97.44 362 HIS A C 1
ATOM 2838 O O . HIS A 1 362 ? -19.925 3.241 16.741 1.00 97.44 362 HIS A O 1
ATOM 2844 N N . LEU A 1 363 ? -17.782 2.593 16.811 1.00 98.31 363 LEU A N 1
ATOM 2845 C CA . LEU A 1 363 ? -18.037 1.281 16.215 1.00 98.31 363 LEU A CA 1
ATOM 2846 C C . LEU A 1 363 ? -18.764 0.333 17.175 1.00 98.31 363 LEU A C 1
ATOM 2848 O O . LEU A 1 363 ? -19.657 -0.380 16.728 1.00 98.31 363 LEU A O 1
ATOM 2852 N N . GLU A 1 364 ? -18.431 0.339 18.467 1.00 98.12 364 GLU A N 1
ATOM 2853 C CA . GLU A 1 364 ? -19.115 -0.463 19.492 1.00 98.12 364 GLU A CA 1
ATOM 2854 C C . GLU A 1 364 ? -20.587 -0.055 19.646 1.00 98.12 364 GLU A C 1
ATOM 2856 O O . GLU A 1 364 ? -21.463 -0.914 19.748 1.00 98.12 364 GLU A O 1
ATOM 2861 N N . GLU A 1 365 ? -20.882 1.246 19.595 1.00 97.25 365 GLU A N 1
ATOM 2862 C CA . GLU A 1 365 ? -22.257 1.756 19.615 1.00 97.25 365 GLU A CA 1
ATOM 2863 C C . GLU A 1 365 ? -23.031 1.369 18.348 1.00 97.25 365 GLU A C 1
ATOM 2865 O O . GLU A 1 365 ? -24.207 0.995 18.410 1.00 97.25 365 GLU A O 1
ATOM 2870 N N . ARG A 1 366 ? -22.379 1.444 17.179 1.00 97.25 366 ARG A N 1
ATOM 2871 C CA . ARG A 1 366 ? -23.022 1.195 15.882 1.00 97.25 366 ARG A CA 1
ATOM 2872 C C . ARG A 1 366 ? -23.201 -0.290 15.565 1.00 97.25 366 ARG A C 1
ATOM 2874 O O . ARG A 1 366 ? -24.187 -0.643 14.908 1.00 97.25 366 ARG A O 1
ATOM 2881 N N . PHE A 1 367 ? -22.268 -1.129 16.014 1.00 97.88 367 PHE A N 1
ATOM 2882 C CA . PHE A 1 367 ? -22.198 -2.570 15.766 1.00 97.88 367 PHE A CA 1
ATOM 2883 C C . PHE A 1 367 ? -22.049 -3.335 17.093 1.00 97.88 367 PHE A C 1
ATOM 2885 O O . PHE A 1 367 ? -21.028 -3.982 17.322 1.00 97.88 367 PHE A O 1
ATOM 2892 N N . PRO A 1 368 ? -23.077 -3.335 17.962 1.00 97.62 368 PRO A N 1
ATOM 2893 C CA . PRO A 1 368 ? -22.983 -3.882 19.323 1.00 97.62 368 PRO A CA 1
ATOM 2894 C C . PRO A 1 368 ? -22.747 -5.401 19.386 1.00 97.62 368 PRO A C 1
ATOM 2896 O O . PRO A 1 368 ? -22.504 -5.954 20.457 1.00 97.62 368 PRO A O 1
ATOM 2899 N N . HIS A 1 369 ? -22.861 -6.099 18.255 1.00 97.44 369 HIS A N 1
ATOM 2900 C CA . HIS A 1 369 ? -22.598 -7.535 18.137 1.00 97.44 369 HIS A CA 1
ATOM 2901 C C . HIS A 1 369 ? -21.194 -7.850 17.608 1.00 97.44 369 HIS A C 1
ATOM 2903 O O . HIS A 1 369 ? -20.749 -8.992 17.724 1.00 97.44 369 HIS A O 1
ATOM 2909 N N . ALA A 1 370 ? -20.508 -6.863 17.029 1.00 98.19 370 ALA A N 1
ATOM 2910 C CA . ALA A 1 370 ? -19.174 -7.028 16.481 1.00 98.19 370 ALA A CA 1
ATOM 2911 C C . ALA A 1 370 ? -18.124 -6.863 17.583 1.00 98.19 370 ALA A C 1
ATOM 2913 O O . ALA A 1 370 ? -18.224 -5.984 18.437 1.00 98.19 370 ALA A O 1
ATOM 2914 N N . ARG A 1 371 ? -17.065 -7.672 17.541 1.00 98.25 371 ARG A N 1
ATOM 2915 C CA . ARG A 1 371 ? -15.882 -7.457 18.371 1.00 98.25 371 ARG A CA 1
ATOM 2916 C C . ARG A 1 371 ? -14.904 -6.551 17.630 1.00 98.25 371 ARG A C 1
ATOM 2918 O O . ARG A 1 371 ? -14.357 -6.941 16.597 1.00 98.25 371 ARG A O 1
ATOM 2925 N N . ILE A 1 372 ? -14.662 -5.371 18.192 1.00 98.38 372 ILE A N 1
ATOM 2926 C CA . ILE A 1 372 ? -13.744 -4.372 17.637 1.00 98.38 372 ILE A CA 1
ATOM 2927 C C . ILE A 1 372 ? -12.332 -4.610 18.184 1.00 98.38 372 ILE A C 1
ATOM 2929 O O . ILE A 1 372 ? -12.159 -4.887 19.374 1.00 98.38 372 ILE A O 1
ATOM 2933 N N . ARG A 1 373 ? -11.310 -4.538 17.326 1.00 97.31 373 ARG A N 1
ATOM 2934 C CA . ARG A 1 373 ? -9.896 -4.661 17.721 1.00 97.31 373 ARG A CA 1
ATOM 2935 C C . ARG A 1 373 ? -9.034 -3.630 17.015 1.00 97.31 373 ARG A C 1
ATOM 2937 O O . ARG A 1 373 ? -9.195 -3.409 15.822 1.00 97.31 373 ARG A O 1
ATOM 2944 N N . ILE A 1 374 ? -8.074 -3.062 17.733 1.00 96.25 374 ILE A N 1
ATOM 2945 C CA . ILE A 1 374 ? -6.991 -2.282 17.132 1.00 96.25 374 ILE A CA 1
ATOM 2946 C C . ILE A 1 374 ? -5.872 -3.270 16.778 1.00 96.25 374 ILE A C 1
ATOM 2948 O O . ILE A 1 374 ? -5.451 -4.052 17.626 1.00 96.25 374 ILE A O 1
ATOM 2952 N N . ARG A 1 375 ? -5.457 -3.286 15.511 1.00 93.62 375 ARG A N 1
ATOM 2953 C CA . ARG A 1 375 ? -4.420 -4.160 14.946 1.00 93.62 375 ARG A CA 1
ATOM 2954 C C . ARG A 1 375 ? -3.109 -3.382 14.879 1.00 93.62 375 ARG A C 1
ATOM 2956 O O . ARG A 1 375 ? -2.724 -2.910 13.814 1.00 93.62 375 ARG A O 1
ATOM 2963 N N . ASN A 1 376 ? -2.515 -3.146 16.041 1.00 88.69 376 ASN A N 1
ATOM 2964 C CA . ASN A 1 376 ? -1.280 -2.375 16.180 1.00 88.69 376 ASN A CA 1
ATOM 2965 C C . ASN A 1 376 ? -0.365 -2.924 17.285 1.00 88.69 376 ASN A C 1
ATOM 2967 O O . ASN A 1 376 ? 0.381 -2.160 17.889 1.00 88.69 376 ASN A O 1
ATOM 2971 N N . ASP A 1 377 ? -0.489 -4.218 17.588 1.00 86.25 377 ASP A N 1
ATOM 2972 C CA . ASP A 1 377 ? 0.337 -4.891 18.584 1.00 86.25 377 ASP A CA 1
ATOM 2973 C C . ASP A 1 377 ? 1.738 -5.225 18.049 1.00 86.25 377 ASP A C 1
ATOM 2975 O O . ASP A 1 377 ? 1.932 -5.414 16.849 1.00 86.25 377 ASP A O 1
ATOM 2979 N N . ALA A 1 378 ? 2.709 -5.374 18.953 1.00 82.31 378 ALA A N 1
ATOM 2980 C CA . ALA A 1 378 ? 4.092 -5.697 18.603 1.00 82.31 378 ALA A CA 1
ATOM 2981 C C . ALA A 1 378 ? 4.274 -6.994 17.788 1.00 82.31 378 ALA A C 1
ATOM 2983 O O . ALA A 1 378 ? 5.320 -7.170 17.160 1.00 82.31 378 ALA A O 1
ATOM 2984 N N . GLN A 1 379 ? 3.324 -7.937 17.846 1.00 86.50 379 GLN A N 1
ATOM 2985 C CA . GLN A 1 379 ? 3.398 -9.197 17.099 1.00 86.50 379 GLN A CA 1
ATOM 2986 C C . GLN A 1 379 ? 2.762 -9.096 15.705 1.00 86.50 379 GLN A C 1
ATOM 2988 O O . GLN A 1 379 ? 3.008 -9.952 14.851 1.00 86.50 379 GLN A O 1
ATOM 2993 N N . GLU A 1 380 ? 1.963 -8.064 15.461 1.00 90.06 380 GLU A N 1
ATOM 2994 C CA . GLU A 1 380 ? 1.259 -7.825 14.214 1.00 90.06 380 GLU A CA 1
ATOM 2995 C C . GLU A 1 380 ? 2.226 -7.253 13.184 1.00 90.06 380 GLU A C 1
ATOM 2997 O O . GLU A 1 380 ? 2.369 -6.046 13.076 1.00 90.06 380 GLU A O 1
ATOM 3002 N N . THR A 1 381 ? 2.915 -8.106 12.422 1.00 93.25 381 THR A N 1
ATOM 3003 C CA . THR A 1 381 ? 3.892 -7.671 11.408 1.00 93.25 381 THR A CA 1
ATOM 3004 C C . THR A 1 381 ? 3.249 -6.897 10.244 1.00 93.25 381 THR A C 1
ATOM 3006 O O . THR A 1 381 ? 2.035 -6.951 10.036 1.00 93.25 381 THR A O 1
ATOM 3009 N N . ILE A 1 382 ? 4.047 -6.189 9.432 1.00 94.06 382 ILE A N 1
ATOM 3010 C CA . ILE A 1 382 ? 3.520 -5.447 8.272 1.00 94.06 382 ILE A CA 1
ATOM 3011 C C . ILE A 1 382 ? 2.950 -6.430 7.251 1.00 94.06 382 ILE A C 1
ATOM 3013 O O . ILE A 1 382 ? 1.878 -6.198 6.690 1.00 94.06 382 ILE A O 1
ATOM 3017 N N . ALA A 1 383 ? 3.647 -7.547 7.031 1.00 96.12 383 ALA A N 1
ATOM 3018 C CA . ALA A 1 383 ? 3.172 -8.607 6.153 1.00 96.12 383 ALA A CA 1
ATOM 3019 C C . ALA A 1 383 ? 1.853 -9.218 6.664 1.00 96.12 383 ALA A C 1
ATOM 3021 O O . ALA A 1 383 ? 0.915 -9.377 5.880 1.00 96.12 383 ALA A O 1
ATOM 3022 N N . LEU A 1 384 ? 1.738 -9.484 7.975 1.00 95.38 384 LEU A N 1
ATOM 3023 C CA . LEU A 1 384 ? 0.504 -9.999 8.577 1.00 95.38 384 LEU A CA 1
ATOM 3024 C C . LEU A 1 384 ? -0.644 -8.985 8.483 1.00 95.38 384 LEU A C 1
ATOM 3026 O O . LEU A 1 384 ? -1.747 -9.355 8.079 1.00 95.38 384 LEU A O 1
ATOM 3030 N N . THR A 1 385 ? -0.366 -7.704 8.729 1.00 96.00 385 THR A N 1
ATOM 3031 C CA . THR A 1 385 ? -1.334 -6.611 8.566 1.00 96.00 385 THR A CA 1
ATOM 3032 C C . THR A 1 385 ? -1.889 -6.586 7.142 1.00 96.00 385 THR A C 1
ATOM 3034 O O . THR A 1 385 ? -3.104 -6.543 6.937 1.00 96.00 385 THR A O 1
ATOM 3037 N N . PHE A 1 386 ? -1.011 -6.665 6.137 1.00 97.50 386 PHE A N 1
ATOM 3038 C CA . PHE A 1 386 ? -1.424 -6.744 4.737 1.00 97.50 386 PHE A CA 1
ATOM 3039 C C . PHE A 1 386 ? -2.264 -7.994 4.466 1.00 97.50 386 PHE A C 1
ATOM 3041 O O . PHE A 1 386 ? -3.302 -7.889 3.812 1.00 97.50 386 PHE A O 1
ATOM 3048 N N . ALA A 1 387 ? -1.853 -9.157 4.979 1.00 96.19 387 ALA A N 1
ATOM 3049 C CA . ALA A 1 387 ? -2.600 -10.399 4.815 1.00 96.19 387 ALA A CA 1
ATOM 3050 C C . ALA A 1 387 ? -4.014 -10.289 5.402 1.00 96.19 387 ALA A C 1
ATOM 3052 O O . ALA A 1 387 ? -4.977 -10.635 4.722 1.00 96.19 387 ALA A O 1
ATOM 3053 N N . ARG A 1 388 ? -4.170 -9.727 6.608 1.00 95.19 388 ARG A N 1
ATOM 3054 C CA . ARG A 1 388 ? -5.487 -9.486 7.220 1.00 95.19 388 ARG A CA 1
ATOM 3055 C C . ARG A 1 388 ? -6.371 -8.614 6.362 1.00 95.19 388 ARG A C 1
ATOM 3057 O O . ARG A 1 388 ? -7.525 -8.962 6.146 1.00 95.19 388 ARG A O 1
ATOM 3064 N N . MET A 1 389 ? -5.827 -7.496 5.883 1.00 97.38 389 MET A N 1
ATOM 3065 C CA . MET A 1 389 ? -6.553 -6.602 4.993 1.00 97.38 389 MET A CA 1
ATOM 3066 C C . MET A 1 389 ? -7.036 -7.390 3.778 1.00 97.38 389 MET A C 1
ATOM 3068 O O . MET A 1 389 ? -8.235 -7.508 3.568 1.00 97.38 389 MET A O 1
ATOM 3072 N N . ILE A 1 390 ? -6.120 -8.015 3.038 1.00 96.12 390 ILE A N 1
ATOM 3073 C CA . ILE A 1 390 ? -6.414 -8.740 1.793 1.00 96.12 390 ILE A CA 1
ATOM 3074 C C . ILE A 1 390 ? -7.465 -9.842 1.990 1.00 96.12 390 ILE A C 1
ATOM 3076 O O . ILE A 1 390 ? -8.312 -10.045 1.118 1.00 96.12 390 ILE A 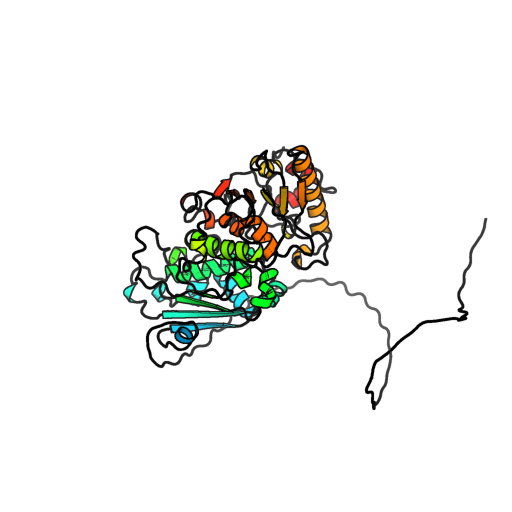O 1
ATOM 3080 N N . MET A 1 391 ? -7.419 -10.531 3.126 1.00 94.31 391 MET A N 1
ATOM 3081 C CA . MET A 1 391 ? -8.307 -11.649 3.431 1.00 94.31 391 MET A CA 1
ATOM 3082 C C . MET A 1 391 ? -9.654 -11.232 4.037 1.00 94.31 391 MET A C 1
ATOM 3084 O O . MET A 1 391 ? -10.561 -12.061 4.106 1.00 94.31 391 MET A O 1
ATOM 3088 N N . ALA A 1 392 ? -9.812 -9.976 4.460 1.00 95.31 392 ALA A N 1
ATOM 3089 C CA . ALA A 1 392 ? -11.073 -9.476 4.992 1.00 95.31 392 ALA A CA 1
ATOM 3090 C C . ALA A 1 392 ? -12.177 -9.470 3.924 1.00 95.31 392 ALA A C 1
ATOM 3092 O O . ALA A 1 392 ? -11.924 -9.271 2.733 1.00 95.31 392 ALA A O 1
ATOM 3093 N N . GLN A 1 393 ? -13.428 -9.636 4.360 1.00 95.00 393 GLN A N 1
ATOM 3094 C CA . GLN A 1 393 ? -14.591 -9.560 3.471 1.00 95.00 393 GLN A CA 1
ATOM 3095 C C . GLN A 1 393 ? -14.853 -8.126 3.021 1.00 95.00 393 GLN A C 1
ATOM 3097 O O . GLN A 1 393 ? -15.380 -7.911 1.933 1.00 95.00 393 GLN A O 1
ATOM 3102 N N . GLN A 1 394 ? -14.489 -7.140 3.841 1.00 97.19 394 GLN A N 1
ATOM 3103 C CA . GLN A 1 394 ? -14.538 -5.734 3.468 1.00 97.19 394 GLN A CA 1
ATOM 3104 C C . GLN A 1 394 ? -13.291 -5.004 3.963 1.00 97.19 394 GLN A C 1
ATOM 3106 O O . GLN A 1 394 ? -12.833 -5.223 5.084 1.00 97.19 394 GLN A O 1
ATOM 3111 N N . ILE A 1 395 ? -12.770 -4.088 3.152 1.00 97.88 395 ILE A N 1
ATOM 3112 C CA . ILE A 1 395 ? -11.737 -3.139 3.571 1.00 97.88 395 ILE A CA 1
ATOM 3113 C C . ILE A 1 395 ? -12.225 -1.731 3.282 1.00 97.88 395 ILE A C 1
ATOM 3115 O O . ILE A 1 395 ? -12.667 -1.452 2.169 1.00 97.88 395 ILE A O 1
ATOM 3119 N N . VAL A 1 396 ? -12.071 -0.822 4.241 1.00 97.94 396 VAL A N 1
ATOM 3120 C CA . VAL A 1 396 ? -12.245 0.615 4.006 1.00 97.94 396 VAL A CA 1
ATOM 3121 C C . VAL A 1 396 ? -10.887 1.301 4.101 1.00 97.94 396 VAL A C 1
ATOM 3123 O O . VAL A 1 396 ? -10.259 1.358 5.161 1.00 97.94 396 VAL A O 1
ATOM 3126 N N . SER A 1 397 ? -10.424 1.812 2.963 1.00 96.00 397 SER A N 1
ATOM 3127 C CA . SER A 1 397 ? -9.139 2.478 2.799 1.00 96.00 397 SER A CA 1
ATOM 3128 C C . SER A 1 397 ? -9.351 3.966 2.506 1.00 96.00 397 SER A C 1
ATOM 3130 O O . SER A 1 397 ? -9.793 4.312 1.407 1.00 96.00 397 SER A O 1
ATOM 3132 N N . PRO A 1 398 ? -8.959 4.878 3.412 1.00 92.06 398 PRO A N 1
ATOM 3133 C CA . PRO A 1 398 ? -8.828 6.288 3.075 1.00 92.06 398 PRO A CA 1
ATOM 3134 C C . PRO A 1 398 ? -7.623 6.496 2.138 1.00 92.06 398 PRO A C 1
ATOM 3136 O O . PRO A 1 398 ? -7.024 5.550 1.615 1.00 92.06 398 PRO A O 1
ATOM 3139 N N . ILE A 1 399 ? -7.242 7.753 1.928 1.00 85.00 399 ILE A N 1
ATOM 3140 C CA . ILE A 1 399 ? -6.108 8.122 1.080 1.00 85.00 399 ILE A CA 1
ATOM 3141 C C . ILE A 1 399 ? -4.794 7.735 1.766 1.00 85.00 399 ILE A C 1
ATOM 3143 O O . ILE A 1 399 ? -4.296 8.422 2.659 1.00 85.00 399 ILE A O 1
ATOM 3147 N N . SER A 1 400 ? -4.218 6.612 1.343 1.00 87.81 400 SER A N 1
ATOM 3148 C CA . SER A 1 400 ? -2.944 6.105 1.845 1.00 87.81 400 SER A CA 1
ATOM 3149 C C . SER A 1 400 ? -2.302 5.164 0.835 1.00 87.81 400 SER A C 1
ATOM 3151 O O . SER A 1 400 ? -2.972 4.316 0.250 1.00 87.81 400 SER A O 1
ATOM 3153 N N . THR A 1 401 ? -0.985 5.273 0.660 1.00 87.69 401 THR A N 1
ATOM 3154 C CA . THR A 1 401 ? -0.220 4.318 -0.152 1.00 87.69 401 THR A CA 1
ATOM 3155 C C . THR A 1 401 ? -0.077 2.961 0.542 1.00 87.69 401 THR A C 1
ATOM 3157 O O . THR A 1 401 ? 0.108 1.958 -0.138 1.00 87.69 401 THR A O 1
ATOM 3160 N N . PHE A 1 402 ? -0.207 2.905 1.875 1.00 92.44 402 PHE A N 1
ATOM 3161 C CA . PHE A 1 402 ? -0.128 1.666 2.655 1.00 92.44 402 PHE A CA 1
ATOM 3162 C C . PHE A 1 402 ? -1.345 0.764 2.423 1.00 92.44 402 PHE A C 1
ATOM 3164 O O . PHE A 1 402 ? -1.187 -0.415 2.137 1.00 92.44 402 PHE A O 1
ATOM 3171 N N . SER A 1 403 ? -2.559 1.317 2.497 1.00 94.88 403 SER A N 1
ATOM 3172 C CA . SER A 1 403 ? -3.797 0.530 2.447 1.00 94.88 403 SER A CA 1
ATOM 3173 C C . SER A 1 403 ? -4.379 0.341 1.052 1.00 94.88 403 SER A C 1
ATOM 3175 O O . SER A 1 403 ? -5.151 -0.592 0.844 1.00 94.88 403 SER A O 1
ATOM 3177 N N . VAL A 1 404 ? -4.017 1.192 0.086 1.00 94.56 404 VAL A N 1
ATOM 3178 C CA . VAL A 1 404 ? -4.572 1.113 -1.273 1.00 94.56 404 VAL A CA 1
ATOM 3179 C C . VAL A 1 404 ? -4.208 -0.202 -1.959 1.00 94.56 404 VAL A C 1
ATOM 3181 O O . VAL A 1 404 ? -5.067 -0.832 -2.561 1.00 94.56 404 VAL A O 1
ATOM 3184 N N . VAL A 1 405 ? -2.960 -0.660 -1.836 1.00 95.25 405 VAL A N 1
ATOM 3185 C CA . VAL A 1 405 ? -2.497 -1.897 -2.480 1.00 95.25 405 VAL A CA 1
ATOM 3186 C C . VAL A 1 405 ? -3.195 -3.145 -1.914 1.00 95.25 405 VAL A C 1
ATOM 3188 O O . VAL A 1 405 ? -3.740 -3.908 -2.713 1.00 95.25 405 VAL A O 1
ATOM 3191 N N . PRO A 1 406 ? -3.282 -3.365 -0.586 1.00 97.00 406 PRO A N 1
ATOM 3192 C CA . PRO A 1 406 ? -4.053 -4.486 -0.055 1.00 97.00 406 PRO A CA 1
ATOM 3193 C C . PRO A 1 406 ? -5.559 -4.347 -0.330 1.00 97.00 406 PRO A C 1
ATOM 3195 O O . PRO A 1 406 ? -6.215 -5.354 -0.577 1.00 97.00 406 PRO A O 1
ATOM 3198 N N . ALA A 1 407 ? -6.107 -3.125 -0.390 1.00 96.75 407 ALA A N 1
ATOM 3199 C CA . ALA A 1 407 ? -7.496 -2.904 -0.802 1.00 96.75 407 ALA A CA 1
ATOM 3200 C C . ALA A 1 407 ? -7.759 -3.288 -2.264 1.00 96.75 407 ALA A C 1
ATOM 3202 O O . ALA A 1 407 ? -8.787 -3.886 -2.567 1.00 96.75 407 ALA A O 1
ATOM 3203 N N . LEU A 1 408 ? -6.812 -3.019 -3.163 1.00 94.75 408 LEU A N 1
ATOM 3204 C CA . LEU A 1 408 ? -6.856 -3.500 -4.544 1.00 94.75 408 LEU A CA 1
ATOM 3205 C C . LEU A 1 408 ? -6.715 -5.017 -4.627 1.00 94.75 408 LEU A C 1
ATOM 3207 O O . LEU A 1 408 ? -7.279 -5.629 -5.529 1.00 94.75 408 LEU A O 1
ATOM 3211 N N . ALA A 1 409 ? -5.951 -5.616 -3.718 1.00 94.75 409 ALA A N 1
ATOM 3212 C CA . ALA A 1 409 ? -5.679 -7.045 -3.670 1.00 94.75 409 ALA A CA 1
ATOM 3213 C C . ALA A 1 409 ? -6.720 -7.862 -2.904 1.00 94.75 409 ALA A C 1
ATOM 3215 O O . ALA A 1 409 ? -6.666 -9.086 -2.964 1.00 94.75 409 ALA A O 1
ATOM 3216 N N . THR A 1 410 ? -7.684 -7.236 -2.233 1.00 94.62 410 THR A N 1
ATOM 3217 C CA . THR A 1 410 ? -8.648 -7.961 -1.403 1.00 94.62 410 THR A CA 1
ATOM 3218 C C . THR A 1 410 ? -9.421 -9.015 -2.176 1.00 94.62 410 THR A C 1
ATOM 3220 O O . THR A 1 410 ? -9.757 -8.825 -3.350 1.00 94.62 410 THR A O 1
ATOM 3223 N N . PHE A 1 411 ? -9.690 -10.140 -1.526 1.00 91.94 411 PHE A N 1
ATOM 3224 C CA . PHE A 1 411 ? -10.632 -11.137 -2.018 1.00 91.94 411 PHE A CA 1
ATOM 3225 C C . PHE A 1 411 ? -12.090 -10.750 -1.748 1.00 91.94 411 PHE A C 1
ATOM 3227 O O . PHE A 1 411 ? -12.968 -11.179 -2.492 1.00 91.94 411 PHE A O 1
ATOM 3234 N N . GLY A 1 412 ? -12.332 -9.937 -0.717 1.00 93.50 412 GLY A N 1
ATOM 3235 C CA . GLY A 1 412 ? -13.636 -9.375 -0.389 1.00 93.50 412 GLY A CA 1
ATOM 3236 C C . GLY A 1 412 ? -13.963 -8.138 -1.223 1.00 93.50 412 GLY A C 1
ATOM 3237 O O . GLY A 1 412 ? -13.684 -8.089 -2.417 1.00 93.50 412 GLY A O 1
ATOM 3238 N N . THR A 1 413 ? -14.542 -7.118 -0.599 1.00 96.19 413 THR A N 1
ATOM 3239 C CA . THR A 1 413 ? -14.872 -5.834 -1.226 1.00 96.19 413 THR A CA 1
ATOM 3240 C C . THR A 1 413 ? -13.967 -4.720 -0.705 1.00 96.19 413 THR A C 1
ATOM 3242 O O . THR A 1 413 ? -13.899 -4.464 0.497 1.00 96.19 413 THR A O 1
ATOM 3245 N N . GLY A 1 414 ? -13.283 -4.021 -1.609 1.00 96.81 414 GLY A N 1
ATOM 3246 C CA . GLY A 1 414 ? -12.428 -2.884 -1.270 1.00 96.81 414 GLY A CA 1
ATOM 3247 C C . GLY A 1 414 ? -13.141 -1.555 -1.501 1.00 96.81 414 GLY A C 1
ATOM 3248 O O . GLY A 1 414 ? -13.440 -1.213 -2.639 1.00 96.81 414 GLY A O 1
ATOM 3249 N N . TYR A 1 415 ? -13.360 -0.768 -0.452 1.00 97.69 415 TYR A N 1
ATOM 3250 C CA . TYR A 1 415 ? -13.821 0.617 -0.550 1.00 97.69 415 TYR A CA 1
ATOM 3251 C C . TYR A 1 415 ? -12.623 1.546 -0.405 1.00 97.69 415 TYR A C 1
ATOM 3253 O O . TYR A 1 415 ? -12.017 1.634 0.664 1.00 97.69 415 TYR A O 1
ATOM 3261 N N . ILE A 1 416 ? -12.255 2.234 -1.481 1.00 96.06 416 ILE A N 1
ATOM 3262 C CA . ILE A 1 416 ? -11.089 3.117 -1.510 1.00 96.06 416 ILE A CA 1
ATOM 3263 C C . ILE A 1 416 ? -11.570 4.542 -1.725 1.00 96.06 416 ILE A C 1
ATOM 3265 O O . ILE A 1 416 ? -12.319 4.809 -2.662 1.00 96.06 416 ILE A O 1
ATOM 3269 N N . ARG A 1 417 ? -11.132 5.482 -0.886 1.00 94.12 417 ARG A N 1
ATOM 3270 C CA . ARG A 1 417 ? -11.441 6.896 -1.108 1.00 94.12 417 ARG A CA 1
ATOM 3271 C C . ARG A 1 417 ? -10.870 7.352 -2.452 1.00 94.12 417 ARG A C 1
ATOM 3273 O O . ARG A 1 417 ? -9.658 7.285 -2.673 1.00 94.12 417 ARG A O 1
ATOM 3280 N N . GLU A 1 418 ? -11.754 7.822 -3.328 1.00 92.25 418 GLU A N 1
ATOM 3281 C CA . GLU A 1 418 ? -11.401 8.358 -4.640 1.00 92.25 418 GLU A CA 1
ATOM 3282 C C . GLU A 1 418 ? -10.399 9.518 -4.490 1.00 92.25 418 GLU A C 1
ATOM 3284 O O . GLU A 1 418 ? -10.588 10.362 -3.612 1.00 92.25 418 GLU A O 1
ATOM 3289 N N . PRO A 1 419 ? -9.323 9.581 -5.288 1.00 87.69 419 PRO A N 1
ATOM 3290 C CA . PRO A 1 419 ? -8.433 10.737 -5.309 1.00 87.69 419 PRO A CA 1
ATOM 3291 C C . PRO A 1 419 ? -9.087 11.901 -6.070 1.00 87.69 419 PRO A C 1
ATOM 3293 O O . PRO A 1 419 ? -9.151 11.873 -7.294 1.00 87.69 419 PRO A O 1
ATOM 3296 N N . ASP A 1 420 ? -9.543 12.943 -5.375 1.00 82.56 420 ASP A N 1
ATOM 3297 C CA . ASP A 1 420 ? -10.263 14.077 -5.989 1.00 82.56 420 ASP A CA 1
ATOM 3298 C C . ASP A 1 420 ? -9.614 15.454 -5.766 1.00 82.56 420 ASP A C 1
ATOM 3300 O O . ASP A 1 420 ? -10.192 16.481 -6.120 1.00 82.56 420 ASP A O 1
ATOM 3304 N N . PHE A 1 421 ? -8.387 15.498 -5.239 1.00 75.19 421 PHE A N 1
ATOM 3305 C CA . PHE A 1 421 ? -7.626 16.738 -5.074 1.00 75.19 421 PHE A CA 1
ATOM 3306 C C . PHE A 1 421 ? -6.241 16.690 -5.719 1.00 75.19 421 PHE A C 1
ATOM 3308 O O . PHE A 1 421 ? -5.649 15.635 -5.974 1.00 75.19 421 PHE A O 1
ATOM 3315 N N . GLU A 1 422 ? -5.704 17.884 -5.978 1.00 64.75 422 GLU A N 1
ATOM 3316 C CA . GLU A 1 422 ? -4.396 18.068 -6.595 1.00 64.75 422 GLU A CA 1
ATOM 3317 C C . GLU A 1 422 ? -3.311 17.375 -5.748 1.00 64.75 422 GLU A C 1
ATOM 3319 O O . GLU A 1 422 ? -3.114 17.704 -4.579 1.00 64.75 422 GLU A O 1
ATOM 3324 N N . LYS A 1 423 ? -2.579 16.427 -6.357 1.00 71.69 423 LYS A N 1
ATOM 3325 C CA . LYS A 1 423 ? -1.482 15.639 -5.746 1.00 71.69 423 LYS A CA 1
ATOM 3326 C C . LYS A 1 423 ? -1.904 14.510 -4.800 1.00 71.69 423 LYS A C 1
ATOM 3328 O O . LYS A 1 423 ? -1.059 14.048 -4.031 1.00 71.69 423 LYS A O 1
ATOM 3333 N N . ALA A 1 424 ? -3.147 14.033 -4.866 1.00 76.62 424 ALA A N 1
ATOM 3334 C CA . ALA A 1 424 ? -3.528 12.811 -4.164 1.00 76.62 424 ALA A CA 1
ATOM 3335 C C . ALA A 1 424 ? -2.572 11.640 -4.522 1.00 76.62 424 ALA A C 1
ATOM 3337 O O . ALA A 1 424 ? -2.299 11.403 -5.701 1.00 76.62 424 ALA A O 1
ATOM 3338 N N . PRO A 1 425 ? -2.037 10.912 -3.528 1.00 76.56 425 PRO A N 1
ATOM 3339 C CA . PRO A 1 425 ? -0.998 9.888 -3.704 1.00 76.56 425 PRO A CA 1
ATOM 3340 C C . PRO A 1 425 ? -1.474 8.649 -4.474 1.00 76.56 425 PRO A C 1
ATOM 3342 O O . PRO A 1 425 ? -0.665 7.890 -4.995 1.00 76.56 425 PRO A O 1
ATOM 3345 N N . ASN A 1 426 ? -2.784 8.429 -4.531 1.00 83.00 426 ASN A N 1
ATOM 3346 C CA . ASN A 1 426 ? -3.438 7.294 -5.171 1.00 83.00 426 ASN A CA 1
ATOM 3347 C C . ASN A 1 426 ? -4.080 7.663 -6.519 1.00 83.00 426 ASN A C 1
ATOM 3349 O O . ASN A 1 426 ? -4.960 6.944 -6.980 1.00 83.00 426 ASN A O 1
ATOM 3353 N N . TRP A 1 427 ? -3.644 8.753 -7.168 1.00 84.88 427 TRP A N 1
ATOM 3354 C CA . TRP A 1 427 ? -4.176 9.197 -8.469 1.00 84.88 427 TRP A CA 1
ATOM 3355 C C . TRP A 1 427 ? -4.166 8.091 -9.533 1.00 84.88 427 TRP A C 1
ATOM 3357 O O . TRP A 1 427 ? -5.077 7.997 -10.348 1.00 84.88 427 TRP A O 1
ATOM 3367 N N . PHE A 1 428 ? -3.184 7.188 -9.475 1.00 86.88 428 PHE A N 1
ATOM 3368 C CA . PHE A 1 428 ? -3.064 6.056 -10.395 1.00 86.88 428 PHE A CA 1
ATOM 3369 C C . PHE A 1 428 ? -4.312 5.153 -10.466 1.00 86.88 428 PHE A C 1
ATOM 3371 O O . PHE A 1 428 ? -4.466 4.411 -11.431 1.00 86.88 428 PHE A O 1
ATOM 3378 N N . LEU A 1 429 ? -5.215 5.220 -9.480 1.00 89.44 429 LEU A N 1
ATOM 3379 C CA . LEU A 1 429 ? -6.503 4.518 -9.493 1.00 89.44 429 LEU A CA 1
ATOM 3380 C C . LEU A 1 429 ? -7.444 4.984 -10.609 1.00 89.44 429 LEU A C 1
ATOM 3382 O O . LEU A 1 429 ? -8.399 4.281 -10.927 1.00 89.44 429 LEU A O 1
ATOM 3386 N N . LEU A 1 430 ? -7.211 6.164 -11.180 1.00 89.00 430 LEU A N 1
ATOM 3387 C CA . LEU A 1 430 ? -8.058 6.741 -12.219 1.00 89.00 430 LEU A CA 1
ATOM 3388 C C . LEU A 1 430 ? -7.555 6.423 -13.635 1.00 89.00 430 LEU A C 1
ATOM 3390 O O . LEU A 1 430 ? -8.307 6.602 -14.597 1.00 89.00 430 LEU A O 1
ATOM 3394 N N . HIS A 1 431 ? -6.318 5.927 -13.784 1.00 85.12 431 HIS A N 1
ATOM 3395 C CA . HIS A 1 431 ? -5.662 5.737 -15.080 1.00 85.12 431 HIS A CA 1
ATOM 3396 C C . HIS A 1 431 ? -4.899 4.400 -15.196 1.00 85.12 431 HIS A C 1
ATOM 3398 O O . HIS A 1 431 ? -3.773 4.275 -14.705 1.00 85.12 431 HIS A O 1
ATOM 3404 N N . PRO A 1 432 ? -5.475 3.416 -15.915 1.00 84.75 432 PRO A N 1
ATOM 3405 C CA . PRO A 1 432 ? -6.906 3.276 -16.222 1.00 84.75 432 PRO A CA 1
ATOM 3406 C C . PRO A 1 432 ? -7.761 3.213 -14.949 1.00 84.75 432 PRO A C 1
ATOM 3408 O O . PRO A 1 432 ? -7.276 2.850 -13.878 1.00 84.75 432 PRO A O 1
ATOM 3411 N N . ASN A 1 433 ? -9.041 3.573 -15.065 1.00 87.06 433 ASN A N 1
ATOM 3412 C CA . ASN A 1 433 ? -9.943 3.622 -13.919 1.00 87.06 433 ASN A CA 1
ATOM 3413 C C . ASN A 1 433 ? -10.116 2.221 -13.313 1.00 87.06 433 ASN A C 1
ATOM 3415 O O . ASN A 1 433 ? -10.618 1.314 -13.977 1.00 87.06 433 ASN A O 1
ATOM 3419 N N . VAL A 1 434 ? -9.744 2.058 -12.042 1.00 88.75 434 VAL A N 1
ATOM 3420 C CA . VAL A 1 434 ? -9.791 0.783 -11.314 1.00 88.75 434 VAL A CA 1
ATOM 3421 C C . VAL A 1 434 ? -11.163 0.113 -11.371 1.00 88.75 434 VAL A C 1
ATOM 3423 O O . VAL A 1 434 ? -11.224 -1.104 -11.516 1.00 88.75 434 VAL A O 1
ATOM 3426 N N . SER A 1 435 ? -12.252 0.888 -11.350 1.00 86.06 435 SER A N 1
ATOM 3427 C CA . SER A 1 435 ? -13.623 0.353 -11.417 1.00 86.06 435 SER A CA 1
ATOM 3428 C C . SER A 1 435 ? -13.932 -0.375 -12.730 1.00 86.06 435 SER A C 1
ATOM 3430 O O . SER A 1 435 ? -14.883 -1.145 -12.804 1.00 86.06 435 SER A O 1
ATOM 3432 N N . THR A 1 436 ? -13.124 -0.147 -13.770 1.00 85.44 436 THR A N 1
ATOM 3433 C CA . THR A 1 436 ? -13.219 -0.851 -15.058 1.00 85.44 436 THR A CA 1
ATOM 3434 C C . THR A 1 436 ? -12.320 -2.085 -15.128 1.00 85.44 436 THR A C 1
ATOM 3436 O O . THR A 1 436 ? -12.474 -2.905 -16.028 1.00 85.44 436 THR A O 1
ATOM 3439 N N . LEU A 1 437 ? -11.375 -2.223 -14.193 1.00 84.56 437 LEU A N 1
ATOM 3440 C CA . LEU A 1 437 ? -10.372 -3.289 -14.187 1.00 84.56 437 LEU A CA 1
ATOM 3441 C C . LEU A 1 437 ? -10.702 -4.416 -13.212 1.00 84.56 437 LEU A C 1
ATOM 3443 O O . LEU A 1 437 ? -10.265 -5.549 -13.414 1.00 84.56 437 LEU A O 1
ATOM 3447 N N . VAL A 1 438 ? -11.411 -4.094 -12.132 1.00 87.19 438 VAL A N 1
ATOM 3448 C CA . VAL A 1 438 ? -11.790 -5.032 -11.076 1.00 87.19 438 VAL A CA 1
ATOM 3449 C C . VAL A 1 438 ? -13.214 -4.738 -10.618 1.00 87.19 438 VAL A C 1
ATOM 3451 O O . VAL A 1 438 ? -13.622 -3.587 -10.505 1.00 87.19 438 VAL A O 1
ATOM 3454 N N . ASP A 1 439 ? -13.969 -5.796 -10.358 1.00 90.06 439 ASP A N 1
ATOM 3455 C CA . ASP A 1 439 ? -15.389 -5.760 -10.002 1.00 90.06 439 ASP A CA 1
ATOM 3456 C C . ASP A 1 439 ? -15.631 -5.555 -8.501 1.00 90.06 439 ASP A C 1
ATOM 3458 O O . ASP A 1 439 ? -16.649 -4.997 -8.098 1.00 90.06 439 ASP A O 1
ATOM 3462 N N . ASN A 1 440 ? -14.678 -5.981 -7.674 1.00 92.50 440 ASN A N 1
ATOM 3463 C CA . ASN A 1 440 ? -14.791 -5.991 -6.221 1.00 92.50 440 ASN A CA 1
ATOM 3464 C C . ASN A 1 440 ? -14.166 -4.770 -5.521 1.00 92.50 440 ASN A C 1
ATOM 3466 O O . ASN A 1 440 ? -13.993 -4.787 -4.302 1.00 92.50 440 ASN A O 1
ATOM 3470 N N . VAL A 1 441 ? -13.797 -3.722 -6.267 1.00 95.12 441 VAL A N 1
ATOM 3471 C CA . VAL A 1 441 ? -13.243 -2.480 -5.706 1.00 95.12 441 VAL A CA 1
ATOM 3472 C C . VAL A 1 441 ? -14.101 -1.290 -6.113 1.00 95.12 441 VAL A C 1
ATOM 3474 O O . VAL A 1 441 ? -14.354 -1.057 -7.294 1.00 95.12 441 VAL A O 1
ATOM 3477 N N . HIS A 1 442 ? -14.498 -0.497 -5.124 1.00 95.88 442 HIS A N 1
ATOM 3478 C CA . HIS A 1 442 ? -15.326 0.685 -5.295 1.00 95.88 442 HIS A CA 1
ATOM 3479 C C . HIS A 1 442 ? -14.568 1.932 -4.856 1.00 95.88 442 HIS A C 1
ATOM 3481 O O . HIS A 1 442 ? -14.060 2.013 -3.734 1.00 95.88 442 HIS A O 1
ATOM 3487 N N . LEU A 1 443 ? -14.528 2.926 -5.741 1.00 95.06 443 LEU A N 1
ATOM 3488 C CA . LEU A 1 443 ? -14.101 4.269 -5.379 1.00 95.06 443 LEU A CA 1
ATOM 3489 C C . LEU A 1 443 ? -15.258 4.977 -4.668 1.00 95.06 443 LEU A C 1
ATOM 3491 O O . LEU A 1 443 ? -16.353 5.080 -5.217 1.00 95.06 443 LEU A O 1
ATOM 3495 N N . ILE A 1 444 ? -15.027 5.421 -3.434 1.00 95.12 444 ILE A N 1
ATOM 3496 C CA . ILE A 1 444 ? -16.024 6.124 -2.617 1.00 95.12 444 ILE A CA 1
ATOM 3497 C C . ILE A 1 444 ? -15.701 7.613 -2.551 1.00 95.12 444 ILE A C 1
ATOM 3499 O O . ILE A 1 444 ? -14.533 7.996 -2.496 1.00 95.12 444 ILE A O 1
ATOM 3503 N N . GLN A 1 445 ? -16.737 8.447 -2.499 1.00 92.75 445 GLN A N 1
ATOM 3504 C CA . GLN A 1 445 ? -16.619 9.888 -2.285 1.00 92.75 445 GLN A CA 1
ATOM 3505 C C . GLN A 1 445 ? -17.046 10.211 -0.855 1.00 92.75 445 GLN A C 1
ATOM 3507 O O . GLN A 1 445 ? -18.198 10.002 -0.479 1.00 92.75 445 GLN A O 1
ATOM 3512 N N . GLU A 1 446 ? -16.097 10.692 -0.056 1.00 91.50 446 GLU A N 1
ATOM 3513 C CA . GLU A 1 446 ? -16.285 11.037 1.356 1.00 91.50 446 GLU A CA 1
ATOM 3514 C C . GLU A 1 446 ? -15.641 12.397 1.647 1.00 91.50 446 GLU A C 1
ATOM 3516 O O . GLU A 1 446 ? -14.546 12.657 1.136 1.00 91.50 446 GLU A O 1
ATOM 3521 N N . PRO A 1 447 ? -16.242 13.261 2.478 1.00 89.62 447 PRO A N 1
ATOM 3522 C CA . PRO A 1 447 ? -15.577 14.474 2.937 1.00 89.62 447 PRO A CA 1
ATOM 3523 C C . PRO A 1 447 ? -14.216 14.156 3.566 1.00 89.62 447 PRO A C 1
ATOM 3525 O O . PRO A 1 447 ? -14.076 13.182 4.309 1.00 89.62 447 PRO A O 1
ATOM 3528 N N . VAL A 1 448 ? -13.215 14.981 3.257 1.00 89.56 448 VAL A N 1
ATOM 3529 C CA . VAL A 1 448 ? -11.857 14.841 3.788 1.00 89.56 448 VAL A CA 1
ATOM 3530 C C . VAL A 1 448 ? -11.515 16.076 4.609 1.00 89.56 448 VAL A C 1
ATOM 3532 O O . VAL A 1 448 ? -11.616 17.188 4.101 1.00 89.56 448 VAL A O 1
ATOM 3535 N N . LEU A 1 449 ? -11.070 15.880 5.849 1.00 91.19 449 LEU A N 1
ATOM 3536 C CA . LEU A 1 449 ? -10.373 16.916 6.610 1.00 91.19 449 LEU A CA 1
ATOM 3537 C C . LEU A 1 449 ? -8.878 16.767 6.362 1.00 91.19 449 LEU A C 1
ATOM 3539 O O . LEU A 1 449 ? -8.279 15.739 6.701 1.00 91.19 449 LEU A O 1
ATOM 3543 N N . MET A 1 450 ? -8.267 17.776 5.747 1.00 91.06 450 MET A N 1
ATOM 3544 C CA . MET A 1 450 ? -6.850 17.707 5.410 1.00 91.06 450 MET A CA 1
ATOM 3545 C C . MET A 1 450 ? -6.000 17.735 6.679 1.00 91.06 450 MET A C 1
ATOM 3547 O O . MET A 1 450 ? -6.347 18.393 7.658 1.00 91.06 450 MET A O 1
ATOM 3551 N N . ALA A 1 451 ? -4.847 17.064 6.665 1.00 91.12 451 ALA A N 1
ATOM 3552 C CA . ALA A 1 451 ? -3.974 16.985 7.840 1.00 91.12 451 ALA A CA 1
ATOM 3553 C C . ALA A 1 451 ? -3.589 18.377 8.387 1.00 91.12 451 ALA A C 1
ATOM 3555 O O . ALA A 1 451 ? -3.668 18.625 9.590 1.00 91.12 451 ALA A O 1
ATOM 3556 N N . ALA A 1 452 ? -3.285 19.320 7.487 1.00 90.31 452 ALA A N 1
ATOM 3557 C CA . ALA A 1 452 ? -2.987 20.709 7.841 1.00 90.31 452 ALA A CA 1
ATOM 3558 C C . ALA A 1 452 ? -4.178 21.462 8.472 1.00 90.31 452 ALA A C 1
ATOM 3560 O O . ALA A 1 452 ? -3.977 22.402 9.241 1.00 90.31 452 ALA A O 1
ATOM 3561 N N . GLU A 1 453 ? -5.415 21.094 8.134 1.00 91.69 453 GLU A N 1
ATOM 3562 C CA . GLU A 1 453 ? -6.630 21.676 8.716 1.00 91.69 453 GLU A CA 1
ATOM 3563 C C . GLU A 1 453 ? -6.917 21.057 10.082 1.00 91.69 453 GLU A C 1
ATOM 3565 O O . GLU A 1 453 ? -7.126 21.787 11.048 1.00 91.69 453 GLU A O 1
ATOM 3570 N N . LEU A 1 454 ? -6.810 19.729 10.190 1.00 92.25 454 LEU A N 1
ATOM 3571 C CA . LEU A 1 454 ? -6.926 19.002 11.452 1.00 92.25 454 LEU A CA 1
ATOM 3572 C C . LEU A 1 454 ? -5.930 19.522 12.495 1.00 92.25 454 LEU A C 1
ATOM 3574 O O . LEU A 1 454 ? -6.306 19.768 13.640 1.00 92.25 454 LEU A O 1
ATOM 3578 N N . LYS A 1 455 ? -4.673 19.763 12.100 1.00 91.75 455 LYS A N 1
ATOM 3579 C CA . LYS A 1 455 ? -3.647 20.324 12.991 1.00 91.75 455 LYS A CA 1
ATOM 3580 C C . LYS A 1 455 ? -4.054 21.684 13.564 1.00 91.75 455 LYS A C 1
ATOM 3582 O O . LYS A 1 455 ? -3.797 21.949 14.735 1.00 91.75 455 LYS A O 1
ATOM 3587 N N . LYS A 1 456 ? -4.688 22.540 12.755 1.00 91.06 456 LYS A N 1
ATOM 3588 C CA . LYS A 1 456 ? -5.198 23.851 13.198 1.00 91.06 456 LYS A CA 1
ATOM 3589 C C . LYS A 1 456 ? -6.423 23.713 14.096 1.00 91.06 456 LYS A C 1
ATOM 3591 O O . LYS A 1 456 ? -6.573 24.501 15.023 1.00 91.06 456 LYS A O 1
ATOM 3596 N N . LEU A 1 457 ? -7.277 22.730 13.815 1.00 91.88 457 LEU A N 1
ATOM 3597 C CA . LEU A 1 457 ? -8.502 22.463 14.563 1.00 91.88 457 LEU A CA 1
ATOM 3598 C C . LEU A 1 457 ? -8.233 21.862 15.950 1.00 91.88 457 LEU A C 1
ATOM 3600 O O . LEU A 1 457 ? -9.078 21.990 16.829 1.00 91.88 457 LEU A O 1
ATOM 3604 N N . TRP A 1 458 ? -7.071 21.231 16.156 1.00 91.56 458 TRP A N 1
ATOM 3605 C CA . TRP A 1 458 ? -6.772 20.482 17.380 1.00 91.56 458 TRP A CA 1
ATOM 3606 C C . TRP A 1 458 ? -6.958 21.295 18.669 1.00 91.56 458 TRP A C 1
ATOM 3608 O O . TRP A 1 458 ? -7.448 20.756 19.656 1.00 91.56 458 TRP A O 1
ATOM 3618 N N . GLY A 1 459 ? -6.601 22.582 18.670 1.00 85.50 459 GLY A N 1
ATOM 3619 C CA . GLY A 1 459 ? -6.708 23.420 19.868 1.00 85.50 459 GLY A CA 1
ATOM 3620 C C . GLY A 1 459 ? -5.966 22.831 21.078 1.00 85.50 459 GLY A C 1
ATOM 3621 O O . GLY A 1 459 ? -4.958 22.135 20.916 1.00 85.50 459 GLY A O 1
ATOM 3622 N N . ASP A 1 460 ? -6.473 23.115 22.280 1.00 81.94 460 ASP A N 1
ATOM 3623 C CA . ASP A 1 460 ? -5.840 22.710 23.543 1.00 81.94 460 ASP A CA 1
ATOM 3624 C C . ASP A 1 460 ? -6.140 21.249 23.929 1.00 81.94 460 ASP A C 1
ATOM 3626 O O . ASP A 1 460 ? -5.274 20.577 24.488 1.00 81.94 460 ASP A O 1
ATOM 3630 N N . ASP A 1 461 ? -7.336 20.735 23.619 1.00 84.56 461 ASP A N 1
ATOM 3631 C CA . ASP A 1 461 ? -7.819 19.425 24.088 1.00 84.56 461 ASP A CA 1
ATOM 3632 C C . ASP A 1 461 ? -8.272 18.460 22.974 1.00 84.56 461 ASP A C 1
ATOM 3634 O O . ASP A 1 461 ? -8.617 17.313 23.255 1.00 84.56 461 ASP A O 1
ATOM 3638 N N . GLY A 1 462 ? -8.252 18.879 21.706 1.00 89.25 462 GLY A N 1
ATOM 3639 C CA . GLY A 1 462 ? -8.709 18.061 20.581 1.00 89.25 462 GLY A CA 1
ATOM 3640 C C . GLY A 1 462 ? -10.230 17.962 20.436 1.00 89.25 462 GLY A C 1
ATOM 3641 O O . GLY A 1 462 ? -10.682 17.294 19.508 1.00 89.25 462 GLY A O 1
ATOM 3642 N N . SER A 1 463 ? -11.028 18.618 21.288 1.00 91.69 463 SER A N 1
ATOM 3643 C CA . SER A 1 463 ? -12.499 18.497 21.304 1.00 91.69 463 SER A CA 1
ATOM 3644 C C . SER A 1 463 ? -13.135 18.769 19.940 1.00 91.69 463 SER A C 1
ATOM 3646 O O . SER A 1 463 ? -13.873 17.933 19.429 1.00 91.69 463 SER A O 1
ATOM 3648 N N . ALA A 1 464 ? -12.763 19.870 19.286 1.00 90.81 464 ALA A N 1
ATOM 3649 C CA . ALA A 1 464 ? -13.280 20.220 17.963 1.00 90.81 464 ALA A CA 1
ATOM 3650 C C . ALA A 1 464 ? -12.917 19.188 16.874 1.00 90.81 464 ALA A C 1
ATOM 3652 O O . ALA A 1 464 ? -13.678 18.986 15.928 1.00 90.81 464 ALA A O 1
ATOM 3653 N N . VAL A 1 465 ? -11.768 18.515 17.004 1.00 91.56 465 VAL A N 1
ATOM 3654 C CA . VAL A 1 465 ? -11.366 17.432 16.092 1.00 91.56 465 VAL A CA 1
ATOM 3655 C C . VAL A 1 465 ? -12.210 16.186 16.335 1.00 91.56 465 VAL A C 1
ATOM 3657 O O . VAL A 1 465 ? -12.680 15.577 15.375 1.00 91.56 465 VAL A O 1
ATOM 3660 N N . LEU A 1 466 ? -12.432 15.818 17.598 1.00 92.62 466 LEU A N 1
ATOM 3661 C CA . LEU A 1 466 ? -13.289 14.685 17.955 1.00 92.62 466 LEU A CA 1
ATOM 3662 C C . LEU A 1 466 ? -14.734 14.914 17.497 1.00 92.62 466 LEU A C 1
ATOM 3664 O O . LEU A 1 466 ? -15.316 14.033 16.863 1.00 92.62 466 LEU A O 1
ATOM 3668 N N . ASP A 1 467 ? -15.258 16.123 17.705 1.00 92.25 467 ASP A N 1
ATOM 3669 C CA . ASP A 1 467 ? -16.578 16.531 17.224 1.00 92.25 467 ASP A CA 1
ATOM 3670 C C . ASP A 1 467 ? -16.685 16.411 15.698 1.00 92.25 467 ASP A C 1
ATOM 3672 O O . ASP A 1 467 ? -17.708 15.947 15.188 1.00 92.25 467 ASP A O 1
ATOM 3676 N N . TRP A 1 468 ? -15.639 16.795 14.956 1.00 92.88 468 TRP A N 1
ATOM 3677 C CA . TRP A 1 468 ? -15.616 16.660 13.497 1.00 92.88 468 TRP A CA 1
ATOM 3678 C C . TRP A 1 468 ? -15.666 15.193 13.051 1.00 92.88 468 TRP A C 1
ATOM 3680 O O . TRP A 1 468 ? -16.434 14.851 12.147 1.00 92.88 468 TRP A O 1
ATOM 3690 N N . PHE A 1 469 ? -14.885 14.317 13.694 1.00 94.00 469 PHE A N 1
ATOM 3691 C CA . PHE A 1 469 ? -14.879 12.886 13.374 1.00 94.00 469 PHE A CA 1
ATOM 3692 C C . PHE A 1 469 ? -16.239 12.220 13.630 1.00 94.00 469 PHE A C 1
ATOM 3694 O O . PHE A 1 469 ? -16.619 11.328 12.865 1.00 94.00 469 PHE A O 1
ATOM 3701 N N . GLN A 1 470 ? -16.960 12.655 14.669 1.00 90.12 470 GLN A N 1
ATOM 3702 C CA . GLN A 1 470 ? -18.249 12.089 15.080 1.00 90.12 470 GLN A CA 1
ATOM 3703 C C . GLN A 1 470 ? -19.448 12.623 14.273 1.00 90.12 470 GLN A C 1
ATOM 3705 O O . GLN A 1 470 ? -20.363 11.859 13.979 1.00 90.12 470 GLN A O 1
ATOM 3710 N N . ASN A 1 471 ? -19.465 13.908 13.894 1.00 82.62 471 ASN A N 1
ATOM 3711 C CA . ASN A 1 471 ? -20.655 14.575 13.333 1.00 82.62 471 ASN A CA 1
ATOM 3712 C C . ASN A 1 471 ? -20.645 14.693 11.792 1.00 82.62 471 ASN A C 1
ATOM 3714 O O . ASN A 1 471 ? -20.849 15.774 11.236 1.00 82.62 471 ASN A O 1
ATOM 3718 N N . ASP A 1 472 ? -20.406 13.580 11.093 1.00 66.31 472 ASP A N 1
ATOM 3719 C CA . ASP A 1 472 ? -20.470 13.457 9.621 1.00 66.31 472 ASP A CA 1
ATOM 3720 C C . ASP A 1 472 ? -19.567 14.424 8.829 1.00 66.31 472 ASP A C 1
ATOM 3722 O O . ASP A 1 472 ? -19.779 14.666 7.640 1.00 66.31 472 ASP A O 1
ATOM 3726 N N . GLY A 1 473 ? -18.533 14.988 9.460 1.00 54.38 473 GLY A N 1
ATOM 3727 C CA . GLY A 1 473 ? -17.625 15.928 8.805 1.00 54.38 473 GLY A CA 1
ATOM 3728 C C . GLY A 1 473 ? -18.287 17.236 8.348 1.00 54.38 473 GLY A C 1
ATOM 3729 O O . GLY A 1 473 ? -17.692 17.969 7.553 1.00 54.38 473 GLY A O 1
ATOM 3730 N N . ALA A 1 474 ? -19.491 17.553 8.842 1.00 46.38 474 ALA A N 1
ATOM 3731 C CA . ALA A 1 474 ? -20.113 18.850 8.626 1.00 46.38 474 ALA A CA 1
ATOM 3732 C C . ALA A 1 474 ? -19.318 19.908 9.402 1.00 46.38 474 ALA A C 1
ATOM 3734 O O . ALA A 1 474 ? -19.496 20.095 10.606 1.00 46.38 474 ALA A O 1
ATOM 3735 N N . VAL A 1 475 ? -18.415 20.595 8.703 1.00 45.62 475 VAL A N 1
ATOM 3736 C CA . VAL A 1 475 ? -17.809 21.830 9.206 1.00 45.62 475 VAL A CA 1
ATOM 3737 C C . VAL A 1 475 ? -18.960 22.815 9.421 1.00 45.62 475 VAL A C 1
ATOM 3739 O O . VAL A 1 475 ? -19.614 23.210 8.455 1.00 45.62 475 VAL A O 1
ATOM 3742 N N . ARG A 1 476 ? -19.267 23.132 10.683 1.00 38.88 476 ARG A N 1
ATOM 3743 C CA . ARG A 1 476 ? -20.219 24.198 11.019 1.00 38.88 476 ARG A CA 1
ATOM 3744 C C . ARG A 1 476 ? -19.667 25.566 10.654 1.00 38.88 476 ARG A C 1
ATOM 3746 O O . ARG A 1 476 ? -18.455 25.782 10.879 1.00 38.88 476 ARG A O 1
#